Protein AF-0000000085067445 (afdb_homodimer)

pLDDT: mean 91.13, std 7.99, range [40.28, 98.38]

Structure (mmCIF, N/CA/C/O backbone):
data_AF-0000000085067445-model_v1
#
loop_
_entity.id
_entity.type
_entity.pdbx_description
1 polymer 'SapC family protein'
#
loop_
_atom_site.group_PDB
_atom_site.id
_atom_site.type_symbol
_atom_site.label_atom_id
_atom_site.label_alt_id
_atom_site.label_comp_id
_atom_site.label_asym_id
_atom_site.label_entity_id
_atom_site.label_seq_id
_atom_site.pdbx_PDB_ins_code
_atom_site.Cartn_x
_atom_site.Cartn_y
_atom_site.Cartn_z
_atom_site.occupancy
_atom_site.B_iso_or_equiv
_atom_site.auth_seq_id
_atom_site.auth_comp_id
_atom_site.auth_asym_id
_atom_site.auth_atom_id
_atom_site.pdbx_PDB_model_num
ATOM 1 N N . MET A 1 1 ? -19.594 29.547 2.773 1 40.28 1 MET A N 1
ATOM 2 C CA . MET A 1 1 ? -19.656 29.922 4.184 1 40.28 1 MET A CA 1
ATOM 3 C C . MET A 1 1 ? -18.531 30.891 4.535 1 40.28 1 MET A C 1
ATOM 5 O O . MET A 1 1 ? -17.406 30.75 4.039 1 40.28 1 MET A O 1
ATOM 9 N N . ASN A 1 2 ? -18.875 32.062 4.852 1 50.47 2 ASN A N 1
ATOM 10 C CA . ASN A 1 2 ? -17.969 33.156 5.145 1 50.47 2 ASN A CA 1
ATOM 11 C C . ASN A 1 2 ? -17 32.781 6.277 1 50.47 2 ASN A C 1
ATOM 13 O O . ASN A 1 2 ? -17.438 32.375 7.355 1 50.47 2 ASN A O 1
ATOM 17 N N . ASN A 1 3 ? -15.758 32.156 5.996 1 69.56 3 ASN A N 1
ATOM 18 C CA . ASN A 1 3 ? -14.758 31.875 7.023 1 69.56 3 ASN A CA 1
ATOM 19 C C . ASN A 1 3 ? -14.281 33.156 7.699 1 69.56 3 ASN A C 1
ATOM 21 O O . ASN A 1 3 ? -14.031 34.156 7.027 1 69.56 3 ASN A O 1
ATOM 25 N N . ASN A 1 4 ? -14.641 33.25 8.953 1 84 4 ASN A N 1
ATOM 26 C CA . ASN A 1 4 ? -14.094 34.344 9.781 1 84 4 ASN A CA 1
ATOM 27 C C . ASN A 1 4 ? -12.961 33.844 10.672 1 84 4 ASN A C 1
ATOM 29 O O . ASN A 1 4 ? -13.195 33.438 11.812 1 84 4 ASN A O 1
ATOM 33 N N . ILE A 1 5 ? -11.781 33.875 10.133 1 89.69 5 ILE A N 1
ATOM 34 C CA . ILE A 1 5 ? -10.594 33.406 10.836 1 89.69 5 ILE A CA 1
ATOM 35 C C . ILE A 1 5 ? -9.961 34.562 11.617 1 89.69 5 ILE A C 1
ATOM 37 O O . ILE A 1 5 ? -9.555 35.562 11.039 1 89.69 5 ILE A O 1
ATOM 41 N N . VAL A 1 6 ? -10 34.375 12.883 1 91.62 6 VAL A N 1
ATOM 42 C CA . VAL A 1 6 ? -9.469 35.438 13.742 1 91.62 6 VAL A CA 1
ATOM 43 C C . VAL A 1 6 ? -8.438 34.844 14.695 1 91.62 6 VAL A C 1
ATOM 45 O O . VAL A 1 6 ? -8.492 33.656 15.031 1 91.62 6 VAL A O 1
ATOM 48 N N . PRO A 1 7 ? -7.465 35.656 15.094 1 92.69 7 PRO A N 1
ATOM 49 C CA . PRO A 1 7 ? -6.52 35.156 16.109 1 92.69 7 PRO A CA 1
ATOM 50 C C . PRO A 1 7 ? -7.199 34.781 17.406 1 92.69 7 PRO A C 1
ATOM 52 O O . PRO A 1 7 ? -8.109 35.469 17.875 1 92.69 7 PRO A O 1
ATOM 55 N N . LEU A 1 8 ? -6.758 33.688 17.859 1 92.69 8 LEU A N 1
ATOM 56 C CA . LEU A 1 8 ? -7.297 33.219 19.141 1 92.69 8 LEU A CA 1
ATOM 57 C C . LEU A 1 8 ? -6.867 34.156 20.266 1 92.69 8 LEU A C 1
ATOM 59 O O . LEU A 1 8 ? -5.699 34.531 20.344 1 92.69 8 LEU A O 1
ATOM 63 N N . ASN A 1 9 ? -7.875 34.469 21.078 1 91.44 9 ASN A N 1
ATOM 64 C CA . ASN A 1 9 ? -7.672 35.406 22.172 1 91.44 9 ASN A CA 1
ATOM 65 C C . ASN A 1 9 ? -8.438 34.969 23.422 1 91.44 9 ASN A C 1
ATOM 67 O O . ASN A 1 9 ? -9.648 34.75 23.375 1 91.44 9 ASN A O 1
ATOM 71 N N . SER A 1 10 ? -7.703 34.938 24.562 1 91.19 10 SER A N 1
ATOM 72 C CA . SER A 1 10 ? -8.328 34.438 25.797 1 91.19 10 SER A CA 1
ATOM 73 C C . SER A 1 10 ? -9.414 35.406 26.281 1 91.19 10 SER A C 1
ATOM 75 O O . SER A 1 10 ? -10.352 35 26.953 1 91.19 10 SER A O 1
ATOM 77 N N . ASP A 1 11 ? -9.312 36.625 25.938 1 91.69 11 ASP A N 1
ATOM 78 C CA . ASP A 1 11 ? -10.305 37.594 26.391 1 91.69 11 ASP A CA 1
ATOM 79 C C . ASP A 1 11 ? -11.609 37.438 25.609 1 91.69 11 ASP A C 1
ATOM 81 O O . ASP A 1 11 ? -12.695 37.469 26.188 1 91.69 11 ASP A O 1
ATOM 85 N N . THR A 1 12 ? -11.516 37.25 24.375 1 91.25 12 THR A N 1
ATOM 86 C CA . THR A 1 12 ? -12.68 37.25 23.5 1 91.25 12 THR A CA 1
ATOM 87 C C . THR A 1 12 ? -13.25 35.812 23.391 1 91.25 12 THR A C 1
ATOM 89 O O . THR A 1 12 ? -14.461 35.656 23.234 1 91.25 12 THR A O 1
ATOM 92 N N . HIS A 1 13 ? -12.344 34.844 23.578 1 92.62 13 HIS A N 1
ATOM 93 C CA . HIS A 1 13 ? -12.773 33.5 23.297 1 92.62 13 HIS A CA 1
ATOM 94 C C . HIS A 1 13 ? -12.727 32.625 24.547 1 92.62 13 HIS A C 1
ATOM 96 O O . HIS A 1 13 ? -12.586 31.406 24.453 1 92.62 13 HIS A O 1
ATOM 102 N N . LEU A 1 14 ? -12.891 33.219 25.656 1 90.5 14 LEU A N 1
ATOM 103 C CA . LEU A 1 14 ? -12.742 32.5 26.922 1 90.5 14 LEU A CA 1
ATOM 104 C C . LEU A 1 14 ? -13.766 31.391 27.047 1 90.5 14 LEU A C 1
ATOM 106 O O . LEU A 1 14 ? -13.438 30.297 27.516 1 90.5 14 LEU A O 1
ATOM 110 N N . GLU A 1 15 ? -14.977 31.609 26.609 1 90.25 15 GLU A N 1
ATOM 111 C CA . GLU A 1 15 ? -16.047 30.641 26.828 1 90.25 15 GLU A CA 1
ATOM 112 C C . GLU A 1 15 ? -16.25 29.766 25.594 1 90.25 15 GLU A C 1
ATOM 114 O O . GLU A 1 15 ? -17.094 28.875 25.594 1 90.25 15 GLU A O 1
ATOM 119 N N . MET A 1 16 ? -15.492 30.078 24.641 1 90.62 16 MET A N 1
ATOM 120 C CA . MET A 1 16 ? -15.641 29.328 23.391 1 90.62 16 MET A CA 1
ATOM 121 C C . MET A 1 16 ? -15.148 27.891 23.562 1 90.62 16 MET A C 1
ATOM 123 O O . MET A 1 16 ? -14.125 27.641 24.203 1 90.62 16 MET A O 1
ATOM 127 N N . CYS A 1 17 ? -15.922 26.984 23.031 1 92.62 17 CYS A N 1
ATOM 128 C CA . CYS A 1 17 ? -15.57 25.562 23.016 1 92.62 17 CYS A CA 1
ATOM 129 C C . CYS A 1 17 ? -15.531 25.016 21.594 1 92.62 17 CYS A C 1
ATOM 131 O O . CYS A 1 17 ? -16.078 25.625 20.672 1 92.62 17 CYS A O 1
ATOM 133 N N . VAL A 1 18 ? -14.781 24.016 21.406 1 91.62 18 VAL A N 1
ATOM 134 C CA . VAL A 1 18 ? -14.703 23.328 20.109 1 91.62 18 VAL A CA 1
ATOM 135 C C . VAL A 1 18 ? -15.211 21.906 20.25 1 91.62 18 VAL A C 1
ATOM 137 O O . VAL A 1 18 ? -14.859 21.203 21.203 1 91.62 18 VAL A O 1
ATOM 140 N N . SER A 1 19 ? -16.094 21.594 19.344 1 87.19 19 SER A N 1
ATOM 141 C CA . SER A 1 19 ? -16.609 20.219 19.328 1 87.19 19 SER A CA 1
ATOM 142 C C . SER A 1 19 ? -15.664 19.297 18.578 1 87.19 19 SER A C 1
ATOM 144 O O . SER A 1 19 ? -15.078 19.688 17.562 1 87.19 19 SER A O 1
ATOM 146 N N . GLU A 1 20 ? -15.406 18.156 19.109 1 78.06 20 GLU A N 1
ATOM 147 C CA . GLU A 1 20 ? -14.609 17.141 18.422 1 78.06 20 GLU A CA 1
ATOM 148 C C . GLU A 1 20 ? -15.453 16.328 17.453 1 78.06 20 GLU A C 1
ATOM 150 O O . GLU A 1 20 ? -15.68 15.141 17.656 1 78.06 20 GLU A O 1
ATOM 155 N N . SER A 1 21 ? -16.172 17.078 16.609 1 73.81 21 SER A N 1
ATOM 156 C CA . SER A 1 21 ? -17 16.359 15.656 1 73.81 21 SER A CA 1
ATOM 157 C C . SER A 1 21 ? -16.172 15.43 14.781 1 73.81 21 SER A C 1
ATOM 159 O O . SER A 1 21 ? -15.07 15.797 14.359 1 73.81 21 SER A O 1
ATOM 161 N N . GLN A 1 22 ? -16.672 14.227 14.609 1 76.62 22 GLN A N 1
ATOM 162 C CA . GLN A 1 22 ? -16.078 13.211 13.742 1 76.62 22 GLN A CA 1
ATOM 163 C C . GLN A 1 22 ? -16.859 13.062 12.445 1 76.62 22 GLN A C 1
ATOM 165 O O . GLN A 1 22 ? -16.859 11.992 11.828 1 76.62 22 GLN A O 1
ATOM 170 N N . ASP A 1 23 ? -17.516 14.219 12.141 1 84.88 23 ASP A N 1
ATOM 171 C CA . ASP A 1 23 ? -18.281 14.148 10.898 1 84.88 23 ASP A CA 1
ATOM 172 C C . ASP A 1 23 ? -17.406 14.516 9.695 1 84.88 23 ASP A C 1
ATOM 174 O O . ASP A 1 23 ? -17.156 15.703 9.445 1 84.88 23 ASP A O 1
ATOM 178 N N . TYR A 1 24 ? -17.016 13.625 8.906 1 90.38 24 TYR A N 1
ATOM 179 C CA . TYR A 1 24 ? -16.062 13.812 7.816 1 90.38 24 TYR A CA 1
ATOM 180 C C . TYR A 1 24 ? -16.766 14.266 6.543 1 90.38 24 TYR A C 1
ATOM 182 O O . TYR A 1 24 ? -16.125 14.555 5.539 1 90.38 24 TYR A O 1
ATOM 190 N N . ARG A 1 25 ? -18.078 14.562 6.57 1 91.38 25 ARG A N 1
ATOM 191 C CA . ARG A 1 25 ? -18.828 15.031 5.41 1 91.38 25 ARG A CA 1
ATOM 192 C C . ARG A 1 25 ? -18.406 16.453 5.027 1 91.38 25 ARG A C 1
ATOM 194 O O . ARG A 1 25 ? -18.688 16.906 3.916 1 91.38 25 ARG A O 1
ATOM 201 N N . ARG A 1 26 ? -17.75 17.047 5.918 1 86.19 26 ARG A N 1
ATOM 202 C CA . ARG A 1 26 ? -17.25 18.391 5.645 1 86.19 26 ARG A CA 1
ATOM 203 C C . ARG A 1 26 ? -16.25 18.375 4.484 1 86.19 26 ARG A C 1
ATOM 205 O O . ARG A 1 26 ? -16.031 19.406 3.848 1 86.19 26 ARG A O 1
ATOM 212 N N . PHE A 1 27 ? -15.688 17.203 4.227 1 91.62 27 PHE A N 1
ATOM 213 C CA . PHE A 1 27 ? -14.711 17.062 3.15 1 91.62 27 PHE A CA 1
ATOM 214 C C . PHE A 1 27 ? -15.328 16.359 1.943 1 91.62 27 PHE A C 1
ATOM 216 O O . PHE A 1 27 ? -14.609 15.945 1.029 1 91.62 27 PHE A O 1
ATOM 223 N N . ALA A 1 28 ? -16.625 16.25 1.862 1 94.12 28 ALA A N 1
ATOM 224 C CA . ALA A 1 28 ? -17.328 15.414 0.897 1 94.12 28 ALA A CA 1
ATOM 225 C C . ALA A 1 28 ? -17.094 15.898 -0.529 1 94.12 28 ALA A C 1
ATOM 227 O O . ALA A 1 28 ? -17.141 15.109 -1.477 1 94.12 28 ALA A O 1
ATOM 228 N N . GLU A 1 29 ? -16.719 17.156 -0.649 1 94.5 29 GLU A N 1
ATOM 229 C CA . GLU A 1 29 ? -16.594 17.719 -1.992 1 94.5 29 GLU A CA 1
ATOM 230 C C . GLU A 1 29 ? -15.125 17.891 -2.375 1 94.5 29 GLU A C 1
ATOM 232 O O . GLU A 1 29 ? -14.82 18.406 -3.455 1 94.5 29 GLU A O 1
ATOM 237 N N . GLN A 1 30 ? -14.227 17.453 -1.555 1 92.69 30 GLN A N 1
ATOM 238 C CA . GLN A 1 30 ? -12.797 17.625 -1.799 1 92.69 30 GLN A CA 1
ATOM 239 C C . GLN A 1 30 ? -12.164 16.312 -2.262 1 92.69 30 GLN A C 1
ATOM 241 O O . GLN A 1 30 ? -11.734 15.492 -1.441 1 92.69 30 GLN A O 1
ATOM 246 N N . GLN A 1 31 ? -12.07 16.188 -3.547 1 93.69 31 GLN A N 1
ATOM 247 C CA . GLN A 1 31 ? -11.555 14.938 -4.086 1 93.69 31 GLN A CA 1
ATOM 248 C C . GLN A 1 31 ? -10.039 14.852 -3.939 1 93.69 31 GLN A C 1
ATOM 250 O O . GLN A 1 31 ? -9.453 13.773 -4.035 1 93.69 31 GLN A O 1
ATOM 255 N N . LEU A 1 32 ? -9.375 16 -3.768 1 94.31 32 LEU A N 1
ATOM 256 C CA . LEU A 1 32 ? -7.926 16.078 -3.604 1 94.31 32 LEU A CA 1
ATOM 257 C C . LEU A 1 32 ? -7.562 16.672 -2.244 1 94.31 32 LEU A C 1
ATOM 259 O O . LEU A 1 32 ? -7.949 17.797 -1.932 1 94.31 32 LEU A O 1
ATOM 263 N N . ILE A 1 33 ? -6.84 15.883 -1.435 1 95.31 33 ILE A N 1
ATOM 264 C CA . ILE A 1 33 ? -6.504 16.312 -0.079 1 95.31 33 ILE A CA 1
ATOM 265 C C . ILE A 1 33 ? -5 16.531 0.035 1 95.31 33 ILE A C 1
ATOM 267 O O . ILE A 1 33 ? -4.207 15.602 -0.124 1 95.31 33 ILE A O 1
ATOM 271 N N . PRO A 1 34 ? -4.594 17.734 0.271 1 95.56 34 PRO A N 1
ATOM 272 C CA . PRO A 1 34 ? -3.164 17.969 0.488 1 95.56 34 PRO A CA 1
ATOM 273 C C . PRO A 1 34 ? -2.602 17.156 1.658 1 95.56 34 PRO A C 1
ATOM 275 O O . PRO A 1 34 ? -3.264 17.016 2.689 1 95.56 34 PRO A O 1
ATOM 278 N N . VAL A 1 35 ? -1.405 16.656 1.486 1 97 35 VAL A N 1
ATOM 279 C CA . VAL A 1 35 ? -0.76 15.852 2.52 1 97 35 VAL A CA 1
ATOM 280 C C . VAL A 1 35 ? 0.717 16.219 2.619 1 97 35 VAL A C 1
ATOM 282 O O . VAL A 1 35 ? 1.208 17.047 1.845 1 97 35 VAL A O 1
ATOM 285 N N . VAL A 1 36 ? 1.372 15.648 3.686 1 96.38 36 VAL A N 1
ATOM 286 C CA . VAL A 1 36 ? 2.797 15.906 3.873 1 96.38 36 VAL A CA 1
ATOM 287 C C . VAL A 1 36 ? 3.578 14.602 3.727 1 96.38 36 VAL A C 1
ATOM 289 O O . VAL A 1 36 ? 3.018 13.516 3.889 1 96.38 36 VAL A O 1
ATOM 292 N N . PHE A 1 37 ? 4.836 14.672 3.434 1 96.56 37 PHE A N 1
ATOM 293 C CA . PHE A 1 37 ? 5.672 13.5 3.174 1 96.56 37 PHE A CA 1
ATOM 294 C C . PHE A 1 37 ? 5.719 12.586 4.391 1 96.56 37 PHE A C 1
ATOM 296 O O . PHE A 1 37 ? 5.828 11.367 4.254 1 96.56 37 PHE A O 1
ATOM 303 N N . HIS A 1 38 ? 5.594 13.203 5.52 1 94.81 38 HIS A N 1
ATOM 304 C CA . HIS A 1 38 ? 5.68 12.43 6.758 1 94.81 38 HIS A CA 1
ATOM 305 C C . HIS A 1 38 ? 4.559 11.398 6.848 1 94.81 38 HIS A C 1
ATOM 307 O O . HIS A 1 38 ? 4.66 10.43 7.598 1 94.81 38 HIS A O 1
ATOM 313 N N . GLU A 1 39 ? 3.533 11.555 6.059 1 95.44 39 GLU A N 1
ATOM 314 C CA . GLU A 1 39 ? 2.383 10.656 6.113 1 95.44 39 GLU A CA 1
ATOM 315 C C . GLU A 1 39 ? 2.406 9.656 4.961 1 95.44 39 GLU A C 1
ATOM 317 O O . GLU A 1 39 ? 1.546 8.781 4.875 1 95.44 39 GLU A O 1
ATOM 322 N N . PHE A 1 40 ? 3.348 9.758 4.086 1 96.75 40 PHE A N 1
ATOM 323 C CA . PHE A 1 40 ? 3.334 8.992 2.848 1 96.75 40 PHE A CA 1
ATOM 324 C C . PHE A 1 40 ? 3.309 7.496 3.135 1 96.75 40 PHE A C 1
ATOM 326 O O . PHE A 1 40 ? 2.545 6.754 2.514 1 96.75 40 PHE A O 1
ATOM 333 N N . HIS A 1 41 ? 4.137 7.094 4.086 1 94.31 41 HIS A N 1
ATOM 334 C CA . HIS A 1 41 ? 4.27 5.668 4.363 1 94.31 41 HIS A CA 1
ATOM 335 C C . HIS A 1 41 ? 2.932 5.055 4.766 1 94.31 41 HIS A C 1
ATOM 337 O O . HIS A 1 41 ? 2.621 3.926 4.375 1 94.31 41 HIS A O 1
ATOM 343 N N . GLN A 1 42 ? 2.186 5.762 5.469 1 94.5 42 GLN A N 1
ATOM 344 C CA . GLN A 1 42 ? 0.893 5.258 5.922 1 94.5 42 GLN A CA 1
ATOM 345 C C . GLN A 1 42 ? -0.182 5.465 4.859 1 94.5 42 GLN A C 1
ATOM 347 O O . GLN A 1 42 ? -0.928 4.539 4.535 1 94.5 42 GLN A O 1
ATOM 352 N N . LEU A 1 43 ? -0.214 6.59 4.301 1 96.75 43 LEU A N 1
ATOM 353 C CA . LEU A 1 43 ? -1.288 6.949 3.381 1 96.75 43 LEU A CA 1
ATOM 354 C C . LEU A 1 43 ? -1.174 6.164 2.078 1 96.75 43 LEU A C 1
ATOM 356 O O . LEU A 1 43 ? -2.182 5.883 1.429 1 96.75 43 LEU A O 1
ATOM 360 N N . ALA A 1 44 ? 0.07 5.805 1.718 1 96.75 44 ALA A N 1
ATOM 361 C CA . ALA A 1 44 ? 0.315 5.098 0.463 1 96.75 44 ALA A CA 1
ATOM 362 C C . ALA A 1 44 ? -0.411 3.756 0.44 1 96.75 44 ALA A C 1
ATOM 364 O O . ALA A 1 44 ? -0.636 3.184 -0.628 1 96.75 44 ALA A O 1
ATOM 365 N N . THR A 1 45 ? -0.764 3.244 1.561 1 93.44 45 THR A N 1
ATOM 366 C CA . THR A 1 45 ? -1.389 1.929 1.641 1 93.44 45 THR A CA 1
ATOM 367 C C . THR A 1 45 ? -2.881 2.02 1.339 1 93.44 45 THR A C 1
ATOM 369 O O . THR A 1 45 ? -3.557 0.997 1.203 1 93.44 45 THR A O 1
ATOM 372 N N . GLU A 1 46 ? -3.383 3.211 1.217 1 94.62 46 GLU A N 1
ATOM 373 C CA . GLU A 1 46 ? -4.828 3.357 1.075 1 94.62 46 GLU A CA 1
ATOM 374 C C . GLU A 1 46 ? -5.18 4.254 -0.111 1 94.62 46 GLU A C 1
ATOM 376 O O . GLU A 1 46 ? -6.176 4.023 -0.797 1 94.62 46 GLU A O 1
ATOM 381 N N . PHE A 1 47 ? -4.324 5.234 -0.38 1 96.81 47 PHE A N 1
ATOM 382 C CA . PHE A 1 47 ? -4.688 6.258 -1.352 1 96.81 47 PHE A CA 1
ATOM 383 C C . PHE A 1 47 ? -3.602 6.402 -2.414 1 96.81 47 PHE A C 1
ATOM 385 O O . PHE A 1 47 ? -2.41 6.324 -2.107 1 96.81 47 PHE A O 1
ATOM 392 N N . PRO A 1 48 ? -4.016 6.711 -3.678 1 97.31 48 PRO A N 1
ATOM 393 C CA . PRO A 1 48 ? -3.012 7.234 -4.609 1 97.31 48 PRO A CA 1
ATOM 394 C C . PRO A 1 48 ? -2.457 8.586 -4.18 1 97.31 48 PRO A C 1
ATOM 396 O O . PRO A 1 48 ? -3.223 9.5 -3.865 1 97.31 48 PRO A O 1
ATOM 399 N N . LEU A 1 49 ? -1.211 8.695 -4.07 1 98.12 49 LEU A N 1
ATOM 400 C CA . LEU A 1 49 ? -0.532 9.953 -3.758 1 98.12 49 LEU A CA 1
ATOM 401 C C . LEU A 1 49 ? 0.087 10.562 -5.012 1 98.12 49 LEU A C 1
ATOM 403 O O . LEU A 1 49 ? 0.878 9.906 -5.699 1 98.12 49 LEU A O 1
ATOM 407 N N . VAL A 1 50 ? -0.354 11.766 -5.32 1 98.12 50 VAL A N 1
ATOM 408 C CA . VAL A 1 50 ? 0.134 12.445 -6.512 1 98.12 50 VAL A CA 1
ATOM 409 C C . VAL A 1 50 ? 0.51 13.891 -6.164 1 98.12 50 VAL A C 1
ATOM 411 O O . VAL A 1 50 ? 0.488 14.273 -4.992 1 98.12 50 VAL A O 1
ATOM 414 N N . PHE A 1 51 ? 1.038 14.602 -7.133 1 98.31 51 PHE A N 1
ATOM 415 C CA . PHE A 1 51 ? 1.406 15.992 -6.93 1 98.31 51 PHE A CA 1
ATOM 416 C C . PHE A 1 51 ? 0.631 16.906 -7.879 1 98.31 51 PHE A C 1
ATOM 418 O O . PHE A 1 51 ? 0.342 16.516 -9.016 1 98.31 51 PHE A O 1
ATOM 425 N N . VAL A 1 52 ? 0.241 17.969 -7.383 1 96.75 52 VAL A N 1
ATOM 426 C CA . VAL A 1 52 ? -0.3 19.031 -8.234 1 96.75 52 VAL A CA 1
ATOM 427 C C . VAL A 1 52 ? 0.604 20.25 -8.164 1 96.75 52 VAL A C 1
ATOM 429 O O . VAL A 1 52 ? 1.418 20.391 -7.25 1 96.75 52 VAL A O 1
ATOM 432 N N . LYS A 1 53 ? 0.457 21.031 -9.148 1 95.5 53 LYS A N 1
ATOM 433 C CA . LYS A 1 53 ? 1.283 22.234 -9.203 1 95.5 53 LYS A CA 1
ATOM 434 C C . LYS A 1 53 ? 0.455 23.484 -8.93 1 95.5 53 LYS A C 1
ATOM 436 O O . LYS A 1 53 ? -0.608 23.672 -9.523 1 95.5 53 LYS A O 1
ATOM 441 N N . ASN A 1 54 ? 0.935 24.203 -7.934 1 92.38 54 ASN A N 1
ATOM 442 C CA . ASN A 1 54 ? 0.333 25.516 -7.723 1 92.38 54 ASN A CA 1
ATOM 443 C C . ASN A 1 54 ? 0.595 26.438 -8.898 1 92.38 54 ASN A C 1
ATOM 445 O O . ASN A 1 54 ? 1.748 26.719 -9.242 1 92.38 54 ASN A O 1
ATOM 449 N N . SER A 1 55 ? -0.404 26.891 -9.5 1 88.5 55 SER A N 1
ATOM 450 C CA . SER A 1 55 ? -0.279 27.672 -10.727 1 88.5 55 SER A CA 1
ATOM 451 C C . SER A 1 55 ? 0.401 29.016 -10.453 1 88.5 55 SER A C 1
ATOM 453 O O . SER A 1 55 ? 1.068 29.562 -11.328 1 88.5 55 SER A O 1
ATOM 455 N N . GLU A 1 56 ? 0.261 29.562 -9.297 1 88.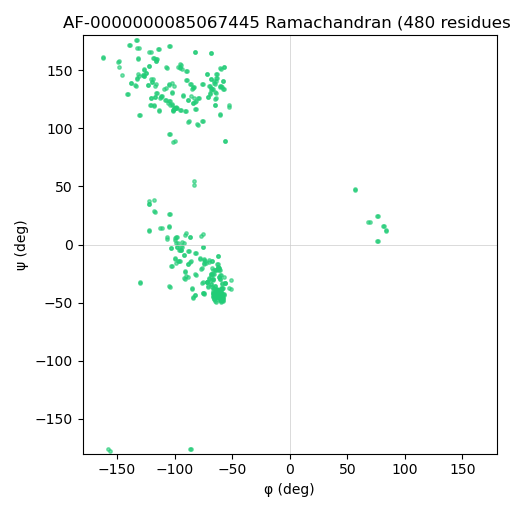69 56 GLU A N 1
ATOM 456 C CA . GLU A 1 56 ? 0.812 30.859 -8.953 1 88.69 56 GLU A CA 1
ATOM 457 C C . GLU A 1 56 ? 2.283 30.75 -8.562 1 88.69 56 GLU A C 1
ATOM 459 O O . GLU A 1 56 ? 3.113 31.531 -9.039 1 88.69 56 GLU A O 1
ATOM 464 N N . THR A 1 57 ? 2.619 29.781 -7.789 1 88.44 57 THR A N 1
ATOM 465 C CA . THR A 1 57 ? 3.955 29.703 -7.211 1 88.44 57 THR A CA 1
ATOM 466 C C . THR A 1 57 ? 4.805 28.672 -7.957 1 88.44 57 THR A C 1
ATOM 468 O O . THR A 1 57 ? 6.031 28.672 -7.844 1 88.44 57 THR A O 1
ATOM 471 N N . GLY A 1 58 ? 4.121 27.797 -8.695 1 91.5 58 GLY A N 1
ATOM 472 C CA . GLY A 1 58 ? 4.828 26.719 -9.359 1 91.5 58 GLY A CA 1
ATOM 473 C C . GLY A 1 58 ? 5.234 25.594 -8.414 1 91.5 58 GLY A C 1
ATOM 474 O O . GLY A 1 58 ? 5.883 24.641 -8.828 1 91.5 58 GLY A O 1
ATOM 475 N N . GLN A 1 59 ? 4.836 25.766 -7.246 1 94.25 59 GLN A N 1
ATOM 476 C CA . GLN A 1 59 ? 5.207 24.797 -6.219 1 94.25 59 GLN A CA 1
ATOM 477 C C . GLN A 1 59 ? 4.387 23.516 -6.344 1 94.25 59 GLN A C 1
ATOM 479 O O . GLN A 1 59 ? 3.184 23.562 -6.617 1 94.25 59 GLN A O 1
ATOM 484 N N . PHE A 1 60 ? 5.078 22.406 -6.184 1 97.69 60 PHE A N 1
ATOM 485 C CA . PHE A 1 60 ? 4.395 21.125 -6.184 1 97.69 60 PHE A CA 1
ATOM 486 C C . PHE A 1 60 ? 3.836 20.797 -4.801 1 97.69 60 PHE A C 1
ATOM 488 O O . PHE A 1 60 ? 4.516 21 -3.791 1 97.69 60 PHE A O 1
ATOM 495 N N . ILE A 1 61 ? 2.629 20.359 -4.805 1 97 61 ILE A N 1
ATOM 496 C CA . ILE A 1 61 ? 1.936 20.016 -3.566 1 97 61 ILE A CA 1
ATOM 497 C C . ILE A 1 61 ? 1.501 18.562 -3.604 1 97 61 ILE A C 1
ATOM 499 O O . ILE A 1 61 ? 0.796 18.141 -4.523 1 97 61 ILE A O 1
ATOM 503 N N . PRO A 1 62 ? 1.995 17.781 -2.654 1 98.06 62 PRO A N 1
ATOM 504 C CA . PRO A 1 62 ? 1.513 16.406 -2.602 1 98.06 62 PRO A CA 1
ATOM 505 C C . PRO A 1 62 ? 0.046 16.312 -2.186 1 98.06 62 PRO A C 1
ATOM 507 O O . PRO A 1 62 ? -0.399 17.047 -1.304 1 98.06 62 PRO A O 1
ATOM 510 N N . ILE A 1 63 ? -0.64 15.375 -2.809 1 97 63 ILE A N 1
ATOM 511 C CA . ILE A 1 63 ? -2.078 15.234 -2.607 1 97 63 ILE A CA 1
ATOM 512 C C . ILE A 1 63 ? -2.436 13.75 -2.49 1 97 63 ILE A C 1
ATOM 514 O O . ILE A 1 63 ? -1.851 12.906 -3.172 1 97 63 ILE A O 1
ATOM 518 N N . ALA A 1 64 ? -3.322 13.43 -1.575 1 97.81 64 ALA A N 1
ATOM 519 C CA . ALA A 1 64 ? -4.02 12.148 -1.592 1 97.81 64 ALA A CA 1
ATOM 520 C C . ALA A 1 64 ? -5.297 12.227 -2.424 1 97.81 64 ALA A C 1
ATOM 522 O O . ALA A 1 64 ? -6.145 13.094 -2.188 1 97.81 64 ALA A O 1
ATOM 523 N N . MET A 1 65 ? -5.391 11.375 -3.375 1 97.06 65 MET A N 1
ATOM 524 C CA . MET A 1 65 ? -6.59 11.328 -4.203 1 97.06 65 MET A CA 1
ATOM 525 C C . MET A 1 65 ? -7.68 10.492 -3.539 1 97.06 65 MET A C 1
ATOM 527 O O . MET A 1 65 ? -7.473 9.32 -3.232 1 97.06 65 MET A O 1
ATOM 531 N N . MET A 1 66 ? -8.805 11.117 -3.32 1 96.81 66 MET A N 1
ATOM 532 C CA . MET A 1 66 ? -9.898 10.422 -2.641 1 96.81 66 MET A CA 1
ATOM 533 C C . MET A 1 66 ? -11.156 10.406 -3.504 1 96.81 66 MET A C 1
ATOM 535 O O . MET A 1 66 ? -12.234 10.07 -3.023 1 96.81 66 MET A O 1
ATOM 539 N N . GLY A 1 67 ? -10.984 10.789 -4.77 1 95.44 67 GLY A N 1
ATOM 540 C CA . GLY A 1 67 ? -12.055 10.781 -5.75 1 95.44 67 GLY A CA 1
ATOM 541 C C . GLY A 1 67 ? -11.555 10.828 -7.18 1 95.44 67 GLY A C 1
ATOM 542 O O . GLY A 1 67 ? -10.414 11.211 -7.434 1 95.44 67 GLY A O 1
ATOM 543 N N . VAL A 1 68 ? -12.438 10.43 -8.055 1 91.62 68 VAL A N 1
ATOM 544 C CA . VAL A 1 68 ? -12.133 10.414 -9.484 1 91.62 68 VAL A CA 1
ATOM 545 C C . VAL A 1 68 ? -12.82 11.586 -10.18 1 91.62 68 VAL A C 1
ATOM 547 O O . VAL A 1 68 ? -12.242 12.219 -11.062 1 91.62 68 VAL A O 1
ATOM 550 N N . LYS A 1 69 ? -13.953 11.859 -9.727 1 91 69 LYS A N 1
ATOM 551 C CA . LYS A 1 69 ? -14.734 12.969 -10.266 1 91 69 LYS A CA 1
ATOM 552 C C . LYS A 1 69 ? -14.508 14.25 -9.453 1 91 69 LYS A C 1
ATOM 554 O O . LYS A 1 69 ? -14.32 14.188 -8.242 1 91 69 LYS A O 1
ATOM 559 N N . ASN A 1 70 ? -14.648 15.32 -10.148 1 89.88 70 ASN A N 1
ATOM 560 C CA . ASN A 1 70 ? -14.492 16.609 -9.477 1 89.88 70 ASN A CA 1
ATOM 561 C C . ASN A 1 70 ? -15.57 16.828 -8.422 1 89.88 70 ASN A C 1
ATOM 563 O O . ASN A 1 70 ? -16.75 16.531 -8.656 1 89.88 70 ASN A O 1
ATOM 567 N N . GLY A 1 71 ? -15.07 17.203 -7.293 1 92.56 71 GLY A N 1
ATOM 568 C CA . GLY A 1 71 ? -16 17.594 -6.246 1 92.56 71 GLY A CA 1
ATOM 569 C C . GLY A 1 71 ? -16.578 16.422 -5.496 1 92.56 71 GLY A C 1
ATOM 570 O O . GLY A 1 71 ? -17.594 16.547 -4.809 1 92.56 71 GLY A O 1
ATOM 571 N N . LEU A 1 72 ? -15.953 15.312 -5.652 1 94.94 72 LEU A N 1
ATOM 572 C CA . LEU A 1 72 ? -16.484 14.125 -4.996 1 94.94 72 LEU A CA 1
ATOM 573 C C . LEU A 1 72 ? -15.398 13.398 -4.223 1 94.94 72 LEU A C 1
ATOM 575 O O . LEU A 1 72 ? -14.453 12.867 -4.816 1 94.94 72 LEU A O 1
ATOM 579 N N . ASN A 1 73 ? -15.531 13.438 -2.959 1 96.81 73 ASN A N 1
ATOM 580 C CA . ASN A 1 73 ? -14.695 12.609 -2.092 1 96.81 73 ASN A CA 1
ATOM 581 C C . ASN A 1 73 ? -15.391 11.305 -1.727 1 96.81 73 ASN A C 1
ATOM 583 O O . ASN A 1 73 ? -16.391 11.305 -1.004 1 96.81 73 ASN A O 1
ATOM 587 N N . LEU A 1 74 ? -14.859 10.234 -2.135 1 96.75 74 LEU A N 1
ATOM 588 C CA . LEU A 1 74 ? -15.523 8.938 -1.998 1 96.75 74 LEU A CA 1
ATOM 589 C C . LEU A 1 74 ? -15.406 8.422 -0.569 1 96.75 74 LEU A C 1
ATOM 591 O O . LEU A 1 74 ? -16.109 7.477 -0.19 1 96.75 74 LEU A O 1
ATOM 595 N N . TYR A 1 75 ? -14.555 9.023 0.245 1 96.5 75 TYR A N 1
ATOM 596 C CA . TYR A 1 75 ? -14.312 8.562 1.606 1 96.5 75 TYR A CA 1
ATOM 597 C C . TYR A 1 75 ? -15.094 9.398 2.613 1 96.5 75 TYR A C 1
ATOM 599 O O . TYR A 1 75 ? -15.211 9.023 3.783 1 96.5 75 TYR A O 1
ATOM 607 N N . CYS A 1 76 ? -15.633 10.484 2.17 1 95.44 76 CYS A N 1
ATOM 608 C CA . CYS A 1 76 ? -16.25 11.406 3.107 1 95.44 76 CYS A CA 1
ATOM 609 C C . CYS A 1 76 ? -17.719 11.641 2.758 1 95.44 76 CYS A C 1
ATOM 611 O O . CYS A 1 76 ? -18.219 12.758 2.895 1 95.44 76 CYS A O 1
ATOM 613 N N . GLN A 1 77 ? -18.359 10.586 2.252 1 94 77 GLN A N 1
ATOM 614 C CA . GLN A 1 77 ? -19.75 10.711 1.865 1 94 77 GLN A CA 1
ATOM 615 C C . GLN A 1 77 ? -20.688 10.406 3.041 1 94 77 GLN A C 1
ATOM 617 O O . GLN A 1 77 ? -21.875 10.688 2.984 1 94 77 GLN A O 1
ATOM 622 N N . THR A 1 78 ? -20.172 9.789 4.027 1 90.94 78 THR A N 1
ATOM 623 C CA . THR A 1 78 ? -20.859 9.57 5.297 1 90.94 78 THR A CA 1
ATOM 624 C C . THR A 1 78 ? -20.078 10.188 6.449 1 90.94 78 THR A C 1
ATOM 626 O O . THR A 1 78 ? -18.922 10.602 6.277 1 90.94 78 THR A O 1
ATOM 629 N N . GLY A 1 79 ? -20.688 10.297 7.496 1 89.5 79 GLY A N 1
ATOM 630 C CA . GLY A 1 79 ? -20.031 10.914 8.641 1 89.5 79 GLY A CA 1
ATOM 631 C C . GLY A 1 79 ? -18.875 10.102 9.164 1 89.5 79 GLY A C 1
ATOM 632 O O . GLY A 1 79 ? -17.922 10.656 9.727 1 89.5 79 GLY A O 1
ATOM 633 N N . GLU A 1 80 ? -18.938 8.93 8.938 1 90.12 80 GLU A N 1
ATOM 634 C CA . GLU A 1 80 ? -17.906 8.031 9.453 1 90.12 80 GLU A CA 1
ATOM 635 C C . GLU A 1 80 ? -16.766 7.879 8.453 1 90.12 80 GLU A C 1
ATOM 637 O O . GLU A 1 80 ? -16.984 7.875 7.242 1 90.12 80 GLU A O 1
ATOM 642 N N . TRP A 1 81 ? -15.586 7.82 9.016 1 91.69 81 TRP A N 1
ATOM 643 C CA . TRP A 1 81 ? -14.414 7.551 8.188 1 91.69 81 TRP A CA 1
ATOM 644 C C . TRP A 1 81 ? -14.266 6.055 7.926 1 91.69 81 TRP A C 1
ATOM 646 O O . TRP A 1 81 ? -14.125 5.266 8.859 1 91.69 81 TRP A O 1
ATOM 656 N N . PRO A 1 82 ? -14.234 5.711 6.664 1 89.62 82 PRO A N 1
ATOM 657 C CA . PRO A 1 82 ? -14.352 4.285 6.355 1 89.62 82 PRO A CA 1
ATOM 658 C C . PRO A 1 82 ? -12.992 3.596 6.25 1 89.62 82 PRO A C 1
ATOM 660 O O . PRO A 1 82 ? -12.922 2.373 6.102 1 89.62 82 PRO A O 1
ATOM 663 N N . ALA A 1 83 ? -11.906 4.301 6.254 1 90.12 83 ALA A N 1
ATOM 664 C CA . ALA A 1 83 ? -10.602 3.691 6.035 1 90.12 83 ALA A CA 1
ATOM 665 C C . ALA A 1 83 ? -9.82 3.568 7.344 1 90.12 83 ALA A C 1
ATOM 667 O O . ALA A 1 83 ? -10.273 4.043 8.391 1 90.12 83 ALA A O 1
ATOM 668 N N . MET A 1 84 ? -8.688 2.844 7.27 1 86.94 84 MET A N 1
ATOM 669 C CA . MET A 1 84 ? -7.883 2.604 8.469 1 86.94 84 MET A CA 1
ATOM 670 C C . MET A 1 84 ? -6.984 3.797 8.766 1 86.94 84 MET A C 1
ATOM 672 O O . MET A 1 84 ? -6.605 4.023 9.914 1 86.94 84 MET A O 1
ATOM 676 N N . ILE A 1 85 ? -6.699 4.488 7.707 1 90.12 85 ILE A N 1
ATOM 677 C CA . ILE A 1 85 ? -5.758 5.598 7.84 1 90.12 85 ILE A CA 1
ATOM 678 C C . ILE A 1 85 ? -6.41 6.891 7.352 1 90.12 85 ILE A C 1
ATOM 680 O O . ILE A 1 85 ? -7.141 6.887 6.359 1 90.12 85 ILE A O 1
ATOM 684 N N . LYS A 1 86 ? -6.188 7.898 8.094 1 92 86 LYS A N 1
ATOM 685 C CA . LYS A 1 86 ? -6.727 9.195 7.695 1 92 86 LYS A CA 1
ATOM 686 C C . LYS A 1 86 ? -5.629 10.258 7.656 1 92 86 LYS A C 1
ATOM 688 O O . LYS A 1 86 ? -4.727 10.25 8.5 1 92 86 LYS A O 1
ATOM 693 N N . PRO A 1 87 ? -5.699 11.18 6.754 1 93.25 87 PRO A N 1
ATOM 694 C CA . PRO A 1 87 ? -4.723 12.266 6.699 1 93.25 87 PRO A CA 1
ATOM 695 C C . PRO A 1 87 ? -4.762 13.156 7.938 1 93.25 87 PRO A C 1
ATOM 697 O O . PRO A 1 87 ? -5.836 13.422 8.477 1 93.25 87 PRO A O 1
ATOM 700 N N . ARG A 1 88 ? -3.635 13.594 8.344 1 88.75 88 ARG A N 1
ATOM 701 C CA . ARG A 1 88 ? -3.506 14.484 9.492 1 88.75 88 ARG A CA 1
ATOM 702 C C . ARG A 1 88 ? -4.238 15.797 9.258 1 88.75 88 ARG A C 1
ATOM 704 O O . ARG A 1 88 ? -4.758 16.406 10.203 1 88.75 88 ARG A O 1
ATOM 711 N N . GLY A 1 89 ? -4.363 16.203 8.086 1 85.94 89 GLY A N 1
ATOM 712 C CA . GLY A 1 89 ? -4.977 17.484 7.75 1 85.94 89 GLY A CA 1
ATOM 713 C C . GLY A 1 89 ? -6.457 17.531 8.062 1 85.94 89 GLY A C 1
ATOM 714 O O . GLY A 1 89 ? -7.051 18.609 8.125 1 85.94 89 GLY A O 1
ATOM 715 N N . PHE A 1 90 ? -7.07 16.422 8.312 1 87.5 90 PHE A N 1
ATOM 716 C CA . PHE A 1 90 ? -8.5 16.359 8.594 1 87.5 90 PHE A CA 1
ATOM 717 C C . PHE A 1 90 ? -8.797 16.875 9.992 1 87.5 90 PHE A C 1
ATOM 719 O O . PHE A 1 90 ? -9.945 17.203 10.305 1 87.5 90 PHE A O 1
ATOM 726 N N . SER A 1 91 ? -7.777 17.047 10.812 1 83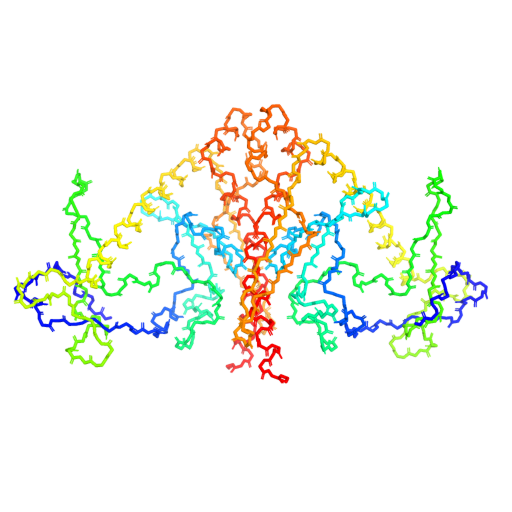.75 91 SER A N 1
ATOM 727 C CA . SER A 1 91 ? -8.047 17.312 12.219 1 83.75 91 SER A CA 1
ATOM 728 C C . SER A 1 91 ? -7.637 18.734 12.602 1 83.75 91 SER A C 1
ATOM 730 O O . SER A 1 91 ? -7.641 19.094 13.773 1 83.75 91 SER A O 1
ATOM 732 N N . ASN A 1 92 ? -7.395 19.594 11.625 1 83.38 92 ASN A N 1
ATOM 733 C CA . ASN A 1 92 ? -6.887 20.922 11.922 1 83.38 92 ASN A CA 1
ATOM 734 C C . ASN A 1 92 ? -8.016 21.891 12.25 1 83.38 92 ASN A C 1
ATOM 736 O O . ASN A 1 92 ? -7.879 22.734 13.133 1 83.38 92 ASN A O 1
ATOM 740 N N . ALA A 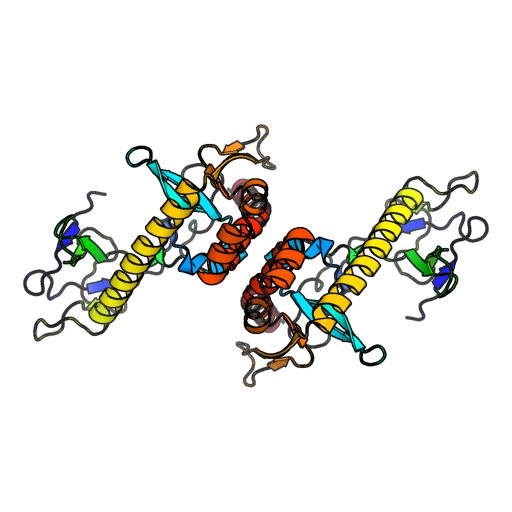1 93 ? -9.109 21.766 11.562 1 82.81 93 ALA A N 1
ATOM 741 C CA . ALA A 1 93 ? -10.234 22.672 11.797 1 82.81 93 ALA A CA 1
ATOM 742 C C . ALA A 1 93 ? -10.797 22.5 13.203 1 82.81 93 ALA A C 1
ATOM 744 O O . ALA A 1 93 ? -10.766 21.391 13.758 1 82.81 93 ALA A O 1
ATOM 745 N N . PRO A 1 94 ? -11.172 23.547 13.852 1 89.69 94 PRO A N 1
ATOM 746 C CA . PRO A 1 94 ? -11.359 24.906 13.367 1 89.69 94 PRO A CA 1
ATOM 747 C C . PRO A 1 94 ? -10.18 25.812 13.688 1 89.69 94 PRO A C 1
ATOM 749 O O . PRO A 1 94 ? -10.258 27.031 13.492 1 89.69 94 PRO A O 1
ATOM 752 N N . LEU A 1 95 ? -9.234 25.234 14.203 1 91.25 95 LEU A N 1
ATOM 753 C CA . LEU A 1 95 ? -8.031 26 14.539 1 91.25 95 LEU A CA 1
ATOM 754 C C . LEU A 1 95 ? -7.051 26 13.367 1 91.25 95 LEU A C 1
ATOM 756 O O . LEU A 1 95 ? -7.055 25.078 12.555 1 91.25 95 LEU A O 1
ATOM 760 N N . SER A 1 96 ? -6.348 27.016 13.281 1 90.38 96 SER A N 1
ATOM 761 C CA . SER A 1 96 ? -5.332 27.109 12.234 1 90.38 96 SER A CA 1
ATOM 762 C C . SER A 1 96 ? -4.137 27.938 12.688 1 90.38 96 SER A C 1
ATOM 764 O O . SER A 1 96 ? -4.219 28.656 13.695 1 90.38 96 SER A O 1
ATOM 766 N N . LEU A 1 97 ? -3.043 27.703 12.047 1 87.88 97 LEU A N 1
ATOM 767 C CA . LEU A 1 97 ? -1.829 28.484 12.289 1 87.88 97 LEU A CA 1
ATOM 768 C C . LEU A 1 97 ? -1.582 29.469 11.164 1 87.88 97 LEU A C 1
ATOM 770 O O . LEU A 1 97 ? -1.637 29.109 9.984 1 87.88 97 LEU A O 1
ATOM 774 N N . VAL A 1 98 ? -1.484 30.672 11.523 1 81.44 98 VAL A N 1
ATOM 775 C CA . VAL A 1 98 ? -1.201 31.688 10.531 1 81.44 98 VAL A CA 1
ATOM 776 C C . VAL A 1 98 ? 0.141 32.344 10.836 1 81.44 98 VAL A C 1
ATOM 778 O O . VAL A 1 98 ? 0.425 32.688 11.984 1 81.44 98 VAL A O 1
ATOM 781 N N . LYS A 1 99 ? 0.965 32.344 9.828 1 78.12 99 LYS A N 1
ATOM 782 C CA . LYS A 1 99 ? 2.225 33.062 10.008 1 78.12 99 LYS A CA 1
ATOM 783 C C . LYS A 1 99 ? 1.995 34.594 10.086 1 78.12 99 LYS A C 1
ATOM 785 O O . LYS A 1 99 ? 1.2 35.125 9.32 1 78.12 99 LYS A O 1
ATOM 790 N N . THR A 1 100 ? 2.562 35.281 11.148 1 72.38 100 THR A N 1
ATOM 791 C CA . THR A 1 100 ? 2.396 36.719 11.328 1 72.38 100 THR A CA 1
ATOM 792 C C . THR A 1 100 ? 3.107 37.5 10.211 1 72.38 100 THR A C 1
ATOM 794 O O . THR A 1 100 ? 2.664 38.562 9.82 1 72.38 100 THR A O 1
ATOM 797 N N . SER A 1 101 ? 4.25 37.094 9.805 1 64.25 101 SER A N 1
ATOM 798 C CA . SER A 1 101 ? 4.953 37.719 8.688 1 64.25 101 SER A CA 1
ATOM 799 C C . SER A 1 101 ? 5.746 36.688 7.887 1 64.25 101 SER A C 1
ATOM 801 O O . SER A 1 101 ? 6.031 35.594 8.375 1 64.25 101 SER A O 1
ATOM 803 N N . LYS A 1 102 ? 5.82 36.938 6.492 1 61.16 102 LYS A N 1
ATOM 804 C CA . LYS A 1 102 ? 6.609 36.062 5.625 1 61.16 102 LYS A CA 1
ATOM 805 C C . LYS A 1 102 ? 8.016 35.875 6.184 1 61.16 102 LYS A C 1
ATOM 807 O O . LYS A 1 102 ? 8.625 34.812 5.98 1 61.16 102 LYS A O 1
ATOM 812 N N . GLU A 1 103 ? 8.438 36.969 6.879 1 60.62 103 GLU A N 1
ATOM 813 C CA . GLU A 1 103 ? 9.828 37 7.312 1 60.62 103 GLU A CA 1
ATOM 814 C C . GLU A 1 103 ? 9.969 36.531 8.758 1 60.62 103 GLU A C 1
ATOM 816 O O . GLU A 1 103 ? 11.078 36.25 9.227 1 60.62 103 GLU A O 1
ATOM 821 N N . SER A 1 104 ? 8.836 36.469 9.461 1 61.19 104 SER A N 1
ATOM 822 C CA . SER A 1 104 ? 8.93 36.125 10.883 1 61.19 104 SER A CA 1
ATOM 823 C C . SER A 1 104 ? 8.547 34.688 11.148 1 61.19 104 SER A C 1
ATOM 825 O O . SER A 1 104 ? 7.707 34.125 10.445 1 61.19 104 SER A O 1
ATOM 827 N N . ASP A 1 105 ? 9.25 33.969 12.016 1 66.25 105 ASP A N 1
ATOM 828 C CA . ASP A 1 105 ? 8.969 32.625 12.484 1 66.25 105 ASP A CA 1
ATOM 829 C C . ASP A 1 105 ? 7.84 32.625 13.516 1 66.25 105 ASP A C 1
ATOM 831 O O . ASP A 1 105 ? 7.48 31.578 14.047 1 66.25 105 ASP A O 1
ATOM 835 N N . ASN A 1 106 ? 7.262 33.875 13.617 1 78.56 106 ASN A N 1
ATOM 836 C CA . ASN A 1 106 ? 6.207 33.938 14.625 1 78.56 106 ASN A CA 1
ATOM 837 C C . ASN A 1 106 ? 4.871 33.438 14.07 1 78.56 106 ASN A C 1
ATOM 839 O O . ASN A 1 106 ? 4.492 33.812 12.953 1 78.56 106 ASN A O 1
ATOM 843 N N . VAL A 1 107 ? 4.281 32.5 14.742 1 81.69 107 VAL A N 1
ATOM 844 C CA . VAL A 1 107 ? 3.016 31.938 14.305 1 81.69 107 VAL A CA 1
ATOM 845 C C . VAL A 1 107 ? 1.927 32.25 15.336 1 81.69 107 VAL A C 1
ATOM 847 O O . VAL A 1 107 ? 2.203 32.344 16.531 1 81.69 107 VAL A O 1
ATOM 850 N N . LEU A 1 108 ? 0.726 32.625 14.766 1 87.94 108 LEU A N 1
ATOM 851 C CA . LEU A 1 108 ? -0.455 32.875 15.594 1 87.94 108 LEU A CA 1
ATOM 852 C C . LEU A 1 108 ? -1.487 31.766 15.391 1 87.94 108 LEU A C 1
ATOM 854 O O . LEU A 1 108 ? -1.703 31.312 14.266 1 87.94 108 LEU A O 1
ATOM 858 N N . ILE A 1 109 ? -1.985 31.312 16.516 1 91.25 109 ILE A N 1
ATOM 859 C CA . ILE A 1 109 ? -3.092 30.375 16.438 1 91.25 109 ILE A CA 1
ATOM 860 C C . ILE A 1 109 ? -4.395 31.125 16.172 1 91.25 109 ILE A C 1
ATOM 862 O O . ILE A 1 109 ? -4.727 32.094 16.875 1 91.25 109 ILE A O 1
ATOM 866 N N . CYS A 1 110 ? -5.098 30.719 15.125 1 93.44 110 CYS A N 1
ATOM 867 C CA . CYS A 1 110 ? -6.355 31.344 14.75 1 93.44 110 CYS A CA 1
ATOM 868 C C . CYS A 1 110 ? -7.512 30.359 14.82 1 93.44 110 CYS A C 1
ATOM 870 O O . CYS A 1 110 ? -7.289 29.141 14.891 1 93.44 110 CYS A O 1
ATOM 872 N N . ILE A 1 111 ? -8.656 30.891 14.891 1 92.88 111 ILE A N 1
ATOM 873 C CA . ILE A 1 111 ? -9.852 30.062 14.93 1 92.88 111 ILE A CA 1
ATOM 874 C C . ILE A 1 111 ? -10.891 30.609 13.953 1 92.88 111 ILE A C 1
ATOM 876 O O . ILE A 1 111 ? -11.055 31.812 13.82 1 92.88 111 ILE A O 1
ATOM 880 N N . ASP A 1 112 ? -11.469 29.719 13.258 1 91.44 112 ASP A N 1
ATOM 881 C CA . ASP A 1 112 ? -12.633 30.047 12.445 1 91.44 112 ASP A CA 1
ATOM 882 C C . ASP A 1 112 ? -13.898 30.094 13.297 1 91.44 112 ASP A C 1
ATOM 884 O O . ASP A 1 112 ? -14.523 29.062 13.539 1 91.44 112 ASP A O 1
ATOM 888 N N . THR A 1 113 ? -14.344 31.25 13.594 1 89.38 113 THR A N 1
ATOM 889 C CA . THR A 1 113 ? -15.445 31.438 14.523 1 89.38 113 THR A CA 1
ATOM 890 C C . THR A 1 113 ? -16.766 31.016 13.883 1 89.38 113 THR A C 1
ATOM 892 O O . THR A 1 113 ? -17.766 30.812 14.578 1 89.38 113 THR A O 1
ATOM 895 N N . GLU A 1 114 ? -16.766 30.891 12.641 1 87.06 114 GLU A N 1
ATOM 896 C CA . GLU A 1 114 ? -18 30.516 11.945 1 87.06 114 GLU A CA 1
ATOM 897 C C . GLU A 1 114 ? -18.031 29.016 11.664 1 87.06 114 GLU A C 1
ATOM 899 O O . GLU A 1 114 ? -18.984 28.516 11.047 1 87.06 114 GLU A O 1
ATOM 904 N N . SER A 1 115 ? -17 28.391 12.102 1 87.06 115 SER A N 1
ATOM 905 C CA . SER A 1 115 ? -16.969 26.953 11.922 1 87.06 115 SER A CA 1
ATOM 906 C C . SER A 1 115 ? -18.078 26.266 12.727 1 87.06 115 SER A C 1
ATOM 908 O O . SER A 1 115 ? -18.344 26.656 13.867 1 87.06 115 SER A O 1
ATOM 910 N N . PRO A 1 116 ? -18.734 25.266 12.102 1 83.81 116 PRO A N 1
ATOM 911 C CA . PRO A 1 116 ? -19.734 24.5 12.852 1 83.81 116 PRO A CA 1
ATOM 912 C C . PRO A 1 116 ? -19.125 23.75 14.039 1 83.81 116 PRO A C 1
ATOM 914 O O . PRO A 1 116 ? -19.859 23.234 14.883 1 83.81 116 PRO A O 1
ATOM 917 N N . LEU A 1 117 ? -17.812 23.672 14.18 1 87.56 117 LEU A N 1
ATOM 918 C CA . LEU A 1 117 ? -17.141 22.953 15.258 1 87.56 117 LEU A CA 1
ATOM 919 C C . LEU A 1 117 ? -17 23.844 16.484 1 87.56 117 LEU A C 1
ATOM 921 O O . LEU A 1 117 ? -16.672 23.344 17.578 1 87.56 117 LEU A O 1
ATOM 925 N N . VAL A 1 118 ? -17.219 25.078 16.266 1 89.5 118 VAL A N 1
ATOM 926 C CA . VAL A 1 118 ? -17.188 26.016 17.391 1 89.5 118 VAL A CA 1
ATOM 927 C C . VAL A 1 118 ? -18.531 25.984 18.125 1 89.5 118 VAL A C 1
ATOM 929 O O . VAL A 1 118 ? -19.578 26.188 17.516 1 89.5 118 VAL A O 1
ATOM 932 N N . THR A 1 119 ? -18.438 25.578 19.312 1 85.81 119 THR A N 1
ATOM 933 C CA . THR A 1 119 ? -19.672 25.422 20.078 1 85.81 119 THR A CA 1
ATOM 934 C C . THR A 1 119 ? -19.547 26.062 21.453 1 85.81 119 THR A C 1
ATOM 936 O O . THR A 1 119 ? -18.469 26.5 21.844 1 85.81 119 THR A O 1
ATOM 939 N N . GLU A 1 120 ? -20.75 26.109 22 1 82.62 120 GLU A N 1
ATOM 940 C CA . GLU A 1 120 ? -20.781 26.484 23.422 1 82.62 120 GLU A CA 1
ATOM 941 C C . GLU A 1 120 ? -20.484 25.281 24.297 1 82.62 120 GLU A C 1
ATOM 943 O O . GLU A 1 120 ? -20.359 24.156 23.812 1 82.62 120 GLU A O 1
ATOM 948 N N . ALA A 1 121 ? -20.172 25.562 25.625 1 80.31 121 ALA A N 1
ATOM 949 C CA . ALA A 1 121 ? -19.859 24.484 26.578 1 80.31 121 ALA A CA 1
ATOM 950 C C . ALA A 1 121 ? -20.969 23.422 26.562 1 80.31 121 ALA A C 1
ATOM 952 O O . ALA A 1 121 ? -22.156 23.766 26.609 1 80.31 121 ALA A O 1
ATOM 953 N N . GLY A 1 122 ? -20.594 22.125 26.219 1 79.06 122 GLY A N 1
ATOM 954 C CA . GLY A 1 122 ? -21.516 21 26.188 1 79.06 122 GLY A CA 1
ATOM 955 C C . GLY A 1 122 ? -20.828 19.656 26.312 1 79.06 122 GLY A C 1
ATOM 956 O O . GLY A 1 122 ? -19.656 19.594 26.688 1 79.06 122 GLY A O 1
ATOM 957 N N . GLU A 1 123 ? -21.453 18.484 26.234 1 75.5 123 GLU A N 1
ATOM 958 C CA . GLU A 1 123 ? -20.969 17.125 26.484 1 75.5 123 GLU A CA 1
ATOM 959 C C . GLU A 1 123 ? -19.781 16.812 25.578 1 75.5 123 GLU A C 1
ATOM 961 O O . GLU A 1 123 ? -18.781 16.25 26.047 1 75.5 123 GLU A O 1
ATOM 966 N N . ASN A 1 124 ? -19.703 17.219 24.375 1 81.31 124 ASN A N 1
ATOM 967 C CA . ASN A 1 124 ? -18.609 16.891 23.453 1 81.31 124 ASN A CA 1
ATOM 968 C C . ASN A 1 124 ? -17.859 18.125 23.016 1 81.31 124 ASN A C 1
ATOM 970 O O . ASN A 1 124 ? -17.438 18.234 21.875 1 81.31 124 ASN A O 1
ATOM 974 N N . SER A 1 125 ? -17.766 18.938 24.047 1 87.94 125 SER A N 1
ATOM 975 C CA . SER A 1 125 ? -17.062 20.172 23.734 1 87.94 125 SER A CA 1
ATOM 976 C C . SER A 1 125 ? -15.82 20.359 24.594 1 87.94 125 SER A C 1
ATOM 978 O O . SER A 1 125 ? -15.766 19.859 25.719 1 87.94 125 SER A O 1
ATOM 980 N N . GLN A 1 126 ? -14.758 20.891 24 1 91.62 126 GLN A N 1
ATOM 981 C CA . GLN A 1 126 ? -13.5 21.172 24.688 1 91.62 126 GLN A CA 1
ATOM 982 C C . GLN A 1 126 ? -13.258 22.672 24.812 1 91.62 126 GLN A C 1
ATOM 984 O O . GLN A 1 126 ? -13.305 23.391 23.812 1 91.62 126 GLN A O 1
ATOM 989 N N . ARG A 1 127 ? -12.992 23.062 26.047 1 92.31 127 ARG A N 1
ATOM 990 C CA . ARG A 1 127 ? -12.672 24.469 26.266 1 92.31 127 ARG A CA 1
ATOM 991 C C . ARG A 1 127 ? -11.281 24.797 25.719 1 92.31 127 ARG A C 1
ATOM 993 O O . ARG A 1 127 ? -10.359 23.984 25.844 1 92.31 127 ARG A O 1
ATOM 1000 N N . LEU A 1 128 ? -11.18 26.016 25.25 1 94.56 128 LEU A N 1
ATOM 1001 C CA . LEU A 1 128 ? -9.891 26.469 24.719 1 94.56 128 LEU A CA 1
ATOM 1002 C C . LEU A 1 128 ? -9.055 27.125 25.797 1 94.56 128 LEU A C 1
ATOM 1004 O O . LEU A 1 128 ? -7.824 27.062 25.766 1 94.56 128 LEU A O 1
ATOM 1008 N N . PHE A 1 129 ? -9.75 27.719 26.734 1 94.94 129 PHE A N 1
ATOM 1009 C CA . PHE A 1 129 ? -9.094 28.406 27.828 1 94.94 129 PHE A CA 1
ATOM 1010 C C . PHE A 1 129 ? -9.688 27.984 29.172 1 94.94 129 PHE A C 1
ATOM 1012 O O . PHE A 1 129 ? -10.875 27.625 29.234 1 94.94 129 PHE A O 1
ATOM 1019 N N . ASP A 1 130 ? -8.773 27.953 30.109 1 92.81 130 ASP A N 1
ATOM 1020 C CA . ASP A 1 130 ? -9.297 27.672 31.438 1 92.81 130 ASP A CA 1
ATOM 1021 C C . ASP A 1 130 ? -9.781 28.953 32.125 1 92.81 130 ASP A C 1
ATOM 1023 O O . ASP A 1 130 ? -9.789 30.016 31.5 1 92.81 130 ASP A O 1
ATOM 1027 N N . ASP A 1 131 ? -10.195 28.781 33.375 1 90.94 131 ASP A N 1
ATOM 1028 C CA . ASP A 1 131 ? -10.797 29.891 34.094 1 90.94 131 ASP A CA 1
ATOM 1029 C C . ASP A 1 131 ? -9.766 30.984 34.375 1 90.94 131 ASP A C 1
ATOM 1031 O O . ASP A 1 131 ? -10.133 32.125 34.656 1 90.94 131 ASP A O 1
ATOM 1035 N N . ASN A 1 132 ? -8.484 30.703 34.344 1 93.69 132 ASN A N 1
ATOM 1036 C CA . ASN A 1 132 ? -7.41 31.656 34.594 1 93.69 132 ASN A CA 1
ATOM 1037 C C . ASN A 1 132 ? -6.961 32.312 33.281 1 93.69 132 ASN A C 1
ATOM 1039 O O . ASN A 1 132 ? -5.902 32.938 33.219 1 93.69 132 ASN A O 1
ATOM 1043 N N . LYS A 1 133 ? -7.703 32.062 32.188 1 93.31 133 LYS A N 1
ATOM 1044 C CA . LYS A 1 133 ? -7.434 32.625 30.859 1 93.31 133 LYS A CA 1
ATOM 1045 C C . LYS A 1 133 ? -6.16 32.031 30.266 1 93.31 133 LYS A C 1
ATOM 1047 O O . LYS A 1 133 ? -5.453 32.688 29.516 1 93.31 133 LYS A O 1
ATOM 1052 N N . GLU A 1 134 ? -5.832 30.938 30.828 1 94.19 134 GLU A N 1
ATOM 1053 C CA . GLU A 1 134 ? -4.719 30.203 30.234 1 94.19 134 GLU A CA 1
ATOM 1054 C C . GLU A 1 134 ? -5.211 29.141 29.266 1 94.19 134 GLU A C 1
ATOM 1056 O O . GLU A 1 134 ? -6.359 28.688 29.359 1 94.19 134 GLU A O 1
ATOM 1061 N N . GLN A 1 135 ? -4.324 28.781 28.312 1 94.69 135 GLN A N 1
ATOM 1062 C CA . GLN A 1 135 ? -4.684 27.734 27.359 1 94.69 135 GLN A CA 1
ATOM 1063 C C . GLN A 1 135 ? -5.039 26.438 28.078 1 94.69 135 GLN A C 1
ATOM 1065 O O . GLN A 1 135 ? -4.344 26.016 29.016 1 94.69 135 GLN A O 1
ATOM 1070 N N . SER A 1 136 ? -6.129 25.797 27.703 1 95.19 136 SER A N 1
ATOM 1071 C CA . SER A 1 136 ? -6.492 24.484 28.234 1 95.19 136 SER A CA 1
ATOM 1072 C C . SER A 1 136 ? -5.52 23.406 27.75 1 95.19 136 SER A C 1
ATOM 1074 O O . SER A 1 136 ? -4.711 23.641 26.859 1 95.19 136 SER A O 1
ATOM 1076 N N . GLU A 1 137 ? -5.57 22.234 28.422 1 94.62 137 GLU A N 1
ATOM 1077 C CA . GLU A 1 137 ? -4.758 21.125 27.969 1 94.62 137 GLU A CA 1
ATOM 1078 C C . GLU A 1 137 ? -5.094 20.734 26.531 1 94.62 137 GLU A C 1
ATOM 1080 O O . GLU A 1 137 ? -4.207 20.375 25.75 1 94.62 137 GLU A O 1
ATOM 1085 N N . TYR A 1 138 ? -6.328 20.906 26.234 1 93.69 138 TYR A N 1
ATOM 1086 C CA . TYR A 1 138 ? -6.797 20.641 24.875 1 93.69 138 TYR A CA 1
ATOM 1087 C C . TYR A 1 138 ? -6.16 21.594 23.875 1 93.69 138 TYR A C 1
ATOM 1089 O O . TYR A 1 138 ? -5.617 21.156 22.859 1 93.69 138 TYR A O 1
ATOM 1097 N N . LEU A 1 139 ? -6.219 22.797 24.188 1 93.81 139 LEU A N 1
ATOM 1098 C CA . LEU A 1 139 ? -5.672 23.797 23.281 1 93.81 139 LEU A CA 1
ATOM 1099 C C . LEU A 1 139 ? -4.164 23.641 23.141 1 93.81 139 LEU A C 1
ATOM 1101 O O . LEU A 1 139 ? -3.617 23.812 22.047 1 93.81 139 LEU A O 1
ATOM 1105 N N . LYS A 1 140 ? -3.506 23.281 24.188 1 95 140 LYS A N 1
ATOM 1106 C CA . LYS A 1 140 ? -2.064 23.062 24.125 1 95 140 LYS A CA 1
ATOM 1107 C C . LYS A 1 140 ? -1.723 21.906 23.188 1 95 140 LYS A C 1
ATOM 1109 O O . LYS A 1 140 ? -0.809 22.016 22.359 1 95 140 LYS A O 1
ATOM 1114 N N . LYS A 1 141 ? -2.467 20.906 23.344 1 94.38 141 LYS A N 1
ATOM 1115 C CA . LYS A 1 141 ? -2.264 19.75 22.484 1 94.38 141 LYS A CA 1
ATOM 1116 C C . LYS A 1 141 ? -2.525 20.094 21.016 1 94.38 141 LYS A C 1
ATOM 1118 O O . LYS A 1 141 ? -1.751 19.719 20.141 1 94.38 141 LYS A O 1
ATOM 1123 N N . ARG A 1 142 ? -3.576 20.781 20.812 1 92.62 142 ARG A N 1
ATOM 1124 C CA . ARG A 1 142 ? -3.936 21.188 19.469 1 92.62 142 ARG A CA 1
ATOM 1125 C C . ARG A 1 142 ? -2.889 22.125 18.875 1 92.62 142 ARG A C 1
ATOM 1127 O O . ARG A 1 142 ? -2.576 22.031 17.672 1 92.62 142 ARG A O 1
ATOM 1134 N N . THR A 1 143 ? -2.482 23.016 19.688 1 92.12 143 THR A N 1
ATOM 1135 C CA . THR A 1 143 ? -1.45 23.953 19.25 1 92.12 143 THR A CA 1
ATOM 1136 C C . THR A 1 143 ? -0.187 23.203 18.828 1 92.12 143 THR A C 1
ATOM 1138 O O . THR A 1 143 ? 0.389 23.484 17.781 1 92.12 143 THR A O 1
ATOM 1141 N N . GLN A 1 144 ? 0.168 22.281 19.641 1 93.31 144 GLN A N 1
ATOM 1142 C CA . GLN A 1 144 ? 1.348 21.484 19.312 1 93.31 144 GLN A CA 1
ATOM 1143 C C . GLN A 1 144 ? 1.149 20.719 18 1 93.31 144 GLN A C 1
ATOM 1145 O O . GLN A 1 144 ? 2.061 20.641 17.172 1 93.31 144 GLN A O 1
ATOM 1150 N N . ALA A 1 145 ? 0.023 20.188 17.828 1 91.94 145 ALA A N 1
ATOM 1151 C CA . ALA A 1 145 ? -0.294 19.469 16.609 1 91.94 145 ALA A CA 1
ATOM 1152 C C . ALA A 1 145 ? -0.196 20.375 15.391 1 91.94 145 ALA A C 1
ATOM 1154 O O . ALA A 1 145 ? 0.331 19.984 14.344 1 91.94 145 ALA A O 1
ATOM 1155 N N . LEU A 1 146 ? -0.69 21.594 15.562 1 92.06 146 LEU A N 1
ATOM 1156 C CA . LEU A 1 146 ? -0.648 22.562 14.477 1 92.06 146 LEU A CA 1
ATOM 1157 C C . LEU A 1 146 ? 0.79 22.953 14.148 1 92.06 146 LEU A C 1
ATOM 1159 O O . LEU A 1 146 ? 1.14 23.141 12.984 1 92.06 146 LEU A O 1
ATOM 1163 N N . LEU A 1 147 ? 1.549 23.047 15.133 1 91.62 147 LEU A N 1
ATOM 1164 C CA . LEU A 1 147 ? 2.957 23.375 14.938 1 91.62 147 LEU A CA 1
ATOM 1165 C C . LEU A 1 147 ? 3.682 22.234 14.211 1 91.62 147 LEU A C 1
ATOM 1167 O O . LEU A 1 147 ? 4.48 22.484 13.305 1 91.62 147 LEU A O 1
ATOM 1171 N N . ASP A 1 148 ? 3.359 21.031 14.602 1 92.5 148 ASP A N 1
ATOM 1172 C CA . ASP A 1 148 ? 3.943 19.875 13.93 1 92.5 148 ASP A CA 1
ATOM 1173 C C . ASP A 1 148 ? 3.584 19.859 12.445 1 92.5 148 ASP A C 1
ATOM 1175 O O . ASP A 1 148 ? 4.453 19.672 11.594 1 92.5 148 ASP A O 1
ATOM 1179 N N . ILE A 1 149 ? 2.404 20.125 12.211 1 91 149 ILE A N 1
ATOM 1180 C CA . ILE A 1 149 ? 1.933 20.109 10.828 1 91 149 ILE A CA 1
ATOM 1181 C C . ILE A 1 149 ? 2.633 21.203 10.031 1 91 149 ILE A C 1
ATOM 1183 O O . ILE A 1 149 ? 3.021 20.984 8.875 1 91 149 ILE A O 1
ATOM 1187 N N . ALA A 1 150 ? 2.725 22.344 10.586 1 90.69 150 ALA A N 1
ATOM 1188 C CA . ALA A 1 150 ? 3.416 23.453 9.922 1 90.69 150 ALA A CA 1
ATOM 1189 C C . ALA A 1 150 ? 4.855 23.078 9.594 1 90.69 150 ALA A C 1
ATOM 1191 O O . ALA A 1 150 ? 5.344 23.359 8.5 1 90.69 150 ALA A O 1
ATOM 1192 N N . ALA A 1 151 ? 5.469 22.469 10.539 1 92.94 151 ALA A N 1
ATOM 1193 C CA . ALA A 1 151 ? 6.84 22.016 10.328 1 92.94 151 ALA A CA 1
ATOM 1194 C C . ALA A 1 151 ? 6.91 20.984 9.211 1 92.94 151 ALA A C 1
ATOM 1196 O O . ALA A 1 151 ? 7.797 21.031 8.352 1 92.94 151 ALA A O 1
ATOM 1197 N N . PHE A 1 152 ? 5.992 20.078 9.242 1 94.69 152 PHE A N 1
ATOM 1198 C CA . PHE A 1 152 ? 5.945 19.047 8.211 1 94.69 152 PHE A CA 1
ATOM 1199 C C . PHE A 1 152 ? 5.684 19.672 6.844 1 94.69 152 PHE A C 1
ATOM 1201 O O . PHE A 1 152 ? 6.254 19.234 5.84 1 94.69 152 PHE A O 1
ATOM 1208 N N . ASN A 1 153 ? 4.82 20.672 6.812 1 93.62 153 ASN A N 1
ATOM 1209 C CA . ASN A 1 153 ? 4.547 21.359 5.559 1 93.62 153 ASN A CA 1
ATOM 1210 C C . ASN A 1 153 ? 5.801 22.031 5.004 1 93.62 153 ASN A C 1
ATOM 1212 O O . ASN A 1 153 ? 6.082 21.938 3.805 1 93.62 153 ASN A O 1
ATOM 1216 N N . GLU A 1 154 ? 6.465 22.656 5.875 1 93.81 154 GLU A N 1
ATOM 1217 C CA . GLU A 1 154 ? 7.703 23.297 5.457 1 93.81 154 GLU A CA 1
ATOM 1218 C C . GLU A 1 154 ? 8.703 22.281 4.91 1 93.81 154 GLU A C 1
ATOM 1220 O O . GLU A 1 154 ? 9.312 22.516 3.865 1 93.81 154 GLU A O 1
ATOM 1225 N N . GLN A 1 155 ? 8.836 21.219 5.652 1 96.06 155 GLN A N 1
ATOM 1226 C CA . GLN A 1 155 ? 9.734 20.172 5.199 1 96.06 155 GLN A CA 1
ATOM 1227 C C . GLN A 1 155 ? 9.289 19.594 3.857 1 96.06 155 GLN A C 1
ATOM 1229 O O . GLN A 1 155 ? 10.109 19.359 2.975 1 96.06 155 GLN A O 1
ATOM 1234 N N . THR A 1 156 ? 8.047 19.406 3.725 1 97.56 156 THR A N 1
ATOM 1235 C CA . THR A 1 156 ? 7.484 18.891 2.48 1 97.56 156 THR A CA 1
ATOM 1236 C C . THR A 1 156 ? 7.781 19.844 1.324 1 97.56 156 THR A C 1
ATOM 1238 O O . THR A 1 156 ? 8.156 19.406 0.235 1 97.56 156 THR A O 1
ATOM 1241 N N . ASP A 1 157 ? 7.637 21.109 1.593 1 96.31 157 ASP A N 1
ATOM 1242 C CA . ASP A 1 157 ? 7.93 22.109 0.576 1 96.31 157 ASP A CA 1
ATOM 1243 C C . ASP A 1 157 ? 9.383 22.016 0.118 1 96.31 157 ASP A C 1
ATOM 1245 O O . ASP A 1 157 ? 9.664 22.062 -1.081 1 96.31 157 ASP A O 1
ATOM 1249 N N . LYS A 1 158 ? 10.234 21.859 1.043 1 97 158 LYS A N 1
ATOM 1250 C CA . LYS A 1 158 ? 11.656 21.766 0.731 1 97 158 LYS A CA 1
ATOM 1251 C C . LYS A 1 158 ? 11.953 20.516 -0.088 1 97 158 LYS A C 1
ATOM 1253 O O . LYS A 1 158 ? 12.742 20.547 -1.032 1 97 158 LYS A O 1
ATOM 1258 N N . ILE A 1 159 ? 11.312 19.469 0.291 1 97.81 159 ILE A N 1
ATOM 1259 C CA . ILE A 1 159 ? 11.5 18.219 -0.43 1 97.81 159 ILE A CA 1
ATOM 1260 C C . ILE A 1 159 ? 10.984 18.359 -1.862 1 97.81 159 ILE A C 1
ATOM 1262 O O . ILE A 1 159 ? 11.664 17.953 -2.812 1 97.81 159 ILE A O 1
ATOM 1266 N N . CYS A 1 160 ? 9.852 18.922 -2.002 1 98.19 160 CYS A N 1
ATOM 1267 C CA . CYS A 1 160 ? 9.273 19.125 -3.328 1 98.19 160 CYS A CA 1
ATOM 1268 C C . CYS A 1 160 ? 10.18 20.016 -4.18 1 98.19 160 CYS A C 1
ATOM 1270 O O . CYS A 1 160 ? 10.367 19.75 -5.371 1 98.19 160 CYS A O 1
ATOM 1272 N N . GLN A 1 161 ? 10.703 21 -3.553 1 97.19 161 GLN A N 1
ATOM 1273 C CA . GLN A 1 161 ? 11.617 21.891 -4.27 1 97.19 161 GLN A CA 1
ATOM 1274 C C . GLN A 1 161 ? 12.867 21.141 -4.73 1 97.19 161 GLN A C 1
ATOM 1276 O O . GLN A 1 161 ? 13.312 21.312 -5.867 1 97.19 161 GLN A O 1
ATOM 1281 N N . LEU A 1 162 ? 13.359 20.375 -3.846 1 97.44 162 LEU A N 1
ATOM 1282 C CA . LEU A 1 162 ? 14.531 19.578 -4.184 1 97.44 162 LEU A CA 1
ATOM 1283 C C . LEU A 1 162 ? 14.234 18.641 -5.352 1 97.44 162 LEU A C 1
ATOM 1285 O O . LEU A 1 162 ? 14.992 18.578 -6.32 1 97.44 162 LEU A O 1
ATOM 1289 N N . LEU A 1 163 ? 13.141 17.938 -5.281 1 98.06 163 LEU A N 1
ATOM 1290 C CA . LEU A 1 163 ? 12.766 17 -6.344 1 98.06 163 LEU A CA 1
ATOM 1291 C C . LEU A 1 163 ? 12.547 17.75 -7.656 1 98.06 163 LEU A C 1
ATOM 1293 O O . LEU A 1 163 ? 12.93 17.25 -8.719 1 98.06 163 LEU A O 1
ATOM 1297 N N . ALA A 1 164 ? 11.938 18.875 -7.555 1 97.44 164 ALA A N 1
ATOM 1298 C CA . ALA A 1 164 ? 11.695 19.688 -8.734 1 97.44 164 ALA A CA 1
ATOM 1299 C C . ALA A 1 164 ? 13.008 20.156 -9.359 1 97.44 164 ALA A C 1
ATOM 1301 O O . ALA A 1 164 ? 13.156 20.172 -10.578 1 97.44 164 ALA A O 1
ATOM 1302 N N . SER A 1 165 ? 13.906 20.594 -8.523 1 96.88 165 SER A N 1
ATOM 1303 C CA . SER A 1 165 ? 15.203 21.078 -9 1 96.88 165 SER A CA 1
ATOM 1304 C C . SER A 1 165 ? 15.969 19.984 -9.742 1 96.88 165 SER A C 1
ATOM 1306 O O . SER A 1 165 ? 16.828 20.281 -10.57 1 96.88 165 SER A O 1
ATOM 1308 N N . LYS A 1 166 ? 15.641 18.734 -9.484 1 96.75 166 LYS A N 1
ATOM 1309 C CA . LYS A 1 166 ? 16.281 17.594 -10.148 1 96.75 166 LYS A CA 1
ATOM 1310 C C . LYS A 1 166 ? 15.422 17.078 -11.305 1 96.75 166 LYS A C 1
ATOM 1312 O O . LYS A 1 166 ? 15.688 16.016 -11.859 1 96.75 166 LYS A O 1
ATOM 1317 N N . SER A 1 167 ? 14.359 17.781 -11.609 1 96.81 167 SER A N 1
ATOM 1318 C CA . SER A 1 167 ? 13.453 17.469 -12.703 1 96.81 167 SER A CA 1
ATOM 1319 C C . SER A 1 167 ? 12.883 16.062 -12.57 1 96.81 167 SER A C 1
ATOM 1321 O O . SER A 1 167 ? 12.836 15.312 -13.547 1 96.81 167 SER A O 1
ATOM 1323 N N . LEU A 1 168 ? 12.43 15.766 -11.406 1 98.19 168 LEU A N 1
ATOM 1324 C CA . LEU A 1 168 ? 11.969 14.406 -11.156 1 98.19 168 LEU A CA 1
ATOM 1325 C C . LEU A 1 168 ? 10.461 14.305 -11.336 1 98.19 168 LEU A C 1
ATOM 1327 O O . LEU A 1 168 ? 9.914 13.195 -11.406 1 98.19 168 LEU A O 1
ATOM 1331 N N . PHE A 1 169 ? 9.797 15.398 -11.391 1 98.12 169 PHE A N 1
ATOM 1332 C CA . PHE A 1 169 ? 8.344 15.367 -11.57 1 98.12 169 PHE A CA 1
ATOM 1333 C C . PHE A 1 169 ? 7.992 15.289 -13.055 1 98.12 169 PHE A C 1
ATOM 1335 O O . PHE A 1 169 ? 8.625 15.945 -13.883 1 98.12 169 PHE A O 1
ATOM 1342 N N . THR A 1 170 ? 7.02 14.484 -13.375 1 97.62 170 THR A N 1
ATOM 1343 C CA . THR A 1 170 ? 6.48 14.406 -14.727 1 97.62 170 THR A CA 1
ATOM 1344 C C . THR A 1 170 ? 4.957 14.438 -14.703 1 97.62 170 THR A C 1
ATOM 1346 O O . THR A 1 170 ? 4.332 13.875 -13.805 1 97.62 170 THR A O 1
ATOM 1349 N N . ALA A 1 171 ? 4.449 15.094 -15.703 1 96.25 171 ALA A N 1
ATOM 1350 C CA . ALA A 1 171 ? 2.992 15.148 -15.82 1 96.25 171 ALA A CA 1
ATOM 1351 C C . ALA A 1 171 ? 2.424 13.773 -16.172 1 96.25 171 ALA A C 1
ATOM 1353 O O . ALA A 1 171 ? 3 13.047 -16.984 1 96.25 171 ALA A O 1
ATOM 1354 N N . LYS A 1 172 ? 1.395 13.438 -15.477 1 94.06 172 LYS A N 1
ATOM 1355 C CA . LYS A 1 172 ? 0.712 12.172 -15.734 1 94.06 172 LYS A CA 1
ATOM 1356 C C . LYS A 1 172 ? -0.751 12.398 -16.109 1 94.06 172 LYS A C 1
ATOM 1358 O O . LYS A 1 172 ? -1.431 13.227 -15.484 1 94.06 172 LYS A O 1
ATOM 1363 N N . GLN A 1 173 ? -1.148 11.875 -17.188 1 92.06 173 GLN A N 1
ATOM 1364 C CA . GLN A 1 173 ? -2.564 11.844 -17.547 1 92.06 173 GLN A CA 1
ATOM 1365 C C . GLN A 1 173 ? -3.186 10.492 -17.203 1 92.06 173 GLN A C 1
ATOM 1367 O O . GLN A 1 173 ? -2.758 9.461 -17.719 1 92.06 173 GLN A O 1
ATOM 1372 N N . LEU A 1 174 ? -4.137 10.508 -16.328 1 90.69 174 LEU A N 1
ATOM 1373 C CA . LEU A 1 174 ? -4.809 9.281 -15.93 1 90.69 174 LEU A CA 1
ATOM 1374 C C . LEU A 1 174 ? -6.137 9.125 -16.656 1 90.69 174 LEU A C 1
ATOM 1376 O O . LEU A 1 174 ? -6.988 10.016 -16.594 1 90.69 174 LEU A O 1
ATOM 1380 N N . THR A 1 175 ? -6.242 8.141 -17.406 1 91.94 175 THR A N 1
ATOM 1381 C CA . THR A 1 175 ? -7.496 7.805 -18.062 1 91.94 175 THR A CA 1
ATOM 1382 C C . THR A 1 175 ? -8.203 6.66 -17.344 1 91.94 175 THR A C 1
ATOM 1384 O O . THR A 1 175 ? -7.684 5.543 -17.281 1 91.94 175 THR A O 1
ATOM 1387 N N . ILE A 1 176 ? -9.305 6.941 -16.812 1 90.62 176 ILE A N 1
ATOM 1388 C CA . ILE A 1 176 ? -10.031 5.992 -15.977 1 90.62 176 ILE A CA 1
ATOM 1389 C C . ILE A 1 176 ? -11.312 5.547 -16.688 1 90.62 176 ILE A C 1
ATOM 1391 O O . ILE A 1 176 ? -12.094 6.383 -17.156 1 90.62 176 ILE A O 1
ATOM 1395 N N . LYS A 1 177 ? -11.469 4.34 -16.781 1 89.62 177 LYS A N 1
ATOM 1396 C CA . LYS A 1 177 ? -12.695 3.76 -17.328 1 89.62 177 LYS A CA 1
ATOM 1397 C C . LYS A 1 177 ? -13.609 3.264 -16.219 1 89.62 177 LYS A C 1
ATOM 1399 O O . LYS A 1 177 ? -13.25 2.361 -15.461 1 89.62 177 LYS A O 1
ATOM 1404 N N . LEU A 1 178 ? -14.758 3.906 -16.141 1 89.12 178 LEU A N 1
ATOM 1405 C CA . LEU A 1 178 ? -15.742 3.51 -15.141 1 89.12 178 LEU A CA 1
ATOM 1406 C C . LEU A 1 178 ? -16.766 2.551 -15.734 1 89.12 178 LEU A C 1
ATOM 1408 O O . LEU A 1 178 ? -17.047 2.605 -16.938 1 89.12 178 LEU A O 1
ATOM 1412 N N . ALA A 1 179 ? -17.328 1.723 -14.93 1 84.19 179 ALA A N 1
ATOM 1413 C CA . ALA A 1 179 ? -18.281 0.702 -15.367 1 84.19 179 ALA A CA 1
ATOM 1414 C C . ALA A 1 179 ? -19.531 1.337 -15.977 1 84.19 179 ALA A C 1
ATOM 1416 O O . ALA A 1 179 ? -20.031 0.864 -17 1 84.19 179 ALA A O 1
ATOM 1417 N N . GLU A 1 180 ? -20.016 2.383 -15.43 1 79.31 180 GLU A N 1
ATOM 1418 C CA . GLU A 1 180 ? -21.297 2.975 -15.828 1 79.31 180 GLU A CA 1
ATOM 1419 C C . GLU A 1 180 ? -21.094 4.117 -16.812 1 79.31 180 GLU A C 1
ATOM 1421 O O . GLU A 1 180 ? -22.047 4.738 -17.266 1 79.31 180 GLU A O 1
ATOM 1426 N N . SER A 1 181 ? -19.859 4.367 -17 1 75.38 181 SER A N 1
ATOM 1427 C CA . SER A 1 181 ? -19.609 5.484 -17.906 1 75.38 181 SER A CA 1
ATOM 1428 C C . SER A 1 181 ? -19.203 5 -19.297 1 75.38 181 SER A C 1
ATOM 1430 O O . SER A 1 181 ? -18.406 4.074 -19.422 1 75.38 181 SER A O 1
ATOM 1432 N N . GLN A 1 182 ? -19.828 5.516 -20.188 1 76.94 182 GLN A N 1
ATOM 1433 C CA . GLN A 1 182 ? -19.469 5.168 -21.562 1 76.94 182 GLN A CA 1
ATOM 1434 C C . GLN A 1 182 ? -18.125 5.77 -21.953 1 76.94 182 GLN A C 1
ATOM 1436 O O . GLN A 1 182 ? -17.359 5.148 -22.688 1 76.94 182 GLN A O 1
ATOM 1441 N N . GLN A 1 183 ? -17.969 7 -21.375 1 87.12 183 GLN A N 1
ATOM 1442 C CA . GLN A 1 183 ? -16.734 7.684 -21.719 1 87.12 183 GLN A CA 1
ATOM 1443 C C . GLN A 1 183 ? -15.727 7.645 -20.578 1 87.12 183 GLN A C 1
ATOM 1445 O O . GLN A 1 183 ? -16.109 7.793 -19.406 1 87.12 183 GLN A O 1
ATOM 1450 N N . PRO A 1 184 ? -14.531 7.398 -20.969 1 90.06 184 PRO A N 1
ATOM 1451 C CA . PRO A 1 184 ? -13.492 7.438 -19.938 1 90.06 184 PRO A CA 1
ATOM 1452 C C . PRO A 1 184 ? -13.336 8.82 -19.312 1 90.06 184 PRO A C 1
ATOM 1454 O O . PRO A 1 184 ? -13.617 9.828 -19.953 1 90.06 184 PRO A O 1
ATOM 1457 N N . ILE A 1 185 ? -13.016 8.836 -18.094 1 89.31 185 ILE A N 1
ATOM 1458 C CA . ILE A 1 185 ? -12.688 10.062 -17.391 1 89.31 185 ILE A CA 1
ATOM 1459 C C . ILE A 1 185 ? -11.18 10.305 -17.438 1 89.31 185 ILE A C 1
ATOM 1461 O O . ILE A 1 185 ? -10.398 9.406 -17.109 1 89.31 185 ILE A O 1
ATOM 1465 N N . ASN A 1 186 ? -10.875 11.477 -17.859 1 90.69 186 ASN A N 1
ATOM 1466 C CA . ASN A 1 186 ? -9.469 11.859 -17.891 1 90.69 186 ASN A CA 1
ATOM 1467 C C . ASN A 1 186 ? -9.117 12.812 -16.75 1 90.69 186 ASN A C 1
ATOM 1469 O O . ASN A 1 186 ? -9.766 13.852 -16.578 1 90.69 186 ASN A O 1
ATOM 1473 N N . ILE A 1 187 ? -8.203 12.383 -15.945 1 89.69 187 ILE A N 1
ATOM 1474 C CA . ILE A 1 187 ? -7.699 13.258 -14.898 1 89.69 187 ILE A CA 1
ATOM 1475 C C . ILE A 1 187 ? -6.371 13.875 -15.328 1 89.69 187 ILE A C 1
ATOM 1477 O O . ILE A 1 187 ? -5.391 13.164 -15.547 1 89.69 187 ILE A O 1
ATOM 1481 N N . ASP A 1 188 ? -6.406 15.164 -15.422 1 90.31 188 ASP A N 1
ATOM 1482 C CA . ASP A 1 188 ? -5.223 15.906 -15.844 1 90.31 188 ASP A CA 1
ATOM 1483 C C . ASP A 1 188 ? -4.695 16.781 -14.719 1 90.31 188 ASP A C 1
ATOM 1485 O O . ASP A 1 188 ? -5.312 16.875 -13.656 1 90.31 188 ASP A O 1
ATOM 1489 N N . GLY A 1 189 ? -3.488 17.297 -14.938 1 91.81 189 GLY A N 1
ATOM 1490 C CA . GLY A 1 189 ? -2.932 18.266 -14 1 91.81 189 GLY A CA 1
ATOM 1491 C C . GLY A 1 189 ? -2.254 17.609 -12.812 1 91.81 189 GLY A C 1
ATOM 1492 O O . GLY A 1 189 ? -2.018 18.266 -11.789 1 91.81 189 GLY A O 1
ATOM 1493 N N . ILE A 1 190 ? -2.061 16.312 -12.945 1 95.31 190 ILE A N 1
ATOM 1494 C CA . ILE A 1 190 ? -1.379 15.648 -11.844 1 95.31 190 ILE A CA 1
ATOM 1495 C C . ILE A 1 190 ? 0.048 15.297 -12.258 1 95.31 190 ILE A C 1
ATOM 1497 O O . ILE A 1 190 ? 0.339 15.156 -13.445 1 95.31 190 ILE A O 1
ATOM 1501 N N . TYR A 1 191 ? 0.855 15.258 -11.281 1 97.94 191 TYR A N 1
ATOM 1502 C CA . TYR A 1 191 ? 2.264 14.93 -11.477 1 97.94 191 TYR A CA 1
ATOM 1503 C C . TYR A 1 191 ? 2.674 13.75 -10.602 1 97.94 191 TYR A C 1
ATOM 1505 O O . TYR A 1 191 ? 2.1 13.531 -9.539 1 97.94 191 TYR A O 1
ATOM 1513 N N . VAL A 1 192 ? 3.582 12.969 -11.094 1 98.06 192 VAL A N 1
ATOM 1514 C CA . VAL A 1 192 ? 4.172 11.875 -10.328 1 98.06 192 VAL A CA 1
ATOM 1515 C C . VAL A 1 192 ? 5.695 11.922 -10.445 1 98.06 192 VAL A C 1
ATOM 1517 O O . VAL A 1 192 ? 6.234 12.633 -11.305 1 98.06 192 VAL A O 1
ATOM 1520 N N . ILE A 1 193 ? 6.375 11.297 -9.539 1 98.25 193 ILE A N 1
ATOM 1521 C CA . ILE A 1 193 ? 7.824 11.188 -9.648 1 98.25 193 ILE A CA 1
ATOM 1522 C C . ILE A 1 193 ? 8.188 10.227 -10.773 1 98.25 193 ILE A C 1
ATOM 1524 O O . ILE A 1 193 ? 7.633 9.125 -10.867 1 98.25 193 ILE A O 1
ATOM 1528 N N . ASP A 1 194 ? 9 10.695 -11.648 1 97.69 194 ASP A N 1
ATOM 1529 C CA . ASP A 1 194 ? 9.484 9.906 -12.773 1 97.69 194 ASP A CA 1
ATOM 1530 C C . ASP A 1 194 ? 10.539 8.891 -12.32 1 97.69 194 ASP A C 1
ATOM 1532 O O . ASP A 1 194 ? 11.688 9.258 -12.07 1 97.69 194 ASP A O 1
ATOM 1536 N N . GLU A 1 195 ? 10.141 7.641 -12.273 1 95.75 195 GLU A N 1
ATOM 1537 C CA . GLU A 1 195 ? 11.039 6.598 -11.789 1 95.75 195 GLU A CA 1
ATOM 1538 C C . GLU A 1 195 ? 12.258 6.461 -12.695 1 95.75 195 GLU A C 1
ATOM 1540 O O . GLU A 1 195 ? 13.367 6.199 -12.211 1 95.75 195 GLU A O 1
ATOM 1545 N N . GLN A 1 196 ? 12.078 6.59 -14.008 1 96.06 196 GLN A N 1
ATOM 1546 C CA . GLN A 1 196 ? 13.203 6.527 -14.93 1 96.06 196 GLN A CA 1
ATOM 1547 C C . GLN A 1 196 ? 14.203 7.645 -14.656 1 96.06 196 GLN A C 1
ATOM 1549 O O . GLN A 1 196 ? 15.414 7.406 -14.617 1 96.06 196 GLN A O 1
ATOM 1554 N N . ALA A 1 197 ? 13.68 8.859 -14.508 1 97.12 197 ALA A N 1
ATOM 1555 C CA . ALA A 1 197 ? 14.539 9.992 -14.188 1 97.12 197 ALA A CA 1
ATOM 1556 C C . ALA A 1 197 ? 15.273 9.773 -12.867 1 97.12 197 ALA A C 1
ATOM 1558 O O . ALA A 1 197 ? 16.453 10.117 -12.734 1 97.12 197 ALA A O 1
ATOM 1559 N N . LEU A 1 198 ? 14.562 9.211 -11.883 1 97.44 198 LEU A N 1
ATOM 1560 C CA . LEU A 1 198 ? 15.172 8.891 -10.594 1 97.44 198 LEU A CA 1
ATOM 1561 C C . LEU A 1 198 ? 16.359 7.949 -10.766 1 97.44 198 LEU A C 1
ATOM 1563 O O . LEU A 1 198 ? 17.422 8.172 -10.188 1 97.44 198 LEU A O 1
ATOM 1567 N N . ASN A 1 199 ? 16.203 6.957 -11.617 1 95.62 199 ASN A N 1
ATOM 1568 C CA . ASN A 1 199 ? 17.234 5.941 -11.828 1 95.62 199 ASN A CA 1
ATOM 1569 C C . ASN A 1 199 ? 18.406 6.492 -12.641 1 95.62 199 ASN A C 1
ATOM 1571 O O . ASN A 1 199 ? 19.469 5.875 -12.695 1 95.62 199 ASN A O 1
ATOM 1575 N N . GLN A 1 200 ? 18.156 7.621 -13.281 1 95.62 200 GLN A N 1
ATOM 1576 C CA . GLN A 1 200 ? 19.188 8.211 -14.125 1 95.62 200 GLN A CA 1
ATOM 1577 C C . GLN A 1 200 ? 19.984 9.258 -13.359 1 95.62 200 GLN A C 1
ATOM 1579 O O . GLN A 1 200 ? 20.969 9.805 -13.883 1 95.62 200 GLN A O 1
ATOM 1584 N N . LEU A 1 201 ? 19.594 9.523 -12.164 1 96.56 201 LEU A N 1
ATOM 1585 C CA . LEU A 1 201 ? 20.406 10.422 -11.336 1 96.56 201 LEU A CA 1
ATOM 1586 C C . LEU A 1 201 ? 21.828 9.898 -11.203 1 96.56 201 LEU A C 1
ATOM 1588 O O . LEU A 1 201 ? 22.062 8.695 -11.305 1 96.56 201 LEU A O 1
ATOM 1592 N N . SER A 1 202 ? 22.766 10.891 -10.984 1 97.19 202 SER A N 1
ATOM 1593 C CA . SER A 1 202 ? 24.109 10.445 -10.664 1 97.19 202 SER A CA 1
ATOM 1594 C C . SER A 1 202 ? 24.141 9.602 -9.391 1 97.19 202 SER A C 1
ATOM 1596 O O . SER A 1 202 ? 23.266 9.75 -8.531 1 97.19 202 SER A O 1
ATOM 1598 N N . ASN A 1 203 ? 25.125 8.664 -9.312 1 96.75 203 ASN A N 1
ATOM 1599 C CA . ASN A 1 203 ? 25.266 7.848 -8.109 1 96.75 203 ASN A CA 1
ATOM 1600 C C . ASN A 1 203 ? 25.312 8.703 -6.852 1 96.75 203 ASN A C 1
ATOM 1602 O O . ASN A 1 203 ? 24.688 8.375 -5.84 1 96.75 203 ASN A O 1
ATOM 1606 N N . GLU A 1 204 ? 25.953 9.805 -6.957 1 96.81 204 GLU A N 1
ATOM 1607 C CA . GLU A 1 204 ? 26.094 10.711 -5.82 1 96.81 204 GLU A CA 1
ATOM 1608 C C . GLU A 1 204 ? 24.75 11.305 -5.418 1 96.81 204 GLU A C 1
ATOM 1610 O O . GLU A 1 204 ? 24.406 11.336 -4.23 1 96.81 204 GLU A O 1
ATOM 1615 N N . GLU A 1 205 ? 24.016 11.711 -6.371 1 96.25 205 GLU A N 1
ATOM 1616 C CA . GLU A 1 205 ? 22.703 12.297 -6.109 1 96.25 205 GLU A CA 1
ATOM 1617 C C . GLU A 1 205 ? 21.734 11.258 -5.539 1 96.25 205 GLU A C 1
ATOM 1619 O O . GLU A 1 205 ? 21 11.539 -4.59 1 96.25 205 GLU A O 1
ATOM 1624 N N . PHE A 1 206 ? 21.844 10.125 -6.18 1 97.5 206 PHE A N 1
ATOM 1625 C CA . PHE A 1 206 ? 20.984 9.055 -5.711 1 97.5 206 PHE A CA 1
ATOM 1626 C C . PHE A 1 206 ? 21.297 8.688 -4.266 1 97.5 206 PHE A C 1
ATOM 1628 O O . PHE A 1 206 ? 20.391 8.531 -3.447 1 97.5 206 PHE A O 1
ATOM 1635 N N . LEU A 1 207 ? 22.516 8.594 -3.93 1 96.88 207 LEU A N 1
ATOM 1636 C CA . LEU A 1 207 ? 22.953 8.258 -2.576 1 96.88 207 LEU A CA 1
ATOM 1637 C C . LEU A 1 207 ? 22.594 9.375 -1.601 1 96.88 207 LEU A C 1
ATOM 1639 O O . LEU A 1 207 ? 22.281 9.117 -0.434 1 96.88 207 LEU A O 1
ATOM 1643 N N . SER A 1 208 ? 22.578 10.594 -2.09 1 96.75 208 SER A N 1
ATOM 1644 C CA . SER A 1 208 ? 22.156 11.711 -1.245 1 96.75 208 SER A CA 1
ATOM 1645 C C . SER A 1 208 ? 20.703 11.578 -0.831 1 96.75 208 SER A C 1
ATOM 1647 O O . SER A 1 208 ? 20.344 11.875 0.31 1 96.75 208 SER A O 1
ATOM 1649 N N . PHE A 1 209 ? 19.844 11.133 -1.754 1 96.31 209 PHE A N 1
ATOM 1650 C CA . PHE A 1 209 ? 18.453 10.875 -1.438 1 96.31 209 PHE A CA 1
ATOM 1651 C C . PHE A 1 209 ? 18.328 9.805 -0.366 1 96.31 209 PHE A C 1
ATOM 1653 O O . PHE A 1 209 ? 17.5 9.922 0.549 1 96.31 209 PHE A O 1
ATOM 1660 N N . LYS A 1 210 ? 19.125 8.781 -0.534 1 95.69 210 LYS A N 1
ATOM 1661 C CA . LYS A 1 210 ? 19.141 7.719 0.47 1 95.69 210 LYS A CA 1
ATOM 1662 C C . LYS A 1 210 ? 19.531 8.266 1.838 1 95.69 210 LYS A C 1
ATOM 1664 O O . LYS A 1 210 ? 18.844 8.039 2.83 1 95.69 210 LYS A O 1
ATOM 1669 N N . ASP A 1 211 ? 20.594 9.055 1.868 1 95.19 211 ASP A N 1
ATOM 1670 C CA . ASP A 1 211 ? 21.156 9.547 3.119 1 95.19 211 ASP A CA 1
ATOM 1671 C C . ASP A 1 211 ? 20.219 10.539 3.795 1 95.19 211 ASP A C 1
ATOM 1673 O O . ASP A 1 211 ? 20.203 10.664 5.023 1 95.19 211 ASP A O 1
ATOM 1677 N N . ASN A 1 212 ? 19.406 11.156 3 1 94.31 212 ASN A N 1
ATOM 1678 C CA . ASN A 1 212 ? 18.453 12.117 3.537 1 94.31 212 ASN A CA 1
ATOM 1679 C C . ASN A 1 212 ? 17.109 11.461 3.836 1 94.31 212 ASN A C 1
ATOM 1681 O O . ASN A 1 212 ? 16.156 12.141 4.207 1 94.31 212 ASN A O 1
ATOM 1685 N N . GLY A 1 213 ? 17.016 10.172 3.613 1 94.69 213 GLY A N 1
ATOM 1686 C CA . GLY A 1 213 ? 15.805 9.43 3.947 1 94.69 213 GLY A CA 1
ATOM 1687 C C . GLY A 1 213 ? 14.68 9.656 2.961 1 94.69 213 GLY A C 1
ATOM 1688 O O . GLY A 1 213 ? 13.508 9.445 3.291 1 94.69 213 GLY A O 1
ATOM 1689 N N . LEU A 1 214 ? 14.961 10.031 1.729 1 96.62 214 LEU A N 1
ATOM 1690 C CA . LEU A 1 214 ? 13.93 10.422 0.771 1 96.62 214 LEU A CA 1
ATOM 1691 C C . LEU A 1 214 ? 13.461 9.219 -0.042 1 96.62 214 LEU A C 1
ATOM 1693 O O . LEU A 1 214 ? 12.336 9.195 -0.542 1 96.62 214 LEU A O 1
ATOM 1697 N N . LEU A 1 215 ? 14.305 8.18 -0.143 1 96.94 215 LEU A N 1
ATOM 1698 C CA . LEU A 1 215 ? 14.008 7.062 -1.035 1 96.94 215 LEU A CA 1
ATOM 1699 C C . LEU A 1 215 ? 12.773 6.305 -0.563 1 96.94 215 LEU A C 1
ATOM 1701 O O . LEU A 1 215 ? 11.859 6.043 -1.352 1 96.94 215 LEU A O 1
ATOM 1705 N N . PRO A 1 216 ? 12.68 5.977 0.738 1 96.31 216 PRO A N 1
ATOM 1706 C CA . PRO A 1 216 ? 11.461 5.297 1.183 1 96.31 216 PRO A CA 1
ATOM 1707 C C . PRO A 1 216 ? 10.195 6.09 0.865 1 96.31 216 PRO A C 1
ATOM 1709 O O . PRO A 1 216 ? 9.156 5.504 0.555 1 96.31 216 PRO A O 1
ATOM 1712 N N . LEU A 1 217 ? 10.289 7.367 0.896 1 96.81 217 LEU A N 1
ATOM 1713 C CA . LEU A 1 217 ? 9.141 8.234 0.638 1 96.81 217 LEU A CA 1
ATOM 1714 C C . LEU A 1 217 ? 8.812 8.266 -0.851 1 96.81 217 LEU A C 1
ATOM 1716 O O . LEU A 1 217 ? 7.637 8.203 -1.23 1 96.81 217 LEU A O 1
ATOM 1720 N N . ILE A 1 218 ? 9.82 8.336 -1.626 1 97.81 218 ILE A N 1
ATOM 1721 C CA . ILE A 1 218 ? 9.648 8.336 -3.074 1 97.81 218 ILE A CA 1
ATOM 1722 C C . ILE A 1 218 ? 9.031 7.016 -3.523 1 97.81 218 ILE A C 1
ATOM 1724 O O . ILE A 1 218 ? 8.07 7.008 -4.305 1 97.81 218 ILE A O 1
ATOM 1728 N N . TYR A 1 219 ? 9.5 5.953 -2.992 1 97.5 219 TYR A N 1
ATOM 1729 C CA . TYR A 1 219 ? 8.977 4.648 -3.389 1 97.5 219 TYR A CA 1
ATOM 1730 C C . TYR A 1 219 ? 7.574 4.43 -2.838 1 97.5 219 TYR A C 1
ATOM 1732 O O . TYR A 1 219 ? 6.754 3.752 -3.463 1 97.5 219 TYR A O 1
ATOM 1740 N N . ALA A 1 220 ? 7.328 4.988 -1.702 1 97.62 220 ALA A N 1
ATOM 1741 C CA . ALA A 1 220 ? 5.961 4.957 -1.195 1 97.62 220 ALA A CA 1
ATOM 1742 C C . ALA A 1 220 ? 5.004 5.652 -2.162 1 97.62 220 ALA A C 1
ATOM 1744 O O . ALA A 1 220 ? 3.92 5.137 -2.447 1 97.62 220 ALA A O 1
ATOM 1745 N N . HIS A 1 221 ? 5.438 6.781 -2.631 1 97.94 221 HIS A N 1
ATOM 1746 C CA . HIS A 1 221 ? 4.656 7.5 -3.631 1 97.94 221 HIS A CA 1
ATOM 1747 C C . HIS A 1 221 ? 4.422 6.637 -4.867 1 97.94 221 HIS A C 1
ATOM 1749 O O . HIS A 1 221 ? 3.285 6.504 -5.328 1 97.94 221 HIS A O 1
ATOM 1755 N N . LEU A 1 222 ? 5.465 6.055 -5.344 1 97.5 222 LEU A N 1
ATOM 1756 C CA . LEU A 1 222 ? 5.371 5.25 -6.559 1 97.5 222 LEU A CA 1
ATOM 1757 C C . LEU A 1 222 ? 4.449 4.051 -6.344 1 97.5 222 LEU A C 1
ATOM 1759 O O . LEU A 1 222 ? 3.629 3.736 -7.207 1 97.5 222 LEU A O 1
ATOM 1763 N N . LEU A 1 223 ? 4.582 3.459 -5.211 1 96.69 223 LEU A N 1
ATOM 1764 C CA . LEU A 1 223 ? 3.75 2.303 -4.895 1 96.69 223 LEU A CA 1
ATOM 1765 C C . LEU A 1 223 ? 2.291 2.715 -4.727 1 96.69 223 LEU A C 1
ATOM 1767 O O . LEU A 1 223 ? 1.384 1.957 -5.082 1 96.69 223 LEU A O 1
ATOM 1771 N N . SER A 1 224 ? 2.068 3.875 -4.215 1 97.31 224 SER A N 1
ATOM 1772 C CA . SER A 1 224 ? 0.717 4.359 -3.953 1 97.31 224 SER A CA 1
ATOM 1773 C C . SER A 1 224 ? -0.104 4.426 -5.234 1 97.31 224 SER A C 1
ATOM 1775 O O . SER A 1 224 ? -1.335 4.359 -5.195 1 97.31 224 SER A O 1
ATOM 1777 N N . LEU A 1 225 ? 0.564 4.586 -6.336 1 95.88 225 LEU A N 1
ATOM 1778 C CA . LEU A 1 225 ? -0.123 4.684 -7.621 1 95.88 225 LEU A CA 1
ATOM 1779 C C . LEU A 1 225 ? -0.882 3.398 -7.93 1 95.88 225 LEU A C 1
ATOM 1781 O O . LEU A 1 225 ? -1.834 3.41 -8.719 1 95.88 225 LEU A O 1
ATOM 1785 N N . GLN A 1 226 ? -0.492 2.346 -7.258 1 94 226 GLN A N 1
ATOM 1786 C CA . GLN A 1 226 ? -1.166 1.062 -7.434 1 94 226 GLN A CA 1
ATOM 1787 C C . GLN A 1 226 ? -2.52 1.051 -6.727 1 94 226 GLN A C 1
ATOM 1789 O O . GLN A 1 226 ? -3.291 0.1 -6.867 1 94 226 GLN A O 1
ATOM 1794 N N . GLN A 1 227 ? -2.871 2.102 -6.059 1 93.75 227 GLN A N 1
ATOM 1795 C CA . GLN A 1 227 ? -4.145 2.209 -5.355 1 93.75 227 GLN A CA 1
ATOM 1796 C C . GLN A 1 227 ? -5.238 2.75 -6.273 1 93.75 227 GLN A C 1
ATOM 1798 O O . GLN A 1 227 ? -6.41 2.787 -5.895 1 93.75 227 GLN A O 1
ATOM 1803 N N . ILE A 1 228 ? -4.91 3.125 -7.434 1 93.75 228 ILE A N 1
ATOM 1804 C CA . ILE A 1 228 ? -5.848 3.762 -8.352 1 93.75 228 ILE A CA 1
ATOM 1805 C C . ILE A 1 228 ? -7.02 2.82 -8.633 1 93.75 228 ILE A C 1
ATOM 1807 O O . ILE A 1 228 ? -8.18 3.229 -8.57 1 93.75 228 ILE A O 1
ATOM 1811 N N . PRO A 1 229 ? -6.793 1.538 -8.859 1 91.69 229 PRO A N 1
ATOM 1812 C CA . PRO A 1 229 ? -7.922 0.634 -9.086 1 91.69 229 PRO A CA 1
ATOM 1813 C C . PRO A 1 229 ? -8.898 0.602 -7.914 1 91.69 229 PRO A C 1
ATOM 1815 O O . PRO A 1 229 ? -10.109 0.481 -8.117 1 91.69 229 PRO A O 1
ATOM 1818 N N . ARG A 1 230 ? -8.367 0.647 -6.738 1 92.5 230 ARG A N 1
ATOM 1819 C CA . ARG A 1 230 ? -9.227 0.699 -5.559 1 92.5 230 ARG A CA 1
ATOM 1820 C C . ARG A 1 230 ? -10.156 1.908 -5.609 1 92.5 230 ARG A C 1
ATOM 1822 O O . ARG A 1 230 ? -11.344 1.797 -5.312 1 92.5 230 ARG A O 1
ATOM 1829 N N . LEU A 1 231 ? -9.617 3.035 -5.934 1 93.81 231 LEU A N 1
ATOM 1830 C CA . LEU A 1 231 ? -10.391 4.266 -6.055 1 93.81 231 LEU A CA 1
ATOM 1831 C C . LEU A 1 231 ? -11.453 4.137 -7.137 1 93.81 231 LEU A C 1
ATOM 1833 O O . LEU A 1 231 ? -12.594 4.582 -6.949 1 93.81 231 LEU A O 1
ATOM 1837 N N . ILE A 1 232 ? -11.109 3.521 -8.211 1 92.94 232 ILE A N 1
ATOM 1838 C CA . ILE A 1 232 ? -12.031 3.309 -9.32 1 92.94 232 ILE A CA 1
ATOM 1839 C C . ILE A 1 232 ? -13.18 2.41 -8.867 1 92.94 232 ILE A C 1
ATOM 1841 O O . ILE A 1 232 ? -14.344 2.684 -9.172 1 92.94 232 ILE A O 1
ATOM 1845 N N . GLU A 1 233 ? -12.828 1.383 -8.156 1 92.62 233 GLU A N 1
ATOM 1846 C CA . GLU A 1 233 ? -13.859 0.485 -7.648 1 92.62 233 GLU A CA 1
ATOM 1847 C C . GLU A 1 233 ? -14.812 1.215 -6.703 1 92.62 233 GLU A C 1
ATOM 1849 O O . GLU A 1 233 ? -16.031 0.994 -6.742 1 92.62 233 GLU A O 1
ATOM 1854 N N . LYS A 1 234 ? -14.25 2.016 -5.863 1 93.31 234 LYS A N 1
ATOM 1855 C CA . LYS A 1 234 ? -15.078 2.818 -4.969 1 93.31 234 LYS A CA 1
ATOM 1856 C C . LYS A 1 234 ? -16.016 3.723 -5.762 1 93.31 234 LYS A C 1
ATOM 1858 O O . LYS A 1 234 ? -17.188 3.871 -5.402 1 93.31 234 LYS A O 1
ATOM 1863 N N . GLN A 1 235 ? -15.516 4.312 -6.793 1 93.62 235 GLN A N 1
ATOM 1864 C CA . GLN A 1 235 ? -16.344 5.168 -7.645 1 93.62 235 GLN A CA 1
ATOM 1865 C C . GLN A 1 235 ? -17.469 4.371 -8.297 1 93.62 235 GLN A C 1
ATOM 1867 O O . GLN A 1 235 ? -18.609 4.828 -8.336 1 93.62 235 GLN A O 1
ATOM 1872 N N . ASN A 1 236 ? -17.125 3.199 -8.797 1 92.94 236 ASN A N 1
ATOM 1873 C CA . ASN A 1 236 ? -18.125 2.34 -9.422 1 92.94 236 ASN A CA 1
ATOM 1874 C C . ASN A 1 236 ? -19.234 1.973 -8.445 1 92.94 236 ASN A C 1
ATOM 1876 O O . ASN A 1 236 ? -20.406 2.014 -8.797 1 92.94 236 ASN A O 1
ATOM 1880 N N . HIS A 1 237 ? -18.828 1.652 -7.273 1 92.06 237 HIS A N 1
ATOM 1881 C CA . HIS A 1 237 ? -19.797 1.317 -6.242 1 92.06 237 HIS A CA 1
ATOM 1882 C C . HIS A 1 237 ? -20.688 2.514 -5.91 1 92.06 237 HIS A C 1
ATOM 1884 O O . HIS A 1 237 ? -21.906 2.375 -5.777 1 92.06 237 HIS A O 1
ATOM 1890 N N . TYR A 1 238 ? -20.078 3.637 -5.809 1 92.44 238 TYR A N 1
ATOM 1891 C CA . TYR A 1 238 ? -20.812 4.871 -5.535 1 92.44 238 TYR A CA 1
ATOM 1892 C C . TYR A 1 238 ? -21.828 5.156 -6.633 1 92.44 238 TYR A C 1
ATOM 1894 O O . TYR A 1 238 ? -22.969 5.516 -6.344 1 92.44 238 TYR A O 1
ATOM 1902 N N . ASP A 1 239 ? -21.422 4.926 -7.859 1 91.12 239 ASP A N 1
ATOM 1903 C CA . ASP A 1 239 ? -22.281 5.234 -9 1 91.12 239 ASP A CA 1
ATOM 1904 C C . ASP A 1 239 ? -23.438 4.246 -9.094 1 91.12 239 ASP A C 1
ATOM 1906 O O . ASP A 1 239 ? -24.531 4.605 -9.547 1 91.12 239 ASP A O 1
ATOM 1910 N N . LEU A 1 240 ? -23.172 3.031 -8.68 1 89.31 240 LEU A N 1
ATOM 1911 C CA . LEU A 1 240 ? -24.188 1.984 -8.75 1 89.31 240 LEU A CA 1
ATOM 1912 C C . LEU A 1 240 ? -25.234 2.16 -7.648 1 89.31 240 LEU A C 1
ATOM 1914 O O . LEU A 1 240 ? -26.375 1.753 -7.805 1 89.31 240 LEU A O 1
ATOM 1918 N N . THR A 1 241 ? -24.859 2.666 -6.516 1 85.88 241 THR A N 1
ATOM 1919 C CA . THR A 1 241 ? -25.75 2.74 -5.363 1 85.88 241 THR A CA 1
ATOM 1920 C C . THR A 1 241 ? -26.438 4.094 -5.301 1 85.88 241 THR A C 1
ATOM 1922 O O . THR A 1 241 ? -27.234 4.348 -4.398 1 85.88 241 THR A O 1
ATOM 1925 N N . ARG A 1 242 ? -26.172 4.961 -6.16 1 79.56 242 ARG A N 1
ATOM 1926 C CA . ARG A 1 242 ? -26.859 6.246 -6.203 1 79.56 242 ARG A CA 1
ATOM 1927 C C . ARG A 1 242 ? -27.656 6.402 -7.5 1 79.56 242 ARG A C 1
ATOM 1929 O O . ARG A 1 242 ? -27.266 5.859 -8.539 1 79.56 242 ARG A O 1
ATOM 1936 N N . MET B 1 1 ? -6.637 -34.969 1.638 1 40.38 1 MET B N 1
ATOM 1937 C CA . MET B 1 1 ? -7.016 -35.469 0.315 1 40.38 1 MET B CA 1
ATOM 1938 C C . MET B 1 1 ? -5.793 -35.969 -0.456 1 40.38 1 MET B C 1
ATOM 1940 O O . MET B 1 1 ? -4.711 -35.375 -0.35 1 40.38 1 MET B O 1
ATOM 1944 N N . ASN B 1 2 ? -5.758 -37.188 -0.703 1 50.78 2 ASN B N 1
ATOM 1945 C CA . ASN B 1 2 ? -4.648 -37.875 -1.354 1 50.78 2 ASN B CA 1
ATOM 1946 C C . ASN B 1 2 ? -4.336 -37.25 -2.719 1 50.78 2 ASN B C 1
ATOM 1948 O O . ASN B 1 2 ? -5.219 -37.156 -3.57 1 50.78 2 ASN B O 1
ATOM 1952 N N . ASN B 1 3 ? -3.428 -36.188 -2.828 1 69.44 3 ASN B N 1
ATOM 1953 C CA . ASN B 1 3 ? -3.014 -35.625 -4.113 1 69.44 3 ASN B CA 1
ATOM 1954 C C . ASN B 1 3 ? -2.338 -36.656 -4.988 1 69.44 3 ASN B C 1
ATOM 1956 O O . ASN B 1 3 ? -1.534 -37.469 -4.5 1 69.44 3 ASN B O 1
ATOM 1960 N N . ASN B 1 4 ? -3.025 -37 -6.051 1 84.12 4 ASN B N 1
ATOM 1961 C CA . ASN B 1 4 ? -2.426 -37.844 -7.082 1 84.12 4 ASN B CA 1
ATOM 1962 C C . ASN B 1 4 ? -1.932 -37 -8.266 1 84.12 4 ASN B C 1
ATOM 1964 O O . ASN B 1 4 ? -2.66 -36.812 -9.234 1 84.12 4 ASN B O 1
ATOM 1968 N N . ILE B 1 5 ? -0.708 -36.562 -8.156 1 89.69 5 ILE B N 1
ATOM 1969 C CA . ILE B 1 5 ? -0.098 -35.719 -9.18 1 89.69 5 ILE B CA 1
ATOM 1970 C C . ILE B 1 5 ? 0.624 -36.594 -10.203 1 89.69 5 ILE B C 1
ATOM 1972 O O . ILE B 1 5 ? 1.555 -37.312 -9.859 1 89.69 5 ILE B O 1
ATOM 1976 N N . VAL B 1 6 ? 0.097 -36.531 -11.367 1 91.69 6 VAL B N 1
ATOM 1977 C CA . VAL B 1 6 ? 0.67 -37.375 -12.422 1 91.69 6 VAL B CA 1
ATOM 1978 C C . VAL B 1 6 ? 1.021 -36.5 -13.625 1 91.69 6 VAL B C 1
ATOM 1980 O O . VAL B 1 6 ? 0.412 -35.438 -13.844 1 91.69 6 VAL B O 1
ATOM 1983 N N . PRO B 1 7 ? 2.035 -36.906 -14.375 1 92.75 7 PRO B N 1
ATOM 1984 C CA . PRO B 1 7 ? 2.33 -36.156 -15.609 1 92.75 7 PRO B CA 1
ATOM 1985 C C . PRO B 1 7 ? 1.158 -36.156 -16.578 1 92.75 7 PRO B C 1
ATOM 1987 O O . PRO B 1 7 ? 0.479 -37.156 -16.75 1 92.75 7 PRO B O 1
ATOM 1990 N N . LEU B 1 8 ? 0.979 -35 -17.078 1 92.81 8 LEU B N 1
ATOM 1991 C CA . LEU B 1 8 ? -0.088 -34.875 -18.062 1 92.81 8 LEU B CA 1
ATOM 1992 C C . LEU B 1 8 ? 0.253 -35.625 -19.344 1 92.81 8 LEU B C 1
ATOM 1994 O O . LEU B 1 8 ? 1.382 -35.562 -19.828 1 92.81 8 LEU B O 1
ATOM 1998 N N . ASN B 1 9 ? -0.755 -36.375 -19.781 1 91.5 9 ASN B N 1
ATOM 1999 C CA . ASN B 1 9 ? -0.596 -37.219 -20.953 1 91.5 9 ASN B CA 1
ATOM 2000 C C . ASN B 1 9 ? -1.838 -37.219 -21.844 1 91.5 9 ASN B C 1
ATOM 2002 O O . ASN B 1 9 ? -2.949 -37.438 -21.359 1 91.5 9 ASN B O 1
ATOM 2006 N N . SER B 1 10 ? -1.607 -36.969 -23.156 1 91.31 10 SER B N 1
ATOM 2007 C CA . SER B 1 10 ? -2.742 -36.844 -24.062 1 91.31 10 SER B CA 1
ATOM 2008 C C . SER B 1 10 ? -3.471 -38.156 -24.234 1 91.31 10 SER B C 1
ATOM 2010 O O . SER B 1 10 ? -4.664 -38.188 -24.531 1 9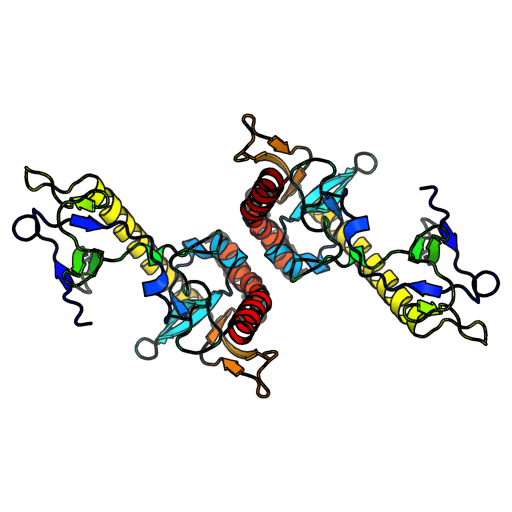1.31 10 SER B O 1
ATOM 2012 N N . ASP B 1 11 ? -2.809 -39.25 -24.031 1 91.75 11 ASP B N 1
ATOM 2013 C CA . ASP B 1 11 ? -3.436 -40.531 -24.172 1 91.75 11 ASP B CA 1
ATOM 2014 C C . ASP B 1 11 ? -4.363 -40.844 -23 1 91.75 11 ASP B C 1
ATOM 2016 O O . ASP B 1 11 ? -5.48 -41.344 -23.188 1 91.75 11 ASP B O 1
ATOM 2020 N N . THR B 1 12 ? -3.943 -40.562 -21.875 1 91.31 12 THR B N 1
ATOM 2021 C CA . THR B 1 12 ? -4.668 -40.906 -20.656 1 91.31 12 THR B CA 1
ATOM 2022 C C . THR B 1 12 ? -5.656 -39.812 -20.281 1 91.31 12 THR B C 1
ATOM 2024 O O . THR B 1 12 ? -6.715 -40.094 -19.703 1 91.31 12 THR B O 1
ATOM 2027 N N . HIS B 1 13 ? -5.305 -38.594 -20.688 1 92.75 13 HIS B N 1
ATOM 2028 C CA . HIS B 1 13 ? -6.09 -37.469 -20.172 1 92.75 13 HIS B CA 1
ATOM 2029 C C . HIS B 1 13 ? -6.797 -36.75 -21.312 1 92.75 13 HIS B C 1
ATOM 2031 O O . HIS B 1 13 ? -7.113 -35.562 -21.188 1 92.75 13 HIS B O 1
ATOM 2037 N N . LEU B 1 14 ? -7.098 -37.406 -22.328 1 90.62 14 LEU B N 1
ATOM 2038 C CA . LEU B 1 14 ? -7.656 -36.812 -23.531 1 90.62 14 LEU B CA 1
ATOM 2039 C C . LEU B 1 14 ? -9.008 -36.156 -23.234 1 90.62 14 LEU B C 1
ATOM 2041 O O . LEU B 1 14 ? -9.297 -35.062 -23.703 1 90.62 14 LEU B O 1
ATOM 2045 N N . GLU B 1 15 ? -9.812 -36.781 -22.438 1 90.44 15 GLU B N 1
ATOM 2046 C CA . GLU B 1 15 ? -11.18 -36.312 -22.219 1 90.44 15 GLU B CA 1
ATOM 2047 C C . GLU B 1 15 ? -11.273 -35.5 -20.938 1 90.44 15 GLU B C 1
ATOM 2049 O O . GLU B 1 15 ? -12.352 -35.031 -20.578 1 90.44 15 GLU B O 1
ATOM 2054 N N . MET B 1 16 ? -10.18 -35.438 -20.312 1 90.81 16 MET B N 1
ATOM 2055 C CA . MET B 1 16 ? -10.172 -34.719 -19.047 1 90.81 16 MET B CA 1
ATOM 2056 C C . MET B 1 16 ? -10.352 -33.219 -19.266 1 90.81 16 MET B C 1
ATOM 2058 O O . MET B 1 16 ? -9.773 -32.656 -20.188 1 90.81 16 MET B O 1
ATOM 2062 N N . CYS B 1 17 ? -11.18 -32.625 -18.453 1 92.81 17 CYS B N 1
ATOM 2063 C CA . CYS B 1 17 ? -11.414 -31.203 -18.469 1 92.81 17 CYS B CA 1
ATOM 2064 C C . CYS B 1 17 ? -11.117 -30.578 -17.109 1 92.81 17 CYS B C 1
ATOM 2066 O O . CYS B 1 17 ? -11.039 -31.281 -16.109 1 92.81 17 CYS B O 1
ATOM 2068 N N . VAL B 1 18 ? -10.781 -29.359 -17.109 1 91.69 18 VAL B N 1
ATOM 2069 C CA . VAL B 1 18 ? -10.539 -28.609 -15.883 1 91.69 18 VAL B CA 1
ATOM 2070 C C . VAL B 1 18 ? -11.57 -27.5 -15.75 1 91.69 18 VAL B C 1
ATOM 2072 O O . VAL B 1 18 ? -11.844 -26.781 -16.703 1 91.69 18 VAL B O 1
ATOM 2075 N N . SER B 1 19 ? -12.148 -27.469 -14.578 1 87.38 19 SER B N 1
ATOM 2076 C CA . SER B 1 19 ? -13.102 -26.406 -14.312 1 87.38 19 SER B CA 1
ATOM 2077 C C . SER B 1 19 ? -12.391 -25.141 -13.844 1 87.38 19 SER B C 1
ATOM 2079 O O . SER B 1 19 ? -11.406 -25.203 -13.109 1 87.38 19 SER B O 1
ATOM 2081 N N . GLU B 1 20 ? -12.773 -24.016 -14.359 1 78.56 20 GLU B N 1
ATOM 2082 C CA . GLU B 1 20 ? -12.242 -22.734 -13.906 1 78.56 20 GLU B CA 1
ATOM 2083 C C . GLU B 1 20 ? -12.977 -22.234 -12.664 1 78.56 20 GLU B C 1
ATOM 2085 O O . GLU B 1 20 ? -13.758 -21.281 -12.734 1 78.56 20 GLU B O 1
ATOM 2090 N N . SER B 1 21 ? -12.992 -23.109 -11.672 1 74.44 21 SER B N 1
ATOM 2091 C CA . SER B 1 21 ? -13.688 -22.688 -10.461 1 74.44 21 SER B CA 1
ATOM 2092 C C . SER B 1 21 ? -13.047 -21.438 -9.859 1 74.44 21 SER B C 1
ATOM 2094 O O . SER B 1 21 ? -11.82 -21.312 -9.852 1 74.44 21 SER B O 1
ATOM 2096 N N . GLN B 1 22 ? -13.898 -20.516 -9.469 1 76.94 22 GLN B N 1
ATOM 2097 C CA . GLN B 1 22 ? -13.5 -19.281 -8.789 1 76.94 22 GLN B CA 1
ATOM 2098 C C . GLN B 1 22 ? -13.828 -19.359 -7.297 1 76.94 22 GLN B C 1
ATOM 2100 O O . GLN B 1 22 ? -14.031 -18.328 -6.648 1 76.94 22 GLN B O 1
ATOM 2105 N N . ASP B 1 23 ? -13.852 -20.656 -6.867 1 85.25 23 ASP B N 1
ATOM 2106 C CA . ASP B 1 23 ? -14.133 -20.797 -5.441 1 85.25 23 ASP B CA 1
ATOM 2107 C C . ASP B 1 23 ? -12.844 -20.734 -4.621 1 85.25 23 ASP B C 1
ATOM 2109 O O . ASP B 1 23 ? -12.109 -21.719 -4.535 1 85.25 23 ASP B O 1
ATOM 2113 N N . TYR B 1 24 ? -12.578 -19.703 -3.953 1 90.56 24 TYR B N 1
ATOM 2114 C CA . TYR B 1 24 ? -11.32 -19.453 -3.256 1 90.56 24 TYR B CA 1
ATOM 2115 C C . TYR B 1 24 ? -11.336 -20.047 -1.857 1 90.56 24 TYR B C 1
ATOM 2117 O O . TYR B 1 24 ? -10.328 -20.016 -1.146 1 90.56 24 TYR B O 1
ATOM 2125 N N . ARG B 1 25 ? -12.383 -20.812 -1.469 1 91.38 25 ARG B N 1
ATOM 2126 C CA . ARG B 1 25 ? -12.469 -21.453 -0.163 1 91.38 25 ARG B CA 1
ATOM 2127 C C . ARG B 1 25 ? -11.453 -22.594 -0.041 1 91.38 25 ARG B C 1
ATOM 2129 O O . ARG B 1 25 ? -11.156 -23.047 1.064 1 91.38 25 ARG B O 1
ATOM 2136 N N . ARG B 1 26 ? -10.945 -22.938 -1.14 1 86.44 26 ARG B N 1
ATOM 2137 C CA . ARG B 1 26 ? -9.914 -23.969 -1.141 1 86.44 26 ARG B CA 1
ATOM 2138 C C . ARG B 1 26 ? -8.68 -23.516 -0.371 1 86.44 26 ARG B C 1
ATOM 2140 O O . ARG B 1 26 ? -7.891 -24.344 0.086 1 86.44 26 ARG B O 1
ATOM 2147 N N . PHE B 1 27 ? -8.539 -22.203 -0.23 1 91.75 27 PHE B N 1
ATOM 2148 C CA . PHE B 1 27 ? -7.391 -21.641 0.47 1 91.75 27 PHE B CA 1
ATOM 2149 C C . PHE B 1 27 ? -7.789 -21.141 1.857 1 91.75 27 PHE B C 1
ATOM 2151 O O . PHE B 1 27 ? -7.027 -20.438 2.512 1 91.75 27 PHE B O 1
ATOM 2158 N N . ALA B 1 28 ? -8.922 -21.531 2.369 1 94.25 28 ALA B N 1
ATOM 2159 C CA . ALA B 1 28 ? -9.531 -20.953 3.566 1 94.25 28 ALA B CA 1
ATOM 2160 C C . ALA B 1 28 ? -8.672 -21.219 4.797 1 94.25 28 ALA B C 1
ATOM 2162 O O . ALA B 1 28 ? -8.703 -20.438 5.758 1 94.25 28 ALA B O 1
ATOM 2163 N N . GLU B 1 29 ? -7.844 -22.234 4.703 1 94.62 29 GLU B N 1
ATOM 2164 C CA . GLU B 1 29 ? -7.078 -22.609 5.887 1 94.62 29 GLU B CA 1
ATOM 2165 C C . GLU B 1 29 ? -5.613 -22.203 5.75 1 94.62 29 GLU B C 1
ATOM 2167 O O . GLU B 1 29 ? -4.793 -22.5 6.621 1 94.62 29 GLU B O 1
ATOM 2172 N N . GLN B 1 30 ? -5.273 -21.5 4.711 1 92.75 30 GLN B N 1
ATOM 2173 C CA . GLN B 1 30 ? -3.891 -21.109 4.453 1 92.75 30 GLN B CA 1
ATOM 2174 C C . GLN B 1 30 ? -3.676 -19.641 4.766 1 92.75 30 GLN B C 1
ATOM 2176 O O . GLN B 1 30 ? -3.873 -18.781 3.904 1 92.75 30 GLN B O 1
ATOM 2181 N N . GLN B 1 31 ? -3.215 -19.391 5.953 1 93.69 31 GLN B N 1
ATOM 2182 C CA . GLN B 1 31 ? -3.059 -18 6.375 1 93.69 31 GLN B CA 1
ATOM 2183 C C . GLN B 1 31 ? -1.824 -17.375 5.738 1 93.69 31 GLN B C 1
ATOM 2185 O O . GLN B 1 31 ? -1.693 -16.156 5.703 1 93.69 31 GLN B O 1
ATOM 2190 N N . LEU B 1 32 ? -0.875 -18.203 5.285 1 94.31 32 LEU B N 1
ATOM 2191 C CA . LEU B 1 32 ? 0.355 -17.734 4.648 1 94.31 32 LEU B CA 1
ATOM 2192 C C . LEU B 1 32 ? 0.442 -18.234 3.209 1 94.31 32 LEU B C 1
ATOM 2194 O O . LEU B 1 32 ? 0.432 -19.453 2.965 1 94.31 32 LEU B O 1
ATOM 2198 N N . ILE B 1 33 ? 0.505 -17.297 2.266 1 95.31 33 ILE B N 1
ATOM 2199 C CA . ILE B 1 33 ? 0.504 -17.656 0.85 1 95.31 33 ILE B CA 1
ATOM 2200 C C . ILE B 1 33 ? 1.856 -17.297 0.231 1 95.31 33 ILE B C 1
ATOM 2202 O O . ILE B 1 33 ? 2.24 -16.125 0.177 1 95.31 33 ILE B O 1
ATOM 2206 N N . PRO B 1 34 ? 2.59 -18.266 -0.204 1 95.62 34 PRO B N 1
ATOM 2207 C CA . PRO B 1 34 ? 3.846 -17.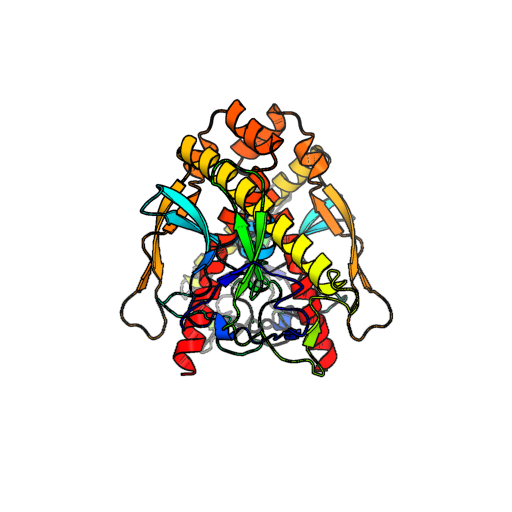953 -0.894 1 95.62 34 PRO B CA 1
ATOM 2208 C C . PRO B 1 34 ? 3.643 -17.078 -2.125 1 95.62 34 PRO B C 1
ATOM 2210 O O . PRO B 1 34 ? 2.676 -17.266 -2.869 1 95.62 34 PRO B O 1
ATOM 2213 N N . VAL B 1 35 ? 4.535 -16.141 -2.326 1 97.06 35 VAL B N 1
ATOM 2214 C CA . VAL B 1 35 ? 4.449 -15.227 -3.457 1 97.06 35 VAL B CA 1
ATOM 2215 C C . VAL B 1 35 ? 5.836 -15.016 -4.062 1 97.06 35 VAL B C 1
ATOM 2217 O O . VAL B 1 35 ? 6.828 -15.547 -3.555 1 97.06 35 VAL B O 1
ATOM 2220 N N . VAL B 1 36 ? 5.836 -14.312 -5.242 1 96.5 36 VAL B N 1
ATOM 2221 C CA . VAL B 1 36 ? 7.105 -14.023 -5.906 1 96.5 36 VAL B CA 1
ATOM 2222 C C . VAL B 1 36 ? 7.336 -12.516 -5.945 1 96.5 36 VAL B C 1
ATOM 2224 O O . VAL B 1 36 ? 6.391 -11.734 -5.844 1 96.5 36 VAL B O 1
ATOM 2227 N N . PHE B 1 37 ? 8.555 -12.094 -6.078 1 96.62 37 PHE B N 1
ATOM 2228 C CA . PHE B 1 37 ? 8.922 -10.688 -6.031 1 96.62 37 PHE B CA 1
ATOM 2229 C C . PHE B 1 37 ? 8.227 -9.906 -7.137 1 96.62 37 PHE B C 1
ATOM 2231 O O . PHE B 1 37 ? 7.902 -8.727 -6.961 1 96.62 37 PHE B O 1
ATOM 2238 N N . HIS B 1 38 ? 7.969 -10.586 -8.195 1 94.94 38 HIS B N 1
ATOM 2239 C CA . HIS B 1 38 ? 7.352 -9.922 -9.344 1 94.94 38 HIS B CA 1
ATOM 2240 C C . HIS B 1 38 ? 5.961 -9.398 -8.992 1 94.94 38 HIS B C 1
ATOM 2242 O O . HIS B 1 38 ? 5.434 -8.523 -9.68 1 94.94 38 HIS B O 1
ATOM 2248 N N . GLU B 1 39 ? 5.398 -9.875 -7.922 1 95.44 39 GLU B N 1
ATOM 2249 C CA . GLU B 1 39 ? 4.047 -9.484 -7.535 1 95.44 39 GLU B CA 1
ATOM 2250 C C . GLU B 1 39 ? 4.07 -8.477 -6.387 1 95.44 39 GLU B C 1
ATOM 2252 O O . GLU B 1 39 ? 3.021 -7.98 -5.965 1 95.44 39 GLU B O 1
ATOM 2257 N N . PHE B 1 40 ? 5.211 -8.164 -5.879 1 96.69 40 PHE B N 1
ATOM 2258 C CA . PHE B 1 40 ? 5.32 -7.379 -4.656 1 96.69 40 PHE B CA 1
ATOM 2259 C C . PHE B 1 40 ? 4.637 -6.027 -4.816 1 96.69 40 PHE B C 1
ATOM 2261 O O . PHE B 1 40 ? 3.902 -5.586 -3.928 1 96.69 40 PHE B O 1
ATOM 2268 N N . HIS B 1 41 ? 4.871 -5.398 -5.961 1 94.38 41 HIS B N 1
ATOM 2269 C CA . HIS B 1 41 ? 4.363 -4.047 -6.168 1 94.38 41 HIS B CA 1
ATOM 2270 C C . HIS B 1 41 ? 2.842 -4.012 -6.062 1 94.38 41 HIS B C 1
ATOM 2272 O O . HIS B 1 41 ? 2.275 -3.061 -5.52 1 94.38 41 HIS B O 1
ATOM 2278 N N . GLN B 1 42 ? 2.23 -4.992 -6.531 1 94.56 42 GLN B N 1
ATOM 2279 C CA . GLN B 1 42 ? 0.773 -5.043 -6.496 1 94.56 42 GLN B CA 1
ATOM 2280 C C . GLN B 1 42 ? 0.272 -5.566 -5.156 1 94.56 42 GLN B C 1
ATOM 2282 O O . GLN B 1 42 ? -0.613 -4.969 -4.539 1 94.56 42 GLN B O 1
ATOM 2287 N N . LEU B 1 43 ? 0.852 -6.598 -4.695 1 96.81 43 LEU B N 1
ATOM 2288 C CA . LEU B 1 43 ? 0.36 -7.27 -3.5 1 96.81 43 LEU B CA 1
ATOM 2289 C C . LEU B 1 43 ? 0.594 -6.418 -2.26 1 96.81 43 LEU B C 1
ATOM 2291 O O . LEU B 1 43 ? -0.174 -6.488 -1.297 1 96.81 43 LEU B O 1
ATOM 2295 N N . ALA B 1 44 ? 1.657 -5.586 -2.303 1 96.81 44 ALA B N 1
ATOM 2296 C CA . ALA B 1 44 ? 2.02 -4.758 -1.155 1 96.81 44 ALA B CA 1
ATOM 2297 C C . ALA B 1 44 ? 0.897 -3.789 -0.801 1 96.81 44 ALA B C 1
ATOM 2299 O O . ALA B 1 44 ? 0.844 -3.273 0.318 1 96.81 44 ALA B O 1
ATOM 2300 N N . THR B 1 45 ? 0.026 -3.525 -1.71 1 93.62 45 THR B N 1
ATOM 2301 C CA . THR B 1 45 ? -1.034 -2.549 -1.488 1 93.62 45 THR B CA 1
ATOM 2302 C C . THR B 1 45 ? -2.193 -3.174 -0.719 1 93.62 45 THR B C 1
ATOM 2304 O O . THR B 1 45 ? -3.117 -2.473 -0.298 1 93.62 45 THR B O 1
ATOM 2307 N N . GLU B 1 46 ? -2.148 -4.453 -0.517 1 94.69 46 GLU B N 1
ATOM 2308 C CA . GLU B 1 46 ? -3.299 -5.121 0.084 1 94.69 46 GLU B CA 1
ATOM 2309 C C . GLU B 1 46 ? -2.873 -6.004 1.256 1 94.69 46 GLU B C 1
ATOM 2311 O O . GLU B 1 46 ? -3.596 -6.117 2.248 1 94.69 46 GLU B O 1
ATOM 2316 N N . PHE B 1 47 ? -1.668 -6.578 1.156 1 96.81 47 PHE B N 1
ATOM 2317 C CA . PHE B 1 47 ? -1.274 -7.594 2.125 1 96.81 47 PHE B CA 1
ATOM 2318 C C . PHE B 1 47 ? 0.069 -7.25 2.756 1 96.81 47 PHE B C 1
ATOM 2320 O O . PHE B 1 47 ? 0.969 -6.75 2.078 1 96.81 47 PHE B O 1
ATOM 2327 N N . PRO B 1 48 ? 0.24 -7.598 4.074 1 97.31 48 PRO B N 1
ATOM 2328 C CA . PRO B 1 48 ? 1.613 -7.641 4.578 1 97.31 48 PRO B CA 1
ATOM 2329 C C . PRO B 1 48 ? 2.459 -8.711 3.898 1 97.31 48 PRO B C 1
ATOM 2331 O O . PRO B 1 48 ? 2.033 -9.867 3.795 1 97.31 48 PRO B O 1
ATOM 2334 N N . LEU B 1 49 ? 3.541 -8.359 3.377 1 98.12 49 LEU B N 1
ATOM 2335 C CA . LEU B 1 49 ? 4.496 -9.281 2.779 1 98.12 49 LEU B CA 1
ATOM 2336 C C . LEU B 1 49 ? 5.672 -9.531 3.719 1 98.12 49 LEU B C 1
ATOM 2338 O O . LEU B 1 49 ? 6.34 -8.586 4.145 1 98.12 49 LEU B O 1
ATOM 2342 N N . VAL B 1 50 ? 5.84 -10.781 4.078 1 98.12 50 VAL B N 1
ATOM 2343 C CA . VAL B 1 50 ? 6.914 -11.156 4.992 1 98.12 50 VAL B CA 1
ATOM 2344 C C . VAL B 1 50 ? 7.664 -12.367 4.441 1 98.12 50 VAL B C 1
ATOM 2346 O O . VAL B 1 50 ? 7.406 -12.805 3.316 1 98.12 50 VAL B O 1
ATOM 2349 N N . PHE B 1 51 ? 8.703 -12.758 5.137 1 98.38 51 PHE B N 1
ATOM 2350 C CA . PHE B 1 51 ? 9.484 -13.922 4.73 1 98.38 51 PHE B CA 1
ATOM 2351 C C . PHE B 1 51 ? 9.469 -14.992 5.816 1 98.38 51 PHE B C 1
ATOM 2353 O O . PHE B 1 51 ? 9.445 -14.68 7.008 1 98.38 51 PHE B O 1
ATOM 2360 N N . VAL B 1 52 ? 9.375 -16.156 5.406 1 96.75 52 VAL B N 1
ATOM 2361 C CA . VAL B 1 52 ? 9.586 -17.281 6.312 1 96.75 52 VAL B CA 1
ATOM 2362 C C . VAL B 1 52 ? 10.805 -18.078 5.867 1 96.75 52 VAL B C 1
ATOM 2364 O O . VAL B 1 52 ? 11.258 -17.969 4.727 1 96.75 52 VAL B O 1
ATOM 2367 N N . LYS B 1 53 ? 11.289 -18.781 6.785 1 95.44 53 LYS B N 1
ATOM 2368 C CA . LYS B 1 53 ? 12.477 -19.578 6.488 1 95.44 53 LYS B CA 1
ATOM 2369 C C . LYS B 1 53 ? 12.133 -21.062 6.41 1 95.44 53 LYS B C 1
ATOM 2371 O O . LYS B 1 53 ? 11.469 -21.609 7.301 1 95.44 53 LYS B O 1
ATOM 2376 N N . ASN B 1 54 ? 12.492 -21.609 5.262 1 92.5 54 ASN B N 1
ATOM 2377 C CA . ASN B 1 54 ? 12.391 -23.062 5.168 1 92.5 54 ASN B CA 1
ATOM 2378 C C . ASN B 1 54 ? 13.352 -23.766 6.129 1 92.5 54 ASN B C 1
ATOM 2380 O O . ASN B 1 54 ? 14.57 -23.547 6.059 1 92.5 54 ASN B O 1
ATOM 2384 N N . SER B 1 55 ? 12.852 -24.516 6.992 1 88.62 55 SER B N 1
ATOM 2385 C CA . SER B 1 55 ? 13.656 -25.109 8.055 1 88.62 55 SER B CA 1
ATOM 2386 C C . SER B 1 55 ? 14.664 -26.109 7.48 1 88.62 55 SER B C 1
ATOM 2388 O O . SER B 1 55 ? 15.734 -26.312 8.055 1 88.62 55 SER B O 1
ATOM 2390 N N . GLU B 1 56 ? 14.367 -26.734 6.395 1 88.88 56 GLU B N 1
ATOM 2391 C CA . GLU B 1 56 ? 15.227 -27.766 5.797 1 88.88 56 GLU B CA 1
ATOM 2392 C C . GLU B 1 56 ? 16.328 -27.125 4.961 1 88.88 56 GLU B C 1
ATOM 2394 O O . GLU B 1 56 ? 17.5 -27.5 5.082 1 88.88 56 GLU B O 1
ATOM 2399 N N . THR B 1 57 ? 16 -26.141 4.199 1 88.69 57 THR B N 1
ATOM 2400 C CA . THR B 1 57 ? 16.938 -25.594 3.223 1 88.69 57 THR B CA 1
ATOM 2401 C C . THR B 1 57 ? 17.547 -24.281 3.721 1 88.69 57 THR B C 1
ATOM 2403 O O . THR B 1 57 ? 18.562 -23.828 3.213 1 88.69 57 THR B O 1
ATOM 2406 N N . GLY B 1 58 ? 16.859 -23.688 4.699 1 91.5 58 GLY B N 1
ATOM 2407 C CA . GLY B 1 58 ? 17.281 -22.375 5.172 1 91.5 58 GLY B CA 1
ATOM 2408 C C . GLY B 1 58 ? 16.906 -21.25 4.227 1 91.5 58 GLY B C 1
ATOM 2409 O O . GLY B 1 58 ? 17.25 -20.094 4.473 1 91.5 58 GLY B O 1
ATOM 2410 N N . GLN B 1 59 ? 16.25 -21.625 3.24 1 94.31 59 GLN B N 1
ATOM 2411 C CA . GLN B 1 59 ? 15.867 -20.656 2.219 1 94.31 59 GLN B CA 1
ATOM 2412 C C . GLN B 1 59 ? 14.719 -19.781 2.691 1 94.31 59 GLN B C 1
ATOM 2414 O O . GLN B 1 59 ? 13.781 -20.266 3.33 1 94.31 59 GLN B O 1
ATOM 2419 N N . PHE B 1 60 ? 14.836 -18.5 2.389 1 97.69 60 PHE B N 1
ATOM 2420 C CA . PHE B 1 60 ? 13.758 -17.578 2.699 1 97.69 60 PHE B CA 1
ATOM 2421 C C . PHE B 1 60 ? 12.703 -17.578 1.602 1 97.69 60 PHE B C 1
ATOM 2423 O O . PHE B 1 60 ? 13.031 -17.578 0.415 1 97.69 60 PHE B O 1
ATOM 2430 N N . ILE B 1 61 ? 11.5 -17.641 2.027 1 97 61 ILE B N 1
ATOM 2431 C CA . ILE B 1 61 ? 10.359 -17.656 1.113 1 97 61 ILE B CA 1
ATOM 2432 C C . ILE B 1 61 ? 9.445 -16.469 1.39 1 97 61 ILE B C 1
ATOM 2434 O O . ILE B 1 61 ? 8.977 -16.297 2.518 1 97 61 ILE B O 1
ATOM 2438 N N . PRO B 1 62 ? 9.273 -15.633 0.384 1 98.06 62 PRO B N 1
ATOM 2439 C CA . PRO B 1 62 ? 8.312 -14.539 0.585 1 98.06 62 PRO B CA 1
ATOM 2440 C C . PRO B 1 62 ? 6.871 -15.031 0.68 1 98.06 62 PRO B C 1
ATOM 2442 O O . PRO B 1 62 ? 6.477 -15.945 -0.051 1 98.06 62 PRO B O 1
ATOM 2445 N N . ILE B 1 63 ? 6.129 -14.391 1.557 1 97 63 ILE B N 1
ATOM 2446 C CA . ILE B 1 63 ? 4.762 -14.812 1.847 1 97 63 ILE B CA 1
ATOM 2447 C C . ILE B 1 63 ? 3.857 -13.594 1.955 1 97 63 ILE B C 1
ATOM 2449 O O . ILE B 1 63 ? 4.27 -12.547 2.465 1 97 63 ILE B O 1
ATOM 2453 N N . ALA B 1 64 ? 2.664 -13.688 1.41 1 97.88 64 ALA B N 1
ATOM 2454 C CA . ALA B 1 64 ? 1.582 -12.766 1.742 1 97.88 64 ALA B CA 1
ATOM 2455 C C . ALA B 1 64 ? 0.784 -13.266 2.943 1 97.88 64 ALA B C 1
ATOM 2457 O O . ALA B 1 64 ? 0.294 -14.398 2.941 1 97.88 64 ALA B O 1
ATOM 2458 N N . MET B 1 65 ? 0.694 -12.445 3.924 1 97 65 MET B N 1
ATOM 2459 C CA . MET B 1 65 ? -0.088 -12.797 5.105 1 97 65 MET B CA 1
ATOM 2460 C C . MET B 1 65 ? -1.565 -12.484 4.895 1 97 65 MET B C 1
ATOM 2462 O O . MET B 1 65 ? -1.927 -11.344 4.609 1 97 65 MET B O 1
ATOM 2466 N N . MET B 1 66 ? -2.373 -13.5 5.02 1 96.88 66 MET B N 1
ATOM 2467 C CA . MET B 1 66 ? -3.803 -13.312 4.785 1 96.88 66 MET B CA 1
ATOM 2468 C C . MET B 1 66 ? -4.609 -13.719 6.012 1 96.88 66 MET B C 1
ATOM 2470 O O . MET B 1 66 ? -5.832 -13.852 5.938 1 96.88 66 MET B O 1
ATOM 2474 N N . GLY B 1 67 ? -3.904 -13.914 7.121 1 95.5 67 GLY B N 1
ATOM 2475 C CA . GLY B 1 67 ? -4.512 -14.242 8.398 1 95.5 67 GLY B CA 1
ATOM 2476 C C . GLY B 1 67 ? -3.586 -14 9.578 1 95.5 67 GLY B C 1
ATOM 2477 O O . GLY B 1 67 ? -2.369 -13.906 9.414 1 95.5 67 GLY B O 1
ATOM 2478 N N . VAL B 1 68 ? -4.199 -13.914 10.727 1 91.62 68 VAL B N 1
ATOM 2479 C CA . VAL B 1 68 ? -3.469 -13.688 11.969 1 91.62 68 VAL B CA 1
ATOM 2480 C C . VAL B 1 68 ? -3.391 -14.984 12.773 1 91.62 68 VAL B C 1
ATOM 2482 O O . VAL B 1 68 ? -2.359 -15.281 13.375 1 91.62 68 VAL B O 1
ATOM 2485 N N . LYS B 1 69 ? -4.414 -15.695 12.688 1 91.06 69 LYS B N 1
ATOM 2486 C CA . LYS B 1 69 ? -4.492 -16.984 13.383 1 91.06 69 LYS B CA 1
ATOM 2487 C C . LYS B 1 69 ? -4.094 -18.125 12.461 1 91.06 69 LYS B C 1
ATOM 2489 O O . LYS B 1 69 ? -4.355 -18.078 11.258 1 91.06 69 LYS B O 1
ATOM 2494 N N . ASN B 1 70 ? -3.586 -19.141 13.086 1 89.94 70 ASN B N 1
ATOM 2495 C CA . ASN B 1 70 ? -3.191 -20.312 12.312 1 89.94 70 ASN B CA 1
ATOM 2496 C C . ASN B 1 70 ? -4.398 -20.984 11.664 1 89.94 70 ASN B C 1
ATOM 2498 O O . ASN B 1 70 ? -5.449 -21.125 12.297 1 89.94 70 ASN B O 1
ATOM 2502 N N . GLY B 1 71 ? -4.191 -21.219 10.414 1 92.69 71 GLY B N 1
ATOM 2503 C CA . GLY B 1 71 ? -5.199 -22 9.711 1 92.69 71 GLY B CA 1
ATOM 2504 C C . GLY B 1 71 ? -6.398 -21.172 9.281 1 92.69 71 GLY B C 1
ATOM 2505 O O . GLY B 1 71 ? -7.453 -21.719 8.953 1 92.69 71 GLY B O 1
ATOM 2506 N N . LEU B 1 72 ? -6.211 -19.922 9.297 1 94.88 72 LEU B N 1
ATOM 2507 C CA . LEU B 1 72 ? -7.336 -19.062 8.938 1 94.88 72 LEU B CA 1
ATOM 2508 C C . LEU B 1 72 ? -6.922 -18.016 7.895 1 94.88 72 LEU B C 1
ATOM 2510 O O . LEU B 1 72 ? -6.105 -17.141 8.18 1 94.88 72 LEU B O 1
ATOM 2514 N N . ASN B 1 73 ? -7.438 -18.188 6.742 1 96.81 73 ASN B N 1
ATOM 2515 C CA . ASN B 1 73 ? -7.312 -17.172 5.707 1 96.81 73 ASN B CA 1
ATOM 2516 C C . ASN B 1 73 ? -8.523 -16.25 5.68 1 96.81 73 ASN B C 1
ATOM 2518 O O . ASN B 1 73 ? -9.625 -16.672 5.328 1 96.81 73 ASN B O 1
ATOM 2522 N N . LEU B 1 74 ? -8.328 -15.031 5.961 1 96.75 74 LEU B N 1
ATOM 2523 C CA . LEU B 1 74 ? -9.438 -14.102 6.137 1 96.75 74 LEU B CA 1
ATOM 2524 C C . LEU B 1 74 ? -10.008 -13.672 4.789 1 96.75 74 LEU B C 1
ATOM 2526 O O . LEU B 1 74 ? -11.094 -13.086 4.727 1 96.75 74 LEU B O 1
ATOM 2530 N N . TYR B 1 75 ? -9.312 -13.969 3.703 1 96.5 75 TYR B N 1
ATOM 2531 C CA . TYR B 1 75 ? -9.727 -13.539 2.371 1 96.5 75 TYR B CA 1
ATOM 2532 C C . TYR B 1 75 ? -10.422 -14.664 1.627 1 96.5 75 TYR B C 1
ATOM 2534 O O . TYR B 1 75 ? -11.055 -14.438 0.59 1 96.5 75 TYR B O 1
ATOM 2542 N N . CYS B 1 76 ? -10.328 -15.836 2.145 1 95.5 76 CYS B N 1
ATOM 2543 C CA . CYS B 1 76 ? -10.828 -16.984 1.404 1 95.5 76 CYS B CA 1
ATOM 2544 C C . CYS B 1 76 ? -11.891 -17.734 2.205 1 95.5 76 CYS B C 1
ATOM 2546 O O . CYS B 1 76 ? -11.961 -18.969 2.166 1 95.5 76 CYS B O 1
ATOM 2548 N N . GLN B 1 77 ? -12.68 -16.969 2.967 1 94.12 77 GLN B N 1
ATOM 2549 C CA . GLN B 1 77 ? -13.719 -17.578 3.781 1 94.12 77 GLN B CA 1
ATOM 2550 C C . GLN B 1 77 ? -15.023 -17.719 3 1 94.12 77 GLN B C 1
ATOM 2552 O O . GLN B 1 77 ? -15.938 -18.422 3.434 1 94.12 77 GLN B O 1
ATOM 2557 N N . THR B 1 78 ? -15.133 -17.031 1.939 1 91.06 78 THR B N 1
ATOM 2558 C CA . THR B 1 78 ? -16.234 -17.172 0.986 1 91.06 78 THR B CA 1
ATOM 2559 C C . THR B 1 78 ? -15.695 -17.516 -0.401 1 91.06 78 THR B C 1
ATOM 2561 O O . THR B 1 78 ? -14.492 -17.453 -0.646 1 91.06 78 THR B O 1
ATOM 2564 N N . GLY B 1 79 ? -16.547 -17.922 -1.2 1 89.75 79 GLY B N 1
ATOM 2565 C CA . GLY B 1 79 ? -16.109 -18.312 -2.535 1 89.75 79 GLY B CA 1
ATOM 2566 C C . GLY B 1 79 ? -15.586 -17.156 -3.357 1 89.75 79 GLY B C 1
ATOM 2567 O O . GLY B 1 79 ? -14.75 -17.344 -4.238 1 89.75 79 GLY B O 1
ATOM 2568 N N . GLU B 1 80 ? -16.016 -16.078 -3.045 1 90.25 80 GLU B N 1
ATOM 2569 C CA . GLU B 1 80 ? -15.625 -14.891 -3.805 1 90.25 80 GLU B CA 1
ATOM 2570 C C . GLU B 1 80 ? -14.359 -14.258 -3.236 1 90.25 80 GLU B C 1
ATOM 2572 O O . GLU B 1 80 ? -14.141 -14.273 -2.021 1 90.25 80 GLU B O 1
ATOM 2577 N N . TRP B 1 81 ? -13.555 -13.797 -4.137 1 91.81 81 TRP B N 1
ATOM 2578 C CA . TRP B 1 81 ? -12.367 -13.055 -3.729 1 91.81 81 TRP B CA 1
ATOM 2579 C C . TRP B 1 81 ? -12.711 -11.602 -3.43 1 91.81 81 TRP B C 1
ATOM 2581 O O . TRP B 1 81 ? -13.195 -10.883 -4.305 1 91.81 81 TRP B O 1
ATOM 2591 N N . PRO B 1 82 ? -12.406 -11.188 -2.238 1 89.56 82 PRO B N 1
ATOM 2592 C CA . PRO B 1 82 ? -12.93 -9.883 -1.813 1 89.56 82 PRO B CA 1
ATOM 2593 C C . PRO B 1 82 ? -11.977 -8.734 -2.115 1 89.56 82 PRO B C 1
ATOM 2595 O O . PRO B 1 82 ? -12.328 -7.57 -1.908 1 89.56 82 PRO B O 1
ATOM 2598 N N . ALA B 1 83 ? -10.781 -8.984 -2.529 1 90.12 83 ALA B N 1
ATOM 2599 C CA . ALA B 1 83 ? -9.805 -7.914 -2.717 1 90.12 83 ALA B CA 1
ATOM 2600 C C . ALA B 1 83 ? -9.609 -7.598 -4.195 1 90.12 83 ALA B C 1
ATOM 2602 O O . ALA B 1 83 ? -10.18 -8.273 -5.059 1 90.12 83 ALA B O 1
ATOM 2603 N N . MET B 1 84 ? -8.867 -6.496 -4.449 1 86.81 84 MET B N 1
ATOM 2604 C CA . MET B 1 84 ? -8.656 -6.055 -5.824 1 86.81 84 MET B CA 1
ATOM 2605 C C . MET B 1 84 ? -7.52 -6.836 -6.477 1 86.81 84 MET B C 1
ATOM 2607 O O . MET B 1 84 ? -7.48 -6.973 -7.699 1 86.81 84 MET B O 1
ATOM 2611 N N . ILE B 1 85 ? -6.664 -7.301 -5.621 1 90.12 85 ILE B N 1
ATOM 2612 C CA . ILE B 1 85 ? -5.477 -7.977 -6.125 1 90.12 85 ILE B CA 1
ATOM 2613 C C . ILE B 1 85 ? -5.395 -9.383 -5.543 1 90.12 85 ILE B C 1
ATOM 2615 O O . ILE B 1 85 ? -5.707 -9.594 -4.367 1 90.12 85 ILE B O 1
ATOM 2619 N N . LYS B 1 86 ? -5.062 -10.289 -6.387 1 92.06 86 LYS B N 1
ATOM 2620 C CA . LYS B 1 86 ? -4.914 -11.664 -5.926 1 92.06 86 LYS B CA 1
ATOM 2621 C C . LYS B 1 86 ? -3.555 -12.234 -6.316 1 92.06 86 LYS B C 1
ATOM 2623 O O . LYS B 1 86 ? -3.045 -11.945 -7.398 1 92.06 86 LYS B O 1
ATOM 2628 N N . PRO B 1 87 ? -2.979 -13.055 -5.496 1 93.31 87 PRO B N 1
ATOM 2629 C CA . PRO B 1 87 ? -1.701 -13.688 -5.832 1 93.31 87 PRO B CA 1
ATOM 2630 C C . PRO B 1 87 ? -1.804 -14.617 -7.039 1 93.31 87 PRO B C 1
ATOM 2632 O O . PRO B 1 87 ? -2.816 -15.297 -7.215 1 93.31 87 PRO B O 1
ATOM 2635 N N . ARG B 1 88 ? -0.787 -14.625 -7.828 1 88.75 88 ARG B N 1
ATOM 2636 C CA . ARG B 1 88 ? -0.715 -15.477 -9.008 1 88.75 88 ARG B CA 1
ATOM 2637 C C . ARG B 1 88 ? -0.781 -16.953 -8.625 1 88.75 88 ARG B C 1
ATOM 2639 O O . ARG B 1 88 ? -1.307 -17.781 -9.375 1 88.75 88 ARG B O 1
ATOM 2646 N N . GLY B 1 89 ? -0.356 -17.297 -7.492 1 85.88 89 GLY B N 1
ATOM 2647 C CA . GLY B 1 89 ? -0.299 -18.688 -7.055 1 85.88 89 GLY B CA 1
ATOM 2648 C C . GLY B 1 89 ? -1.669 -19.312 -6.871 1 85.88 89 GLY B C 1
ATOM 2649 O O . GLY B 1 89 ? -1.793 -20.531 -6.805 1 85.88 89 GLY B O 1
ATOM 2650 N N . PHE B 1 90 ? -2.697 -18.531 -6.832 1 87.44 90 PHE B N 1
ATOM 2651 C CA . PHE B 1 90 ? -4.051 -19.031 -6.633 1 87.44 90 PHE B CA 1
ATOM 2652 C C . PHE B 1 90 ? -4.562 -19.734 -7.891 1 87.44 90 PHE B C 1
ATOM 2654 O O . PHE B 1 90 ? -5.535 -20.484 -7.84 1 87.44 90 PHE B O 1
ATOM 2661 N N . SER B 1 91 ? -3.885 -19.547 -9.008 1 83.75 91 SER B N 1
ATOM 2662 C CA . SER B 1 91 ? -4.469 -20 -10.266 1 83.75 91 SER B CA 1
ATOM 2663 C C . SER B 1 91 ? -3.691 -21.188 -10.844 1 83.75 91 SER B C 1
ATOM 2665 O O . SER B 1 91 ? -3.939 -21.609 -11.977 1 83.75 91 SER B O 1
ATOM 2667 N N . ASN B 1 92 ? -2.838 -21.812 -10.047 1 83.31 92 ASN B N 1
ATOM 2668 C CA . ASN B 1 92 ? -1.986 -22.875 -10.57 1 83.31 92 ASN B CA 1
ATOM 2669 C C . ASN B 1 92 ? -2.705 -24.219 -10.57 1 83.31 92 ASN B C 1
ATOM 2671 O O . ASN B 1 92 ? -2.549 -25.016 -11.508 1 83.31 92 ASN B O 1
ATOM 2675 N N . ALA B 1 93 ? -3.475 -24.453 -9.57 1 83.12 93 ALA B N 1
ATOM 2676 C CA . ALA B 1 93 ? -4.18 -25.734 -9.484 1 83.12 93 ALA B CA 1
ATOM 2677 C C . ALA B 1 93 ? -5.203 -25.875 -10.602 1 83.12 93 ALA B C 1
ATOM 2679 O O . ALA B 1 93 ? -5.77 -24.875 -11.062 1 83.12 93 ALA B O 1
ATOM 2680 N N . PRO B 1 94 ? -5.336 -27.016 -11.164 1 89.81 94 PRO B N 1
ATOM 2681 C CA . PRO B 1 94 ? -4.824 -28.328 -10.742 1 89.81 94 PRO B CA 1
ATOM 2682 C C . PRO B 1 94 ? -3.562 -28.734 -11.492 1 89.81 94 PRO B C 1
ATOM 2684 O O . PRO B 1 94 ? -3.107 -29.875 -11.359 1 89.81 94 PRO B O 1
ATOM 2687 N N . LEU B 1 95 ? -3.145 -27.891 -12.258 1 91.31 95 LEU B N 1
ATOM 2688 C CA . LEU B 1 95 ? -1.93 -28.156 -13.016 1 91.31 95 LEU B CA 1
ATOM 2689 C C . LEU B 1 95 ? -0.693 -27.703 -12.25 1 91.31 95 LEU B C 1
ATOM 2691 O O . LEU B 1 95 ? -0.773 -26.797 -11.414 1 91.31 95 LEU B O 1
ATOM 2695 N N . SER B 1 96 ? 0.333 -28.375 -12.477 1 90.62 96 SER B N 1
ATOM 2696 C CA . SER B 1 96 ? 1.589 -28 -11.836 1 90.62 96 SER B CA 1
ATOM 2697 C C . SER B 1 96 ? 2.785 -28.359 -12.711 1 90.62 96 SER B C 1
ATOM 2699 O O . SER B 1 96 ? 2.648 -29.109 -13.68 1 90.62 96 SER B O 1
ATOM 2701 N N . LEU B 1 97 ? 3.852 -27.672 -12.461 1 88.06 97 LEU B N 1
ATOM 2702 C CA . LEU B 1 97 ? 5.113 -27.953 -13.141 1 88.06 97 LEU B CA 1
ATOM 2703 C C . LEU B 1 97 ? 6.07 -28.703 -12.219 1 88.06 97 LEU B C 1
ATOM 2705 O O . LEU B 1 97 ? 6.27 -28.312 -11.07 1 88.06 97 LEU B O 1
ATOM 2709 N N . VAL B 1 98 ? 6.477 -29.797 -12.688 1 81.75 98 VAL B N 1
ATOM 2710 C CA . VAL B 1 98 ? 7.438 -30.578 -11.914 1 81.75 98 VAL B CA 1
ATOM 2711 C C . VAL B 1 98 ? 8.742 -30.703 -12.688 1 81.75 98 VAL B C 1
ATOM 2713 O O . VAL B 1 98 ? 8.734 -30.984 -13.891 1 81.75 98 VAL B O 1
ATOM 2716 N N . LYS B 1 99 ? 9.789 -30.328 -12.016 1 78.5 99 LYS B N 1
ATOM 2717 C CA . LYS B 1 99 ? 11.086 -30.531 -12.648 1 78.5 99 LYS B CA 1
ATOM 2718 C C . LYS B 1 99 ? 11.43 -32.031 -12.75 1 78.5 99 LYS B C 1
ATOM 2720 O O . LYS B 1 99 ? 11.188 -32.781 -11.812 1 78.5 99 LYS B O 1
ATOM 2725 N N . THR B 1 100 ? 11.852 -32.5 -14.008 1 74.06 100 THR B N 1
ATOM 2726 C CA . THR B 1 100 ? 12.18 -33.906 -14.227 1 74.06 100 THR B CA 1
ATOM 2727 C C . THR B 1 100 ? 13.445 -34.281 -13.453 1 74.06 100 THR B C 1
ATOM 2729 O O . THR B 1 100 ? 13.578 -35.438 -13 1 74.06 100 THR B O 1
ATOM 2732 N N . SER B 1 101 ? 14.414 -33.5 -13.312 1 63.34 101 SER B N 1
ATOM 2733 C CA . SER B 1 101 ? 15.617 -33.719 -12.508 1 63.34 101 SER B CA 1
ATOM 2734 C C . SER B 1 101 ? 16.156 -32.406 -11.961 1 63.34 101 SER B C 1
ATOM 2736 O O . SER B 1 101 ? 15.805 -31.328 -12.438 1 63.34 101 SER B O 1
ATOM 2738 N N . LYS B 1 102 ? 16.859 -32.594 -10.789 1 61.72 102 LYS B N 1
ATOM 2739 C CA . LYS B 1 102 ? 17.484 -31.422 -10.164 1 61.72 102 LYS B CA 1
ATOM 2740 C C . LYS B 1 102 ? 18.453 -30.734 -11.125 1 61.72 102 LYS B C 1
ATOM 2742 O O . LYS B 1 102 ? 18.672 -29.531 -11.023 1 61.72 102 LYS B O 1
ATOM 2747 N N . GLU B 1 103 ? 18.922 -31.562 -11.953 1 60.38 103 GLU B N 1
ATOM 2748 C CA . GLU B 1 103 ? 20 -31.109 -12.828 1 60.38 103 GLU B CA 1
ATOM 2749 C C . GLU B 1 103 ? 19.469 -30.719 -14.203 1 60.38 103 GLU B C 1
ATOM 2751 O O . GLU B 1 103 ? 20.188 -30.109 -15 1 60.38 103 GLU B O 1
ATOM 2756 N N . SER B 1 104 ? 18.281 -31.125 -14.508 1 61.19 104 SER B N 1
ATOM 2757 C CA . SER B 1 104 ? 17.75 -30.891 -15.852 1 61.19 104 SER B CA 1
ATOM 2758 C C . SER B 1 104 ? 16.797 -29.703 -15.875 1 61.19 104 SER B C 1
ATOM 2760 O O . SER B 1 104 ? 16.125 -29.422 -14.891 1 61.19 104 SER B O 1
ATOM 2762 N N . ASP B 1 105 ? 16.875 -28.844 -16.844 1 66.5 105 ASP B N 1
ATOM 2763 C CA . ASP B 1 105 ? 15.969 -27.734 -17.109 1 66.5 105 ASP B CA 1
ATOM 2764 C C . ASP B 1 105 ? 14.656 -28.219 -17.719 1 66.5 105 ASP B C 1
ATOM 2766 O O . ASP B 1 105 ? 13.781 -27.406 -18.047 1 66.5 105 ASP B O 1
ATOM 2770 N N . ASN B 1 106 ? 14.578 -29.578 -17.688 1 78.75 106 ASN B N 1
ATOM 2771 C CA . ASN B 1 106 ? 13.359 -30.094 -18.297 1 78.75 106 ASN B CA 1
ATOM 2772 C C . ASN B 1 106 ? 12.203 -30.125 -17.297 1 78.75 106 ASN B C 1
ATOM 2774 O O . ASN B 1 106 ? 12.375 -30.531 -16.156 1 78.75 106 ASN B O 1
ATOM 2778 N N . VAL B 1 107 ? 11.125 -29.547 -17.688 1 82.12 107 VAL B N 1
ATOM 2779 C CA . VAL B 1 107 ? 9.945 -29.469 -16.828 1 82.12 107 VAL B CA 1
ATOM 2780 C C . VAL B 1 107 ? 8.781 -30.219 -17.469 1 82.12 107 VAL B C 1
ATOM 2782 O O . VAL B 1 107 ? 8.68 -30.297 -18.688 1 82.12 107 VAL B O 1
ATOM 2785 N N . LEU B 1 108 ? 8.07 -31 -16.578 1 88.12 108 LEU B N 1
ATOM 2786 C CA . LEU B 1 108 ? 6.863 -31.719 -16.984 1 88.12 108 LEU B CA 1
ATOM 2787 C C . LEU B 1 108 ? 5.621 -31.062 -16.391 1 88.12 108 LEU B C 1
ATOM 2789 O O . LEU B 1 108 ? 5.629 -30.656 -15.219 1 88.12 108 LEU B O 1
ATOM 2793 N N . ILE B 1 109 ? 4.656 -30.922 -17.234 1 91.38 109 ILE B N 1
ATOM 2794 C CA . ILE B 1 109 ? 3.367 -30.469 -16.734 1 91.38 109 ILE B CA 1
ATOM 2795 C C . ILE B 1 109 ? 2.615 -31.625 -16.094 1 91.38 109 ILE B C 1
ATOM 2797 O O . ILE B 1 109 ? 2.459 -32.688 -16.719 1 91.38 109 ILE B O 1
ATOM 2801 N N . CYS B 1 110 ? 2.191 -31.438 -14.867 1 93.56 110 CYS B N 1
ATOM 2802 C CA . CYS B 1 110 ? 1.469 -32.469 -14.141 1 93.56 110 CYS B CA 1
ATOM 2803 C C . CYS B 1 110 ? 0.073 -32 -13.758 1 93.56 110 CYS B C 1
ATOM 2805 O O . CYS B 1 110 ? -0.216 -30.812 -13.805 1 93.56 110 CYS B O 1
ATOM 2807 N N . ILE B 1 111 ? -0.73 -32.969 -13.477 1 93.06 111 ILE B N 1
ATOM 2808 C CA . ILE B 1 111 ? -2.092 -32.625 -13.062 1 93.06 111 ILE B CA 1
ATOM 2809 C C . ILE B 1 111 ? -2.463 -33.469 -11.828 1 93.06 111 ILE B C 1
ATOM 2811 O O . ILE B 1 111 ? -2.104 -34.625 -11.734 1 93.06 111 ILE B O 1
ATOM 2815 N N . ASP B 1 112 ? -3.062 -32.812 -10.922 1 91.56 112 ASP B N 1
ATOM 2816 C CA . ASP B 1 112 ? -3.668 -33.5 -9.789 1 91.56 112 ASP B CA 1
ATOM 2817 C C . ASP B 1 112 ? -5.031 -34.094 -10.164 1 91.56 112 ASP B C 1
ATOM 2819 O O . ASP B 1 112 ? -6.043 -33.375 -10.125 1 91.56 112 ASP B O 1
ATOM 2823 N N . THR B 1 113 ? -5.066 -35.344 -10.375 1 89.44 113 THR B N 1
ATOM 2824 C CA . THR B 1 113 ? -6.266 -35.969 -10.898 1 89.44 113 THR B CA 1
ATOM 2825 C C . THR B 1 113 ? -7.352 -36.062 -9.828 1 89.44 113 THR B C 1
ATOM 2827 O O . THR B 1 113 ? -8.523 -36.281 -10.141 1 89.44 113 THR B O 1
ATOM 2830 N N . GLU B 1 114 ? -6.984 -35.844 -8.648 1 87.31 114 GLU B N 1
ATOM 2831 C CA . GLU B 1 114 ? -7.957 -35.938 -7.566 1 87.31 114 GLU B CA 1
ATOM 2832 C C . GLU B 1 114 ? -8.461 -34.531 -7.188 1 87.31 114 GLU B C 1
ATOM 2834 O O . GLU B 1 114 ? -9.258 -34.406 -6.258 1 87.31 114 GLU B O 1
ATOM 2839 N N . SER B 1 115 ? -7.957 -33.594 -7.906 1 87.06 115 SER B N 1
ATOM 2840 C CA . SER B 1 115 ? -8.422 -32.25 -7.645 1 87.06 115 SER B CA 1
ATOM 2841 C C . SER B 1 115 ? -9.898 -32.094 -7.992 1 87.06 115 SER B C 1
ATOM 2843 O O . SER B 1 115 ? -10.367 -32.625 -9.008 1 87.06 115 SER B O 1
ATOM 2845 N N . PRO B 1 116 ? -10.641 -31.375 -7.121 1 84.06 116 PRO B N 1
ATOM 2846 C CA . PRO B 1 116 ? -12.039 -31.094 -7.445 1 84.06 116 PRO B CA 1
ATOM 2847 C C . PRO B 1 116 ? -12.195 -30.25 -8.711 1 84.06 116 PRO B C 1
ATOM 2849 O O . PRO B 1 116 ? -13.305 -30.109 -9.234 1 84.06 116 PRO B O 1
ATOM 2852 N N . LEU B 1 117 ? -11.141 -29.703 -9.273 1 87.81 117 LEU B N 1
ATOM 2853 C CA . LEU B 1 117 ? -11.188 -28.859 -10.461 1 87.81 117 LEU B CA 1
ATOM 2854 C C . LEU B 1 117 ? -11.141 -29.703 -11.734 1 87.81 117 LEU B C 1
ATOM 2856 O O . LEU B 1 117 ? -11.383 -29.203 -12.828 1 87.81 117 LEU B O 1
ATOM 2860 N N . VAL B 1 118 ? -10.773 -30.922 -11.539 1 89.69 118 VAL B N 1
ATOM 2861 C CA . VAL B 1 118 ? -10.773 -31.844 -12.672 1 89.69 118 VAL B CA 1
ATOM 2862 C C . VAL B 1 118 ? -12.188 -32.375 -12.906 1 89.69 118 VAL B C 1
ATOM 2864 O O . VAL B 1 118 ? -12.805 -32.938 -12 1 89.69 118 VAL B O 1
ATOM 2867 N N . THR B 1 119 ? -12.648 -32.031 -14.031 1 86.12 119 THR B N 1
ATOM 2868 C CA . THR B 1 119 ? -14.031 -32.406 -14.32 1 86.12 119 THR B CA 1
ATOM 2869 C C . THR B 1 119 ? -14.148 -33.062 -15.695 1 86.12 119 THR B C 1
ATOM 2871 O O . THR B 1 119 ? -13.18 -33.062 -16.453 1 86.12 119 THR B O 1
ATOM 2874 N N . GLU B 1 120 ? -15.344 -33.594 -15.828 1 83.25 120 GLU B N 1
ATOM 2875 C CA . GLU B 1 120 ? -15.695 -34.031 -17.172 1 83.25 120 GLU B CA 1
ATOM 2876 C C . GLU B 1 120 ? -16.188 -32.875 -18.031 1 83.25 120 GLU B C 1
ATOM 2878 O O . GLU B 1 120 ? -16.344 -31.75 -17.531 1 83.25 120 GLU B O 1
ATOM 2883 N N . ALA B 1 121 ? -16.266 -33.094 -19.375 1 80.19 121 ALA B N 1
ATOM 2884 C CA . ALA B 1 121 ? -16.719 -32.062 -20.297 1 80.19 121 ALA B CA 1
ATOM 2885 C C . ALA B 1 121 ? -18.062 -31.5 -19.859 1 80.19 121 ALA B C 1
ATOM 2887 O O . ALA B 1 121 ? -18.984 -32.25 -19.516 1 80.19 121 ALA B O 1
ATOM 2888 N N . GLY B 1 122 ? -18.125 -30.141 -19.547 1 79.19 122 GLY B N 1
ATOM 2889 C CA . GLY B 1 122 ? -19.344 -29.453 -19.141 1 79.19 122 GLY B CA 1
ATOM 2890 C C . GLY B 1 122 ? -19.297 -27.953 -19.406 1 79.19 122 GLY B C 1
ATOM 2891 O O . GLY B 1 122 ? -18.438 -27.469 -20.141 1 79.19 122 GLY B O 1
ATOM 2892 N N . GLU B 1 123 ? -20.281 -27.094 -19.078 1 75.06 123 GLU B N 1
ATOM 2893 C CA . GLU B 1 123 ? -20.469 -25.672 -19.375 1 75.06 123 GLU B CA 1
ATOM 2894 C C . GLU B 1 123 ? -19.266 -24.859 -18.891 1 75.06 123 GLU B C 1
ATOM 2896 O O . GLU B 1 123 ? -18.766 -24 -19.625 1 75.06 123 GLU B O 1
ATOM 2901 N N . ASN B 1 124 ? -18.578 -25.156 -17.859 1 81.5 124 ASN B N 1
ATOM 2902 C CA . ASN B 1 124 ? -17.453 -24.375 -17.328 1 81.5 124 ASN B CA 1
ATOM 2903 C C . ASN B 1 124 ? -16.188 -25.219 -17.25 1 81.5 124 ASN B C 1
ATOM 2905 O O . ASN B 1 124 ? -15.391 -25.078 -16.312 1 81.5 124 ASN B O 1
ATOM 2909 N N . SER B 1 125 ? -16.141 -26 -18.281 1 88.31 125 SER B N 1
ATOM 2910 C CA . SER B 1 125 ? -14.969 -26.859 -18.297 1 88.31 125 SER B CA 1
ATOM 2911 C C . SER B 1 125 ? -14.109 -26.594 -19.531 1 88.31 125 SER B C 1
ATOM 2913 O O . SER B 1 125 ? -14.625 -26.203 -20.578 1 88.31 125 SER B O 1
ATOM 2915 N N . GLN B 1 126 ? -12.805 -26.656 -19.359 1 91.81 126 GLN B N 1
ATOM 2916 C CA . GLN B 1 126 ? -11.836 -26.469 -20.422 1 91.81 126 GLN B CA 1
ATOM 2917 C C . GLN B 1 126 ? -11.094 -27.781 -20.719 1 91.81 126 GLN B C 1
ATOM 2919 O O . GLN B 1 126 ? -10.531 -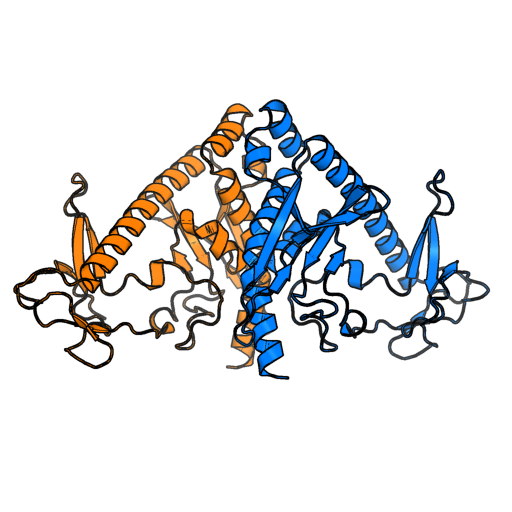28.406 -19.828 1 91.81 126 GLN B O 1
ATOM 2924 N N . ARG B 1 127 ? -11.141 -28.125 -21.984 1 92.5 127 ARG B N 1
ATOM 2925 C CA . ARG B 1 127 ? -10.391 -29.312 -22.391 1 92.5 127 ARG B CA 1
ATOM 2926 C C . ARG B 1 127 ? -8.891 -29.047 -22.375 1 92.5 127 ARG B C 1
ATOM 2928 O O . ARG B 1 127 ? -8.445 -27.953 -22.734 1 92.5 127 ARG B O 1
ATOM 2935 N N . LEU B 1 128 ? -8.188 -30.109 -22.047 1 94.69 128 LEU B N 1
ATOM 2936 C CA . LEU B 1 128 ? -6.73 -30 -22 1 94.69 128 LEU B CA 1
ATOM 2937 C C . LEU B 1 128 ? -6.113 -30.375 -23.344 1 94.69 128 LEU B C 1
ATOM 2939 O O . LEU B 1 128 ? -5.07 -29.828 -23.719 1 94.69 128 LEU B O 1
ATOM 2943 N N . PHE B 1 129 ? -6.809 -31.234 -24.031 1 95.06 129 PHE B N 1
ATOM 2944 C CA . PHE B 1 129 ? -6.348 -31.688 -25.344 1 95.06 129 PHE B CA 1
ATOM 2945 C C . PHE B 1 129 ? -7.473 -31.609 -26.359 1 95.06 129 PHE B C 1
ATOM 2947 O O . PHE B 1 129 ? -8.648 -31.75 -26.016 1 95.06 129 PHE B O 1
ATOM 2954 N N . ASP B 1 130 ? -7.004 -31.312 -27.562 1 92.94 130 ASP B N 1
ATOM 2955 C CA . ASP B 1 130 ? -8.008 -31.344 -28.625 1 92.94 130 ASP B CA 1
ATOM 2956 C C . ASP B 1 130 ? -8.164 -32.75 -29.188 1 92.94 130 ASP B C 1
ATOM 2958 O O . ASP B 1 130 ? -7.559 -33.688 -28.672 1 92.94 130 ASP B O 1
ATOM 2962 N N . ASP B 1 131 ? -8.992 -32.844 -30.203 1 90.88 131 ASP B N 1
ATOM 2963 C CA . ASP B 1 131 ? -9.336 -34.125 -30.766 1 90.88 131 ASP B CA 1
ATOM 2964 C C . ASP B 1 131 ? -8.125 -34.781 -31.438 1 90.88 131 ASP B C 1
ATOM 2966 O O . ASP B 1 131 ? -8.094 -36 -31.641 1 90.88 131 ASP B O 1
ATOM 2970 N N . ASN B 1 132 ? -7.117 -34 -31.828 1 93.81 132 ASN B N 1
ATOM 2971 C CA . ASN B 1 132 ? -5.898 -34.5 -32.469 1 93.81 132 ASN B CA 1
ATOM 2972 C C . ASN B 1 132 ? -4.832 -34.844 -31.422 1 93.81 132 ASN B C 1
ATOM 2974 O O . ASN B 1 132 ? -3.66 -35.031 -31.766 1 93.81 132 ASN B O 1
ATOM 2978 N N . LYS B 1 133 ? -5.215 -34.844 -30.125 1 93.31 133 LYS B N 1
ATOM 2979 C CA . LYS B 1 133 ? -4.336 -35.156 -29.016 1 93.31 133 LYS B CA 1
ATOM 2980 C C . LYS B 1 133 ? -3.26 -34.094 -28.828 1 93.31 133 LYS B C 1
ATOM 2982 O O . LYS B 1 133 ? -2.148 -34.375 -28.391 1 93.31 133 LYS B O 1
ATOM 2987 N N . GLU B 1 134 ? -3.578 -32.969 -29.406 1 94.19 134 GLU B N 1
ATOM 2988 C CA . GLU B 1 134 ? -2.695 -31.828 -29.172 1 94.19 134 GLU B CA 1
ATOM 2989 C C . GLU B 1 134 ? -3.201 -30.969 -28.016 1 94.19 134 GLU B C 1
ATOM 2991 O O . GLU B 1 134 ? -4.391 -31 -27.688 1 94.19 134 GLU B O 1
ATOM 2996 N N . GLN B 1 135 ? -2.244 -30.266 -27.406 1 94.75 135 GLN B N 1
ATOM 2997 C CA . GLN B 1 135 ? -2.633 -29.359 -26.312 1 94.75 135 GLN B CA 1
ATOM 2998 C C . GLN B 1 135 ? -3.668 -28.344 -26.781 1 94.75 135 GLN B C 1
ATOM 3000 O O . GLN B 1 135 ? -3.533 -27.766 -27.859 1 94.75 135 GLN B O 1
ATOM 3005 N N . SER B 1 136 ? -4.727 -28.141 -26.016 1 95.25 136 SER B N 1
ATOM 3006 C CA . SER B 1 136 ? -5.711 -27.094 -26.312 1 95.25 136 SER B CA 1
ATOM 3007 C C . SER B 1 136 ? -5.121 -25.703 -26.109 1 95.25 136 SER B C 1
ATOM 3009 O O . SER B 1 136 ? -4.031 -25.562 -25.547 1 95.25 136 SER B O 1
ATOM 3011 N N . GLU B 1 137 ? -5.824 -24.688 -26.641 1 94.69 137 GLU B N 1
ATOM 3012 C CA . GLU B 1 137 ? -5.395 -23.312 -26.406 1 94.69 137 GLU B CA 1
ATOM 3013 C C . GLU B 1 137 ? -5.352 -23 -24.922 1 94.69 137 GLU B C 1
ATOM 3015 O O . GLU B 1 137 ? -4.469 -22.266 -24.453 1 94.69 137 GLU B O 1
ATOM 3020 N N . TYR B 1 138 ? -6.27 -23.609 -24.25 1 93.88 138 TYR B N 1
ATOM 3021 C CA . TYR B 1 138 ? -6.328 -23.438 -22.797 1 93.88 138 TYR B CA 1
ATOM 3022 C C . TYR B 1 138 ? -5.082 -24.016 -22.125 1 93.88 138 TYR B C 1
ATOM 3024 O O . TYR B 1 138 ? -4.438 -23.344 -21.328 1 93.88 138 TYR B O 1
ATOM 3032 N N . LEU B 1 139 ? -4.777 -25.172 -22.484 1 93.88 139 LEU B N 1
ATOM 3033 C CA . LEU B 1 139 ? -3.627 -25.828 -21.875 1 93.88 139 LEU B CA 1
ATOM 3034 C C . LEU B 1 139 ? -2.336 -25.109 -22.219 1 93.88 139 LEU B C 1
ATOM 3036 O O . LEU B 1 139 ? -1.442 -24.969 -21.391 1 93.88 139 LEU B O 1
ATOM 3040 N N . LYS B 1 140 ? -2.254 -24.594 -23.406 1 95.06 140 LYS B N 1
ATOM 3041 C CA . LYS B 1 140 ? -1.071 -23.828 -23.812 1 95.06 140 LYS B CA 1
ATOM 3042 C C . LYS B 1 140 ? -0.903 -22.578 -22.969 1 95.06 140 LYS B C 1
ATOM 3044 O O . LYS B 1 140 ? 0.2 -22.281 -22.5 1 95.06 140 LYS B O 1
ATOM 3049 N N . LYS B 1 141 ? -1.975 -21.938 -22.797 1 94.44 141 LYS B N 1
ATOM 3050 C CA . LYS B 1 141 ? -1.953 -20.734 -21.984 1 94.44 141 LYS B CA 1
ATOM 3051 C C . LYS B 1 141 ? -1.563 -21.047 -20.547 1 94.44 141 LYS B C 1
ATOM 3053 O O . LYS B 1 141 ? -0.745 -20.344 -19.938 1 94.44 141 LYS B O 1
ATOM 3058 N N . ARG B 1 142 ? -2.143 -22.078 -20.047 1 92.69 142 ARG B N 1
ATOM 3059 C CA . ARG B 1 142 ? -1.853 -22.484 -18.672 1 92.69 142 ARG B CA 1
ATOM 3060 C C . ARG B 1 142 ? -0.397 -22.922 -18.531 1 92.69 142 ARG B C 1
ATOM 3062 O O . ARG B 1 142 ? 0.239 -22.641 -17.516 1 92.69 142 ARG B O 1
ATOM 3069 N N . THR B 1 143 ? 0.015 -23.641 -19.5 1 92.25 143 THR B N 1
ATOM 3070 C CA . THR B 1 143 ? 1.404 -24.078 -19.5 1 92.25 143 THR B CA 1
ATOM 3071 C C . THR B 1 143 ? 2.354 -22.891 -19.469 1 92.25 143 THR B C 1
ATOM 3073 O O . THR B 1 143 ? 3.309 -22.859 -18.688 1 92.25 143 THR B O 1
ATOM 3076 N N . GLN B 1 144 ? 2.039 -21.953 -20.281 1 93.38 144 GLN B N 1
ATOM 3077 C CA . GLN B 1 144 ? 2.867 -20.75 -20.312 1 93.38 144 GLN B CA 1
ATOM 3078 C C . GLN B 1 144 ? 2.842 -20.031 -18.969 1 93.38 144 GLN B C 1
ATOM 3080 O O . GLN B 1 144 ? 3.877 -19.562 -18.484 1 93.38 144 GLN B O 1
ATOM 3085 N N . ALA B 1 145 ? 1.721 -19.953 -18.406 1 92 145 ALA B N 1
ATOM 3086 C CA . ALA B 1 145 ? 1.584 -19.328 -17.094 1 92 145 ALA B CA 1
ATOM 3087 C C . ALA B 1 145 ? 2.418 -20.062 -16.047 1 92 145 ALA B C 1
ATOM 3089 O O . ALA B 1 145 ? 3.072 -19.422 -15.211 1 92 145 ALA B O 1
ATOM 3090 N N . LEU B 1 146 ? 2.387 -21.375 -16.125 1 92.19 146 LEU B N 1
ATOM 3091 C CA . LEU B 1 146 ? 3.15 -22.188 -15.18 1 92.19 146 LEU B CA 1
ATOM 3092 C C . LEU B 1 146 ? 4.648 -21.984 -15.375 1 92.19 146 LEU B C 1
ATOM 3094 O O . LEU B 1 146 ? 5.41 -21.938 -14.406 1 92.19 146 LEU B O 1
ATOM 3098 N N . LEU B 1 147 ? 5.008 -21.844 -16.562 1 91.94 147 LEU B N 1
ATOM 3099 C CA . LEU B 1 147 ? 6.414 -21.594 -16.859 1 91.94 147 LEU B CA 1
ATOM 3100 C C . LEU B 1 147 ? 6.855 -20.234 -16.344 1 91.94 147 LEU B C 1
ATOM 3102 O O . LEU B 1 147 ? 7.941 -20.109 -15.773 1 91.94 147 LEU B O 1
ATOM 3106 N N . ASP B 1 148 ? 5.996 -19.266 -16.531 1 92.69 148 ASP B N 1
ATOM 3107 C CA . ASP B 1 148 ? 6.285 -17.938 -16.016 1 92.69 148 ASP B CA 1
ATOM 3108 C C . ASP B 1 148 ? 6.461 -17.953 -14.492 1 92.69 148 ASP B C 1
ATOM 3110 O O . ASP B 1 148 ? 7.422 -17.406 -13.961 1 92.69 148 ASP B O 1
ATOM 3114 N N . ILE B 1 149 ? 5.617 -18.641 -13.906 1 91.12 149 ILE B N 1
ATOM 3115 C CA . ILE B 1 149 ? 5.66 -18.703 -12.445 1 91.12 149 ILE B CA 1
ATOM 3116 C C . ILE B 1 149 ? 6.945 -19.406 -12 1 91.12 149 ILE B C 1
ATOM 3118 O O . ILE B 1 149 ? 7.578 -18.969 -11.031 1 91.12 149 ILE B O 1
ATOM 3122 N N . ALA B 1 150 ? 7.27 -20.469 -12.633 1 90.88 150 ALA B N 1
ATOM 3123 C CA . ALA B 1 150 ? 8.5 -21.172 -12.312 1 90.88 150 ALA B CA 1
ATOM 3124 C C . ALA B 1 150 ? 9.719 -20.266 -12.453 1 90.88 150 ALA B C 1
ATOM 3126 O O . ALA B 1 150 ? 10.609 -20.266 -11.609 1 90.88 150 ALA B O 1
ATOM 3127 N N . ALA B 1 151 ? 9.703 -19.516 -13.5 1 93.06 151 ALA B N 1
ATOM 3128 C CA . ALA B 1 151 ? 10.789 -18.578 -13.727 1 93.06 151 ALA B CA 1
ATOM 3129 C C . ALA B 1 151 ? 10.828 -17.516 -12.625 1 93.06 151 ALA B C 1
ATOM 3131 O O . ALA B 1 151 ? 11.898 -17.172 -12.117 1 93.06 151 ALA B O 1
ATOM 3132 N N . PHE B 1 152 ? 9.68 -17.031 -12.297 1 94.75 152 PHE B N 1
ATOM 3133 C CA . PHE B 1 152 ? 9.594 -16.031 -11.242 1 94.75 152 PHE B CA 1
ATOM 3134 C C . PHE B 1 152 ? 10.055 -16.609 -9.906 1 94.75 152 PHE B C 1
ATOM 3136 O O . PHE B 1 152 ? 10.711 -15.93 -9.125 1 94.75 152 PHE B O 1
ATOM 3143 N N . ASN B 1 153 ? 9.695 -17.859 -9.664 1 93.69 153 ASN B N 1
ATOM 3144 C CA . ASN B 1 153 ? 10.141 -18.516 -8.438 1 93.69 153 ASN B CA 1
ATOM 3145 C C . ASN B 1 153 ? 11.656 -18.625 -8.375 1 93.69 153 ASN B C 1
ATOM 3147 O O . ASN B 1 153 ? 12.258 -18.344 -7.336 1 93.69 153 ASN B O 1
ATOM 3151 N N . GLU B 1 154 ? 12.18 -19.016 -9.453 1 93.94 154 GLU B N 1
ATOM 3152 C CA . GLU B 1 154 ? 13.633 -19.109 -9.516 1 93.94 154 GLU B CA 1
ATOM 3153 C C . GLU B 1 154 ? 14.297 -17.766 -9.258 1 93.94 154 GLU B C 1
ATOM 3155 O O . GLU B 1 154 ? 15.258 -17.672 -8.492 1 93.94 154 GLU B O 1
ATOM 3160 N N . GLN B 1 155 ? 13.758 -16.781 -9.93 1 96.12 155 GLN B N 1
ATOM 3161 C CA . GLN B 1 155 ? 14.289 -15.438 -9.727 1 96.12 155 GLN B CA 1
ATOM 3162 C C . GLN B 1 155 ? 14.125 -14.992 -8.273 1 96.12 155 GLN B C 1
ATOM 3164 O O . GLN B 1 155 ? 15.039 -14.398 -7.699 1 96.12 155 GLN B O 1
ATOM 3169 N N . THR B 1 156 ? 13.031 -15.273 -7.734 1 97.56 156 THR B N 1
ATOM 3170 C CA . THR B 1 156 ? 12.766 -14.938 -6.34 1 97.56 156 THR B CA 1
ATOM 3171 C C . THR B 1 156 ? 13.758 -15.625 -5.414 1 97.56 156 THR B C 1
ATOM 3173 O O . THR B 1 156 ? 14.281 -15.008 -4.484 1 97.56 156 THR B O 1
ATOM 3176 N N . ASP B 1 157 ? 14.023 -16.875 -5.707 1 96.38 157 ASP B N 1
ATOM 3177 C CA . ASP B 1 157 ? 14.992 -17.625 -4.914 1 96.38 157 ASP B CA 1
ATOM 3178 C C . ASP B 1 157 ? 16.359 -16.953 -4.953 1 96.38 157 ASP B C 1
ATOM 3180 O O . ASP B 1 157 ? 17.016 -16.812 -3.922 1 96.38 157 ASP B O 1
ATOM 3184 N N . LYS B 1 158 ? 16.734 -16.547 -6.094 1 97.06 158 LYS B N 1
ATOM 3185 C CA . LYS B 1 158 ? 18.031 -15.891 -6.258 1 97.06 158 LYS B CA 1
ATOM 3186 C C . LYS B 1 158 ? 18.078 -14.57 -5.496 1 97.06 158 LYS B C 1
ATOM 3188 O O . LYS B 1 158 ? 19.094 -14.242 -4.871 1 97.06 158 LYS B O 1
ATOM 3193 N N . ILE B 1 159 ? 17 -13.867 -5.57 1 97.88 159 ILE B N 1
ATOM 3194 C CA . ILE B 1 159 ? 16.938 -12.586 -4.867 1 97.88 159 ILE B CA 1
ATOM 3195 C C . ILE B 1 159 ? 17.016 -12.82 -3.361 1 97.88 159 ILE B C 1
ATOM 3197 O O . ILE B 1 159 ? 17.766 -12.133 -2.662 1 97.88 159 ILE B O 1
ATOM 3201 N N . CYS B 1 160 ? 16.281 -13.773 -2.896 1 98.19 160 CYS B N 1
ATOM 3202 C CA . CYS B 1 160 ? 16.312 -14.086 -1.472 1 98.19 160 CYS B CA 1
ATOM 3203 C C . CYS B 1 160 ? 17.703 -14.516 -1.023 1 98.19 160 CYS B C 1
ATOM 3205 O O . CYS B 1 160 ? 18.156 -14.125 0.055 1 98.19 160 CYS B O 1
ATOM 3207 N N . GLN B 1 161 ? 18.328 -15.273 -1.855 1 97.19 161 GLN B N 1
ATOM 3208 C CA . GLN B 1 161 ? 19.688 -15.695 -1.536 1 97.19 161 GLN B CA 1
ATOM 3209 C C . GLN B 1 161 ? 20.625 -14.5 -1.46 1 97.19 161 GLN B C 1
ATOM 3211 O O . GLN B 1 161 ? 21.453 -14.414 -0.55 1 97.19 161 GLN B O 1
ATOM 3216 N N . LEU B 1 162 ? 20.484 -13.664 -2.406 1 97.44 162 LEU B N 1
ATOM 3217 C CA . LEU B 1 162 ? 21.312 -12.453 -2.418 1 97.44 162 LEU B CA 1
ATOM 3218 C C . LEU B 1 162 ? 21.078 -11.633 -1.156 1 97.44 162 LEU B C 1
ATOM 3220 O O . LEU B 1 162 ? 22.047 -11.234 -0.49 1 97.44 162 LEU B O 1
ATOM 3224 N N . LEU B 1 163 ? 19.844 -11.391 -0.819 1 98.06 163 LEU B N 1
ATOM 3225 C CA . LEU B 1 163 ? 19.531 -10.609 0.366 1 98.06 163 LEU B CA 1
ATOM 3226 C C . LEU B 1 163 ? 20.047 -11.289 1.629 1 98.06 163 LEU B C 1
ATOM 3228 O O . LEU B 1 163 ? 20.547 -10.625 2.535 1 98.06 163 LEU B O 1
ATOM 3232 N N . ALA B 1 164 ? 19.906 -12.57 1.649 1 97.5 164 ALA B N 1
ATOM 3233 C CA . ALA B 1 164 ? 20.406 -13.344 2.789 1 97.5 164 ALA B CA 1
ATOM 3234 C C . ALA B 1 164 ? 21.922 -13.242 2.906 1 97.5 164 ALA B C 1
ATOM 3236 O O . ALA B 1 164 ? 22.453 -13.109 4.008 1 97.5 164 ALA B O 1
ATOM 3237 N N . SER B 1 165 ? 22.578 -13.352 1.804 1 96.88 165 SER B N 1
ATOM 3238 C CA . SER B 1 165 ? 24.047 -13.289 1.794 1 96.88 165 SER B CA 1
ATOM 3239 C C . SER B 1 165 ? 24.547 -11.945 2.312 1 96.88 165 SER B C 1
ATOM 3241 O O . SER B 1 165 ? 25.672 -11.836 2.783 1 96.88 165 SER B O 1
ATOM 3243 N N . LYS B 1 166 ? 23.703 -10.914 2.258 1 96.75 166 LYS B N 1
ATOM 3244 C CA . LYS B 1 166 ? 24.047 -9.586 2.75 1 96.75 166 LYS B CA 1
ATOM 3245 C C . LYS B 1 166 ? 23.5 -9.359 4.156 1 96.75 166 LYS B C 1
ATOM 3247 O O . LYS B 1 166 ? 23.5 -8.234 4.656 1 96.75 166 LYS B O 1
ATOM 3252 N N . SER B 1 167 ? 22.938 -10.383 4.746 1 96.81 167 SER B N 1
ATOM 3253 C CA . SER B 1 167 ? 22.391 -10.367 6.102 1 96.81 167 SER B CA 1
ATOM 3254 C C . SER B 1 167 ? 21.328 -9.289 6.258 1 96.81 167 SER B C 1
ATOM 3256 O O . SER B 1 167 ? 21.328 -8.547 7.242 1 96.81 167 SER B O 1
ATOM 3258 N N . LEU B 1 168 ? 20.453 -9.258 5.32 1 98.19 168 LEU B N 1
ATOM 3259 C CA . LEU B 1 168 ? 19.453 -8.188 5.324 1 98.19 168 LEU B CA 1
ATOM 3260 C C . LEU B 1 168 ? 18.156 -8.648 6 1 98.19 168 LEU B C 1
ATOM 3262 O O . LEU B 1 168 ? 17.297 -7.832 6.309 1 98.19 168 LEU B O 1
ATOM 3266 N N . PHE B 1 169 ? 18 -9.906 6.203 1 98.12 169 PHE B N 1
ATOM 3267 C CA . PHE B 1 169 ? 16.797 -10.406 6.852 1 98.12 169 PHE B CA 1
ATOM 3268 C C . PHE B 1 169 ? 16.953 -10.383 8.367 1 98.12 169 PHE B C 1
ATOM 3270 O O . PHE B 1 169 ? 18.031 -10.695 8.898 1 98.12 169 PHE B O 1
ATOM 3277 N N . THR B 1 170 ? 15.914 -9.977 9.039 1 97.62 170 THR B N 1
ATOM 3278 C CA . THR B 1 170 ? 15.867 -10.008 10.492 1 97.62 170 THR B CA 1
ATOM 3279 C C . THR B 1 170 ? 14.555 -10.617 10.977 1 97.62 170 THR B C 1
ATOM 3281 O O . THR B 1 170 ? 13.5 -10.398 10.367 1 97.62 170 THR B O 1
ATOM 3284 N N . ALA B 1 171 ? 14.68 -11.375 12.039 1 96.25 171 ALA B N 1
ATOM 3285 C CA . ALA B 1 171 ? 13.477 -11.961 12.633 1 96.25 171 ALA B CA 1
ATOM 3286 C C . ALA B 1 171 ? 12.586 -10.883 13.242 1 96.25 171 ALA B C 1
ATOM 3288 O O . ALA B 1 171 ? 13.078 -9.938 13.867 1 96.25 171 ALA B O 1
ATOM 3289 N N . LYS B 1 172 ? 11.344 -10.992 12.945 1 94 172 LYS B N 1
ATOM 3290 C CA . LYS B 1 172 ? 10.367 -10.062 13.5 1 94 172 LYS B CA 1
ATOM 3291 C C . LYS B 1 172 ? 9.305 -10.797 14.312 1 94 172 LYS B C 1
ATOM 3293 O O . LYS B 1 172 ? 8.82 -11.852 13.898 1 94 172 LYS B O 1
ATOM 3298 N N . GLN B 1 173 ? 9.117 -10.398 15.5 1 92.06 173 GLN B N 1
ATOM 3299 C CA . GLN B 1 173 ? 7.996 -10.883 16.297 1 92.06 173 GLN B CA 1
ATOM 3300 C C . GLN B 1 173 ? 6.84 -9.883 16.281 1 92.06 173 GLN B C 1
ATOM 3302 O O . GLN B 1 173 ? 6.992 -8.734 16.703 1 92.06 173 GLN B O 1
ATOM 3307 N N . LEU B 1 174 ? 5.734 -10.312 15.75 1 90.56 174 LEU B N 1
ATOM 3308 C CA . LEU B 1 174 ? 4.562 -9.445 15.688 1 90.56 174 LEU B CA 1
ATOM 3309 C C . LEU B 1 174 ? 3.594 -9.75 16.828 1 90.56 174 LEU B C 1
ATOM 3311 O O . LEU B 1 174 ? 3.176 -10.898 17 1 90.56 174 LEU B O 1
ATOM 3315 N N . THR B 1 175 ? 3.383 -8.836 17.625 1 91.94 175 THR B N 1
ATOM 3316 C CA . THR B 1 175 ? 2.385 -8.945 18.688 1 91.94 175 THR B CA 1
ATOM 3317 C C . THR B 1 175 ? 1.106 -8.211 18.312 1 91.94 175 THR B C 1
ATOM 3319 O O . THR B 1 175 ? 1.114 -6.984 18.156 1 91.94 175 THR B O 1
ATOM 3322 N N . ILE B 1 176 ? 0.084 -8.93 18.172 1 90.62 176 ILE B N 1
ATOM 3323 C CA . ILE B 1 176 ? -1.178 -8.383 17.688 1 90.62 176 ILE B CA 1
ATOM 3324 C C . ILE B 1 176 ? -2.215 -8.398 18.797 1 90.62 176 ILE B C 1
ATOM 3326 O O . ILE B 1 176 ? -2.43 -9.43 19.438 1 90.62 176 ILE B O 1
ATOM 3330 N N . LYS B 1 177 ? -2.771 -7.332 19.016 1 89.62 177 LYS B N 1
ATOM 3331 C CA . LYS B 1 177 ? -3.869 -7.215 19.969 1 89.62 177 LYS B CA 1
ATOM 3332 C C . LYS B 1 177 ? -5.219 -7.184 19.25 1 89.62 177 LYS B C 1
ATOM 3334 O O . LYS B 1 177 ? -5.488 -6.273 18.469 1 89.62 177 LYS B O 1
ATOM 3339 N N . LEU B 1 178 ? -5.988 -8.203 19.547 1 89.12 178 LEU B N 1
ATOM 3340 C CA . LEU B 1 178 ? -7.32 -8.281 18.953 1 89.12 178 LEU B CA 1
ATOM 3341 C C . LEU B 1 178 ? -8.375 -7.742 19.906 1 89.12 178 LEU B C 1
ATOM 3343 O O . LEU B 1 178 ? -8.211 -7.812 21.125 1 89.12 178 LEU B O 1
ATOM 3347 N N . ALA B 1 179 ? -9.453 -7.238 19.391 1 84.06 179 ALA B N 1
ATOM 3348 C CA . ALA B 1 179 ? -10.508 -6.621 20.172 1 84.06 179 ALA B CA 1
ATOM 3349 C C . ALA B 1 179 ? -11.156 -7.637 21.125 1 84.06 179 ALA B C 1
ATOM 3351 O O . ALA B 1 179 ? -11.438 -7.32 22.281 1 84.06 179 ALA B O 1
ATOM 3352 N N . GLU B 1 180 ? -11.383 -8.828 20.703 1 79.19 180 GLU B N 1
ATOM 3353 C CA . GLU B 1 180 ? -12.133 -9.82 21.453 1 79.19 180 GLU B CA 1
ATOM 3354 C C . GLU B 1 180 ? -11.203 -10.734 22.25 1 79.19 180 GLU B C 1
ATOM 3356 O O . GLU B 1 180 ? -11.664 -11.633 22.953 1 79.19 180 GLU B O 1
ATOM 3361 N N . SER B 1 181 ? -9.977 -10.492 22 1 75.19 181 SER B N 1
ATOM 3362 C CA . SER B 1 181 ? -9.055 -11.375 22.703 1 75.19 181 SER B CA 1
ATOM 3363 C C . SER B 1 181 ? -8.422 -10.688 23.906 1 75.19 181 SER B C 1
ATOM 3365 O O . SER B 1 181 ? -8.031 -9.516 23.812 1 75.19 181 SER B O 1
ATOM 3367 N N . GLN B 1 182 ? -8.461 -11.336 24.906 1 76.88 182 GLN B N 1
ATOM 3368 C CA . GLN B 1 182 ? -7.832 -10.797 26.109 1 76.88 182 GLN B CA 1
ATOM 3369 C C . GLN B 1 182 ? -6.309 -10.82 25.984 1 76.88 182 GLN B C 1
ATOM 3371 O O . GLN B 1 182 ? -5.633 -9.906 26.469 1 76.88 182 GLN B O 1
ATOM 3376 N N . GLN B 1 183 ? -5.902 -11.93 25.312 1 87 183 GLN B N 1
ATOM 3377 C CA . GLN B 1 183 ? -4.453 -12.07 25.188 1 87 183 GLN B CA 1
ATOM 3378 C C . GLN B 1 183 ? -3.982 -11.727 23.781 1 87 183 GLN B C 1
ATOM 3380 O O . GLN B 1 183 ? -4.641 -12.086 22.797 1 87 183 GLN B O 1
ATOM 3385 N N . PRO B 1 184 ? -2.906 -11.039 23.766 1 90.06 184 PRO B N 1
ATOM 3386 C CA . PRO B 1 184 ? -2.334 -10.75 22.453 1 90.06 184 PRO B CA 1
ATOM 3387 C C . PRO B 1 184 ? -1.874 -12.008 21.719 1 90.06 184 PRO B C 1
ATOM 3389 O O . PRO B 1 184 ? -1.526 -13.008 22.359 1 90.06 184 PRO B O 1
ATOM 3392 N N . ILE B 1 185 ? -1.997 -11.977 20.469 1 89.31 185 ILE B N 1
ATOM 3393 C CA . ILE B 1 185 ? -1.485 -13.039 19.625 1 89.31 185 ILE B CA 1
ATOM 3394 C C . ILE B 1 185 ? -0.074 -12.695 19.156 1 89.31 185 ILE B C 1
ATOM 3396 O O . ILE B 1 185 ? 0.167 -11.594 18.656 1 89.31 185 ILE B O 1
ATOM 3400 N N . ASN B 1 186 ? 0.769 -13.633 19.359 1 90.75 186 ASN B N 1
ATOM 3401 C CA . ASN B 1 186 ? 2.141 -13.453 18.891 1 90.75 186 ASN B CA 1
ATOM 3402 C C . ASN B 1 186 ? 2.426 -14.289 17.656 1 90.75 186 ASN B C 1
ATOM 3404 O O . ASN B 1 186 ? 2.195 -15.5 17.641 1 90.75 186 ASN B O 1
ATOM 3408 N N . ILE B 1 187 ? 2.801 -13.602 16.625 1 89.81 187 ILE B N 1
ATOM 3409 C CA . ILE B 1 187 ? 3.215 -14.289 15.414 1 89.81 187 ILE B CA 1
ATOM 3410 C C . ILE B 1 187 ? 4.738 -14.336 15.336 1 89.81 187 ILE B C 1
ATOM 3412 O O . ILE B 1 187 ? 5.398 -13.297 15.266 1 89.81 187 ILE B O 1
ATOM 3416 N N . ASP B 1 188 ? 5.219 -15.531 15.359 1 90.31 188 ASP B N 1
ATOM 3417 C CA . ASP B 1 188 ? 6.664 -15.75 15.312 1 90.31 188 ASP B CA 1
ATOM 3418 C C . ASP B 1 188 ? 7.07 -16.438 14.016 1 90.31 188 ASP B C 1
ATOM 3420 O O . ASP B 1 188 ? 6.215 -16.828 13.211 1 90.31 188 ASP B O 1
ATOM 3424 N N . GLY B 1 189 ? 8.383 -16.453 13.797 1 91.88 189 GLY B N 1
ATOM 3425 C CA . GLY B 1 189 ? 8.906 -17.188 12.664 1 91.88 189 GLY B CA 1
ATOM 3426 C C . GLY B 1 189 ? 8.859 -16.406 11.359 1 91.88 189 GLY B C 1
ATOM 3427 O O . GLY B 1 189 ? 8.977 -17 10.281 1 91.88 189 GLY B O 1
ATOM 3428 N N . ILE B 1 190 ? 8.602 -15.125 11.516 1 95.38 190 ILE B N 1
ATOM 3429 C CA . ILE B 1 190 ? 8.578 -14.328 10.289 1 95.38 190 ILE B CA 1
ATOM 3430 C C . ILE B 1 190 ? 9.82 -13.438 10.234 1 95.38 190 ILE B C 1
ATOM 3432 O O . ILE B 1 190 ? 10.414 -13.133 11.266 1 95.38 190 ILE B O 1
ATOM 3436 N N . TYR B 1 191 ? 10.172 -13.156 9.062 1 97.94 191 TYR B N 1
ATOM 3437 C CA . TYR B 1 191 ? 11.336 -12.312 8.797 1 97.94 191 TYR B CA 1
ATOM 3438 C C . TYR B 1 191 ? 10.961 -11.125 7.918 1 97.94 191 TYR B C 1
ATOM 3440 O O . TYR B 1 191 ? 10.031 -11.211 7.113 1 97.94 191 TYR B O 1
ATOM 3448 N N . VAL B 1 192 ? 11.617 -10.031 8.125 1 98.06 192 VAL B N 1
ATOM 3449 C CA . VAL B 1 192 ? 11.461 -8.852 7.285 1 98.06 192 VAL B CA 1
ATOM 3450 C C . VAL B 1 192 ? 12.844 -8.32 6.891 1 98.06 192 VAL B C 1
ATOM 3452 O O . VAL B 1 192 ? 13.852 -8.711 7.473 1 98.06 192 VAL B O 1
ATOM 3455 N N . ILE B 1 193 ? 12.891 -7.547 5.855 1 98.25 193 ILE B N 1
ATOM 3456 C CA . ILE B 1 193 ? 14.141 -6.887 5.484 1 98.25 193 ILE B CA 1
ATOM 3457 C C . ILE B 1 193 ? 14.461 -5.789 6.492 1 98.25 193 ILE B C 1
ATOM 3459 O O . ILE B 1 193 ? 13.602 -4.969 6.824 1 98.25 193 ILE B O 1
ATOM 3463 N N . ASP B 1 194 ? 15.625 -5.852 7.012 1 97.69 194 ASP B N 1
ATOM 3464 C CA . ASP B 1 194 ? 16.109 -4.859 7.965 1 97.69 194 ASP B CA 1
ATOM 3465 C C . ASP B 1 194 ? 16.5 -3.561 7.262 1 97.69 194 ASP B C 1
ATOM 3467 O O . ASP B 1 194 ? 17.547 -3.486 6.621 1 97.69 194 ASP B O 1
ATOM 3471 N N . GLU B 1 195 ? 15.672 -2.557 7.426 1 95.75 195 GLU B N 1
ATOM 3472 C CA . GLU B 1 195 ? 15.898 -1.284 6.75 1 95.75 195 GLU B CA 1
ATOM 3473 C C . GLU B 1 195 ? 17.203 -0.638 7.203 1 95.75 195 GLU B C 1
ATOM 3475 O O . GLU B 1 195 ? 17.906 -0.012 6.406 1 95.75 195 GLU B O 1
ATOM 3480 N N . GLN B 1 196 ? 17.516 -0.729 8.5 1 96.06 196 GLN B N 1
ATOM 3481 C CA . GLN B 1 196 ? 18.781 -0.183 9.008 1 96.06 196 GLN B CA 1
ATOM 3482 C C . GLN B 1 196 ? 19.969 -0.859 8.352 1 96.06 196 GLN B C 1
ATOM 3484 O O . GLN B 1 196 ? 20.922 -0.187 7.934 1 96.06 196 GLN B O 1
ATOM 3489 N N . ALA B 1 197 ? 19.922 -2.199 8.297 1 97.12 197 ALA B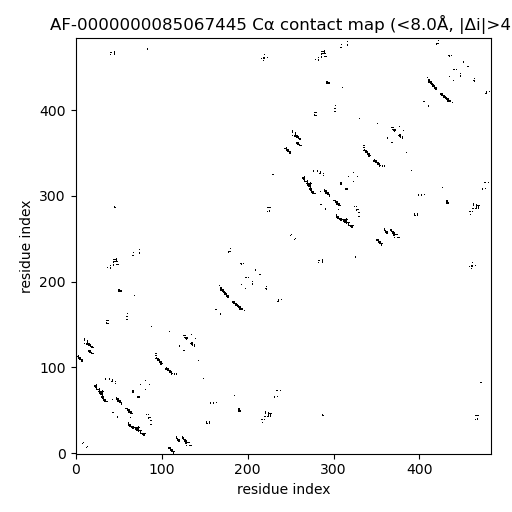 N 1
ATOM 3490 C CA . ALA B 1 197 ? 21 -2.943 7.641 1 97.12 197 ALA B CA 1
ATOM 3491 C C . ALA B 1 197 ? 21.109 -2.551 6.172 1 97.12 197 ALA B C 1
ATOM 3493 O O . ALA B 1 197 ? 22.219 -2.434 5.641 1 97.12 197 ALA B O 1
ATOM 3494 N N . LEU B 1 198 ? 19.969 -2.352 5.516 1 97.5 198 LEU B N 1
ATOM 3495 C CA . LEU B 1 198 ? 19.953 -1.92 4.121 1 97.5 198 LEU B CA 1
ATOM 3496 C C . LEU B 1 198 ? 20.688 -0.594 3.957 1 97.5 198 LEU B C 1
ATOM 3498 O O . LEU B 1 198 ? 21.5 -0.442 3.045 1 97.5 198 LEU B O 1
ATOM 3502 N N . ASN B 1 199 ? 20.469 0.319 4.867 1 95.62 199 ASN B N 1
ATOM 3503 C CA . ASN B 1 199 ? 21.047 1.657 4.797 1 95.62 199 ASN B CA 1
ATOM 3504 C C . ASN B 1 199 ? 22.531 1.643 5.145 1 95.62 199 ASN B C 1
ATOM 3506 O O . ASN B 1 199 ? 23.25 2.615 4.887 1 95.62 199 ASN B O 1
ATOM 3510 N N . GLN B 1 200 ? 22.938 0.551 5.758 1 95.56 200 GLN B N 1
ATOM 3511 C CA . GLN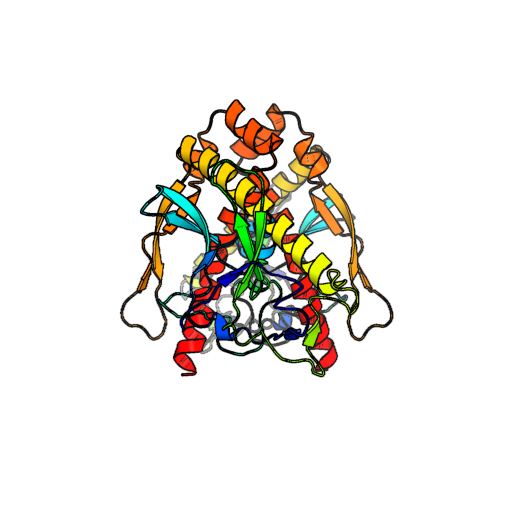 B 1 200 ? 24.328 0.445 6.176 1 95.56 200 GLN B CA 1
ATOM 3512 C C . GLN B 1 200 ? 25.172 -0.268 5.121 1 95.56 200 GLN B C 1
ATOM 3514 O O . GLN B 1 200 ? 26.391 -0.367 5.254 1 95.56 200 GLN B O 1
ATOM 3519 N N . LEU B 1 201 ? 24.547 -0.748 4.102 1 96.56 201 LEU B N 1
ATOM 3520 C CA . LEU B 1 201 ? 25.312 -1.324 3 1 96.56 201 LEU B CA 1
ATOM 3521 C C . LEU B 1 201 ? 26.297 -0.311 2.436 1 96.56 201 LEU B C 1
ATOM 3523 O O . LEU B 1 201 ? 26.078 0.899 2.535 1 96.56 201 LEU B O 1
ATOM 3527 N N . SER B 1 202 ? 27.391 -0.879 1.86 1 97.19 202 SER B N 1
ATOM 3528 C CA . SER B 1 202 ? 28.297 0.023 1.147 1 97.19 202 SER B CA 1
ATOM 3529 C C . SER B 1 202 ? 27.578 0.723 -0.002 1 97.19 202 SER B C 1
ATOM 3531 O O . SER B 1 202 ? 26.594 0.202 -0.539 1 97.19 202 SER B O 1
ATOM 3533 N N . ASN B 1 203 ? 28.062 1.957 -0.346 1 96.75 203 ASN B N 1
ATOM 3534 C CA . ASN B 1 203 ? 27.469 2.682 -1.466 1 96.75 203 ASN B CA 1
ATOM 3535 C C . ASN B 1 203 ? 27.438 1.827 -2.729 1 96.75 203 ASN B C 1
ATOM 3537 O O . ASN B 1 203 ? 26.438 1.828 -3.453 1 96.75 203 ASN B O 1
ATOM 3541 N N . GLU B 1 204 ? 28.438 1.061 -2.916 1 96.81 204 GLU B N 1
ATOM 3542 C CA . GLU B 1 204 ? 28.531 0.201 -4.094 1 96.81 204 GLU B CA 1
ATOM 3543 C C . GLU B 1 204 ? 27.453 -0.878 -4.07 1 96.81 204 GLU B C 1
ATOM 3545 O O . GLU B 1 204 ? 26.781 -1.113 -5.074 1 96.81 204 GLU B O 1
ATOM 3550 N N . GLU B 1 205 ? 27.281 -1.48 -2.969 1 96.25 205 GLU B N 1
ATOM 3551 C CA . GLU B 1 205 ? 26.281 -2.531 -2.822 1 96.25 205 GLU B CA 1
ATOM 3552 C C . GLU B 1 205 ? 24.859 -1.971 -2.975 1 96.25 205 GLU B C 1
ATOM 3554 O O . GLU B 1 205 ? 24.016 -2.572 -3.643 1 96.25 205 GLU B O 1
ATOM 3559 N N . PHE B 1 206 ? 24.734 -0.84 -2.318 1 97.44 206 PHE B N 1
ATOM 3560 C CA . PHE B 1 206 ? 23.438 -0.208 -2.4 1 97.44 206 PHE B CA 1
ATOM 3561 C C . PHE B 1 206 ? 23.094 0.151 -3.842 1 97.44 206 PHE B C 1
ATOM 3563 O O . PHE B 1 206 ? 21.969 -0.099 -4.305 1 97.44 206 PHE B O 1
ATOM 3570 N N . LEU B 1 207 ? 24.016 0.669 -4.559 1 96.94 207 LEU B N 1
ATOM 3571 C CA . LEU B 1 207 ? 23.812 1.053 -5.953 1 96.94 207 LEU B CA 1
ATOM 3572 C C . LEU B 1 207 ? 23.609 -0.178 -6.832 1 96.94 207 LEU B C 1
ATOM 3574 O O . LEU B 1 207 ? 22.859 -0.13 -7.812 1 96.94 207 LEU B O 1
ATOM 3578 N N . SER B 1 208 ? 24.219 -1.281 -6.441 1 96.69 208 SER B N 1
ATOM 3579 C CA . SER B 1 208 ? 24 -2.523 -7.172 1 96.69 208 SER B CA 1
ATOM 3580 C C . SER B 1 208 ? 22.547 -2.977 -7.07 1 96.69 208 SER B C 1
ATOM 3582 O O . SER B 1 208 ? 21.969 -3.461 -8.047 1 96.69 208 SER B O 1
ATOM 3584 N N . PHE B 1 209 ? 21.938 -2.824 -5.891 1 96.38 209 PHE B N 1
ATOM 3585 C CA . PHE B 1 209 ? 20.531 -3.135 -5.711 1 96.38 209 PHE B CA 1
ATOM 3586 C C . PHE B 1 209 ? 19.672 -2.254 -6.605 1 96.38 209 PHE B C 1
ATOM 3588 O O . PHE B 1 209 ? 18.703 -2.73 -7.207 1 96.38 209 PHE B O 1
ATOM 3595 N N . LYS B 1 210 ? 20.016 -0.995 -6.645 1 95.69 210 LYS B N 1
ATOM 3596 C CA . LYS B 1 210 ? 19.312 -0.07 -7.523 1 95.69 210 LYS B CA 1
ATOM 3597 C C . LYS B 1 210 ? 19.406 -0.515 -8.984 1 95.69 210 LYS B C 1
ATOM 3599 O O . LYS B 1 210 ? 18.391 -0.626 -9.672 1 95.69 210 LYS B O 1
ATOM 3604 N N . ASP B 1 211 ? 20.594 -0.85 -9.406 1 95.12 211 ASP B N 1
ATOM 3605 C CA . ASP B 1 211 ? 20.859 -1.175 -10.805 1 95.12 211 ASP B CA 1
ATOM 3606 C C . ASP B 1 211 ? 20.188 -2.49 -11.195 1 95.12 211 ASP B C 1
ATOM 3608 O O . ASP B 1 211 ? 19.828 -2.684 -12.359 1 95.12 211 ASP B O 1
ATOM 3612 N N . ASN B 1 212 ? 20 -3.322 -10.227 1 94.38 212 ASN B N 1
ATOM 3613 C CA . ASN B 1 212 ? 19.359 -4.605 -10.484 1 94.38 212 ASN B CA 1
ATOM 3614 C C . ASN B 1 212 ? 17.844 -4.523 -10.281 1 94.38 212 ASN B C 1
ATOM 3616 O O . ASN B 1 212 ? 17.156 -5.539 -10.367 1 94.38 212 ASN B O 1
ATOM 3620 N N . GLY B 1 213 ? 17.359 -3.355 -9.953 1 94.69 213 GLY B N 1
ATOM 3621 C CA . GLY B 1 213 ? 15.922 -3.146 -9.82 1 94.69 213 GLY B CA 1
ATOM 3622 C C . GLY B 1 213 ? 15.352 -3.719 -8.539 1 94.69 213 GLY B C 1
ATOM 3623 O O . GLY B 1 213 ? 14.148 -3.99 -8.453 1 94.69 213 GLY B O 1
ATOM 3624 N N . LEU B 1 214 ? 16.141 -3.879 -7.492 1 96.69 214 LEU B N 1
ATOM 3625 C CA . LEU B 1 214 ? 15.711 -4.562 -6.277 1 96.69 214 LEU B CA 1
ATOM 3626 C C . LEU B 1 214 ? 15.125 -3.57 -5.277 1 96.69 214 LEU B C 1
ATOM 3628 O O . LEU B 1 214 ? 14.305 -3.945 -4.434 1 96.69 214 LEU B O 1
ATOM 3632 N N . LEU B 1 215 ? 15.492 -2.279 -5.387 1 96.94 215 LEU B N 1
ATOM 3633 C CA . LEU B 1 215 ? 15.102 -1.306 -4.375 1 96.94 215 LEU B CA 1
ATOM 3634 C C . LEU B 1 215 ? 13.594 -1.104 -4.359 1 96.94 215 LEU B C 1
ATOM 3636 O O . LEU B 1 215 ? 12.961 -1.156 -3.301 1 96.94 215 LEU B O 1
ATOM 3640 N N . PRO B 1 216 ? 12.961 -0.922 -5.535 1 96.31 216 PRO B N 1
ATOM 3641 C CA . PRO B 1 216 ? 11.508 -0.786 -5.508 1 96.31 216 PRO B CA 1
ATOM 3642 C C . PRO B 1 216 ? 10.812 -1.976 -4.848 1 96.31 216 PRO B C 1
ATOM 3644 O O . PRO B 1 216 ? 9.797 -1.805 -4.172 1 96.31 216 PRO B O 1
ATOM 3647 N N . LEU B 1 217 ? 11.367 -3.127 -4.996 1 96.88 217 LEU B N 1
ATOM 3648 C CA . LEU B 1 217 ? 10.789 -4.34 -4.434 1 96.88 217 LEU B CA 1
ATOM 3649 C C . LEU B 1 217 ? 11 -4.395 -2.924 1 96.88 217 LEU B C 1
ATOM 3651 O O . LEU B 1 217 ? 10.086 -4.754 -2.178 1 96.88 217 LEU B O 1
ATOM 3655 N N . ILE B 1 218 ? 12.156 -4.023 -2.529 1 97.88 218 ILE B N 1
ATOM 3656 C CA . ILE B 1 218 ? 12.484 -3.998 -1.108 1 97.88 218 ILE B CA 1
ATOM 3657 C C . ILE B 1 218 ? 11.594 -2.984 -0.391 1 97.88 218 ILE B C 1
ATOM 3659 O O . ILE B 1 218 ? 11.016 -3.285 0.657 1 97.88 218 ILE B O 1
ATOM 3663 N N . TYR B 1 219 ? 11.438 -1.852 -0.975 1 97.5 219 TYR B N 1
ATOM 3664 C CA . TYR B 1 219 ? 10.625 -0.817 -0.341 1 97.5 219 TYR B CA 1
ATOM 3665 C C . TYR B 1 219 ? 9.148 -1.181 -0.384 1 97.5 219 TYR B C 1
ATOM 3667 O O . TYR B 1 219 ? 8.383 -0.824 0.52 1 97.5 219 TYR B O 1
ATOM 3675 N N . ALA B 1 220 ? 8.766 -1.859 -1.408 1 97.62 220 ALA B N 1
ATOM 3676 C CA . ALA B 1 220 ? 7.402 -2.383 -1.435 1 97.62 220 ALA B CA 1
ATOM 3677 C C . ALA B 1 220 ? 7.152 -3.32 -0.257 1 97.62 220 ALA B C 1
ATOM 3679 O O . ALA B 1 220 ? 6.113 -3.234 0.403 1 97.62 220 ALA B O 1
ATOM 3680 N N . HIS B 1 221 ? 8.109 -4.176 -0.035 1 97.94 221 HIS B N 1
ATOM 3681 C CA . HIS B 1 221 ? 8.031 -5.07 1.115 1 97.94 221 HIS B CA 1
ATOM 3682 C C . HIS B 1 221 ? 7.914 -4.281 2.416 1 97.94 221 HIS B C 1
ATOM 3684 O O . HIS B 1 221 ? 7.031 -4.555 3.234 1 97.94 221 HIS B O 1
ATOM 3690 N N . LEU B 1 222 ? 8.75 -3.312 2.562 1 97.56 222 LEU B N 1
ATOM 3691 C CA . LEU B 1 222 ? 8.766 -2.523 3.789 1 97.56 222 LEU B CA 1
ATOM 3692 C C . LEU B 1 222 ? 7.449 -1.779 3.973 1 97.56 222 LEU B C 1
ATOM 3694 O O . LEU B 1 222 ? 6.898 -1.743 5.078 1 97.56 222 LEU B O 1
ATOM 3698 N N . LEU B 1 223 ? 6.961 -1.261 2.9 1 96.62 223 LEU B N 1
ATOM 3699 C CA . LEU B 1 223 ? 5.699 -0.526 2.951 1 96.62 223 LEU B CA 1
ATOM 3700 C C . LEU B 1 223 ? 4.535 -1.466 3.242 1 96.62 223 LEU B C 1
ATOM 3702 O O . LEU B 1 223 ? 3.578 -1.084 3.922 1 96.62 223 LEU B O 1
ATOM 3706 N N . SER B 1 224 ? 4.613 -2.658 2.76 1 97.31 224 SER B N 1
ATOM 3707 C CA . SER B 1 224 ? 3.537 -3.629 2.926 1 97.31 224 SER B CA 1
ATOM 3708 C C . SER B 1 224 ? 3.271 -3.916 4.398 1 97.31 224 SER B C 1
ATOM 3710 O O . SER B 1 224 ? 2.166 -4.316 4.77 1 97.31 224 SER B O 1
ATOM 3712 N N . LEU B 1 225 ? 4.277 -3.736 5.207 1 95.94 225 LEU B N 1
ATOM 3713 C CA . LEU B 1 225 ? 4.141 -4 6.637 1 95.94 225 LEU B CA 1
ATOM 3714 C C . LEU B 1 225 ? 3.102 -3.076 7.262 1 95.94 225 LEU B C 1
ATOM 3716 O O . LEU B 1 225 ? 2.539 -3.389 8.312 1 95.94 225 LEU B O 1
ATOM 3720 N N . GLN B 1 226 ? 2.822 -2.006 6.566 1 94.06 226 GLN B N 1
ATOM 3721 C CA . GLN B 1 226 ? 1.816 -1.06 7.035 1 94.06 226 GLN B CA 1
ATOM 3722 C C . GLN B 1 226 ? 0.407 -1.602 6.816 1 94.06 226 GLN B C 1
ATOM 3724 O O . GLN B 1 226 ? -0.572 -1.002 7.262 1 94.06 226 GLN B O 1
ATOM 3729 N N . GLN B 1 227 ? 0.276 -2.75 6.227 1 93.75 227 GLN B N 1
ATOM 3730 C CA . GLN B 1 227 ? -1.02 -3.371 5.973 1 93.75 227 GLN B CA 1
ATOM 3731 C C . GLN B 1 227 ? -1.464 -4.219 7.16 1 93.75 227 GLN B C 1
ATOM 3733 O O . GLN B 1 227 ? -2.592 -4.719 7.188 1 93.75 227 GLN B O 1
ATOM 3738 N N . ILE B 1 228 ? -0.658 -4.371 8.133 1 93.88 228 ILE B N 1
ATOM 3739 C CA . ILE B 1 228 ? -0.93 -5.25 9.266 1 93.88 228 ILE B CA 1
ATOM 3740 C C . ILE B 1 228 ? -2.205 -4.801 9.977 1 93.88 228 ILE B C 1
ATOM 3742 O O . ILE B 1 228 ? -3.078 -5.621 10.273 1 93.88 228 ILE B O 1
ATOM 3746 N N . PRO B 1 229 ? -2.41 -3.521 10.195 1 91.62 229 PRO B N 1
ATOM 3747 C CA . PRO B 1 229 ? -3.654 -3.098 10.844 1 91.62 229 PRO B CA 1
ATOM 3748 C C . PRO B 1 229 ? -4.898 -3.512 10.062 1 91.62 229 PRO B C 1
ATOM 3750 O O . PRO B 1 229 ? -5.926 -3.84 10.656 1 91.62 229 PRO B O 1
ATOM 3753 N N . ARG B 1 230 ? -4.812 -3.438 8.773 1 92.5 230 ARG B N 1
ATOM 3754 C CA . ARG B 1 230 ? -5.926 -3.889 7.949 1 92.5 230 ARG B CA 1
ATOM 3755 C C . ARG B 1 230 ? -6.254 -5.352 8.227 1 92.5 230 ARG B C 1
ATOM 3757 O O . ARG B 1 230 ? -7.426 -5.715 8.344 1 92.5 230 ARG B O 1
ATOM 3764 N N . LEU B 1 231 ? -5.262 -6.168 8.281 1 93.81 231 LEU B N 1
ATOM 3765 C CA . LEU B 1 231 ? -5.426 -7.586 8.562 1 93.81 231 LEU B CA 1
ATOM 3766 C C . LEU B 1 231 ? -6.043 -7.793 9.945 1 93.81 231 LEU B C 1
ATOM 3768 O O . LEU B 1 231 ? -6.922 -8.648 10.117 1 93.81 231 LEU B O 1
ATOM 3772 N N . ILE B 1 232 ? -5.617 -7.02 10.883 1 93 232 ILE B N 1
ATOM 3773 C CA . ILE B 1 232 ? -6.129 -7.094 12.242 1 93 232 ILE B CA 1
ATOM 3774 C C . ILE B 1 232 ? -7.609 -6.727 12.258 1 93 232 ILE B C 1
ATOM 3776 O O . ILE B 1 232 ? -8.414 -7.395 12.914 1 93 232 ILE B O 1
ATOM 3780 N N . GLU B 1 233 ? -7.938 -5.703 11.539 1 92.69 233 GLU B N 1
ATOM 3781 C CA . GLU B 1 233 ? -9.336 -5.297 11.461 1 92.69 233 GLU B CA 1
ATOM 3782 C C . GLU B 1 233 ? -10.195 -6.391 10.836 1 92.69 233 GLU B C 1
ATOM 3784 O O . GLU B 1 233 ? -11.312 -6.645 11.289 1 92.69 233 GLU B O 1
ATOM 3789 N N . LYS B 1 234 ? -9.68 -6.973 9.805 1 93.38 234 LYS B N 1
ATOM 3790 C CA . LYS B 1 234 ? -10.391 -8.086 9.188 1 93.38 234 LYS B CA 1
ATOM 3791 C C . LYS B 1 234 ? -10.602 -9.227 10.18 1 93.38 234 LYS B C 1
ATOM 3793 O O . LYS B 1 234 ? -11.672 -9.828 10.227 1 93.38 234 LYS B O 1
ATOM 3798 N N . GLN B 1 235 ? -9.602 -9.516 10.953 1 93.69 235 GLN B N 1
ATOM 3799 C CA . GLN B 1 235 ? -9.711 -10.555 11.969 1 93.69 235 GLN B CA 1
ATOM 3800 C C . GLN B 1 235 ? -10.773 -10.203 13.008 1 93.69 235 GLN B C 1
ATOM 3802 O O . GLN B 1 235 ? -11.578 -11.047 13.391 1 93.69 235 GLN B O 1
ATOM 3807 N N . ASN B 1 236 ? -10.75 -8.953 13.445 1 93 236 ASN B N 1
ATOM 3808 C CA . ASN B 1 236 ? -11.734 -8.492 14.414 1 93 236 ASN B CA 1
ATOM 3809 C C . ASN B 1 236 ? -13.156 -8.641 13.883 1 93 236 ASN B C 1
ATOM 3811 O O . ASN B 1 236 ? -14.047 -9.094 14.602 1 93 236 ASN B O 1
ATOM 3815 N N . HIS B 1 237 ? -13.32 -8.266 12.68 1 92.06 237 HIS B N 1
ATOM 3816 C CA . HIS B 1 237 ? -14.633 -8.398 12.047 1 92.06 237 HIS B CA 1
ATOM 3817 C C . HIS B 1 237 ? -15.055 -9.859 11.953 1 92.06 237 HIS B C 1
ATOM 3819 O O . HIS B 1 237 ? -16.203 -10.203 12.242 1 92.06 237 HIS B O 1
ATOM 3825 N N . TYR B 1 238 ? -14.133 -10.68 11.586 1 92.44 238 TYR B N 1
ATOM 3826 C CA . TYR B 1 238 ? -14.391 -12.117 11.484 1 92.44 238 TYR B CA 1
ATOM 3827 C C . TYR B 1 238 ? -14.797 -12.688 12.836 1 92.44 238 TYR B C 1
ATOM 3829 O O . TYR B 1 238 ? -15.742 -13.469 12.922 1 92.44 238 TYR B O 1
ATOM 3837 N N . ASP B 1 239 ? -14.117 -12.227 13.875 1 91.19 239 ASP B N 1
ATOM 3838 C CA . ASP B 1 239 ? -14.367 -12.758 15.211 1 91.19 239 ASP B CA 1
ATOM 3839 C C . ASP B 1 239 ? -15.719 -12.281 15.75 1 91.19 239 ASP B C 1
ATOM 3841 O O . ASP B 1 239 ? -16.375 -12.984 16.516 1 91.19 239 ASP B O 1
ATOM 3845 N N . LEU B 1 240 ? -16.094 -11.086 15.344 1 89.19 240 LEU B N 1
ATOM 3846 C CA . LEU B 1 240 ? -17.344 -10.492 15.812 1 89.19 240 LEU B CA 1
ATOM 3847 C C . LEU B 1 240 ? -18.531 -11.125 15.109 1 89.19 240 LEU B C 1
ATOM 3849 O O . LEU B 1 240 ? -19.641 -11.172 15.672 1 89.19 240 LEU B O 1
ATOM 3853 N N . THR B 1 241 ? -18.406 -11.523 13.898 1 85.69 241 THR B N 1
ATOM 3854 C CA . THR B 1 241 ? -19.531 -12 13.102 1 85.69 241 THR B CA 1
ATOM 3855 C C . THR B 1 241 ? -19.656 -13.516 13.188 1 85.69 241 THR B C 1
ATOM 3857 O O . THR B 1 241 ? -20.547 -14.109 12.586 1 85.69 241 THR B O 1
ATOM 3860 N N . ARG B 1 242 ? -18.812 -14.156 13.852 1 79.62 242 ARG B N 1
ATOM 3861 C CA . ARG B 1 242 ? -18.922 -15.602 14.039 1 79.62 242 ARG B CA 1
ATOM 3862 C C . ARG B 1 242 ? -19.125 -15.953 15.508 1 79.62 242 ARG B C 1
ATOM 3864 O O . ARG B 1 242 ? -18.641 -15.242 16.391 1 79.62 242 ARG B O 1
#

Nearest PDB structures (foldseek):
  3tyt-assembly1_A  TM=1.446E-01  e=2.166E+00  Mus musculus
  3s01-assembly1_A  TM=1.347E-01  e=5.234E+00  Mus musculus
  6k15-assembly1_G  TM=1.596E-01  e=8.886E+00  Saccharomyces cerevisiae S288C
  2hpg-assembly4_D  TM=3.530E-01  e=8.441E+00  Thermotoga maritima
  3tyt-assembly1_A  TM=1.446E-01  e=2.320E+00  Mus musculus

Secondary structure (DSSP, 8-state):
----EEE--TTTSTT-EEE----GGGGTT-SEEE--GGGHHHHTTTS-EEEEE-TTT--EEEEEE--SSTT--TTSSSSS--SS---GGGG-TTEEEEES-SS---EEEEEETTSTTEE-S-TTEEESB-TTSPBPHHHHHHHHHHHHHHHHHHHHHHHHHHHHHTT-EEEEEEEE--TT-SS-EEEEEEEEE-HHHHHHS-HHHHHHHHHTT-HHHHHHHHHHGGGHHHHHHHHHHHHHH-/----EEE--TTTSTT-EEE----GGGGTT-SEEE--GGGHHHHTTTS-EEEEE-TTT--EEEEEE--SSTT--TTSSSSS--SS---GGGG-TTEEEEES-SS---EEEEEETTSTTEE-S-TTEEESB-TTSPBPHHHHHHHHHHHHHHHHHHHHHHHHHHHHHTT-EEEEEEEE--TT-SS-EEEEEEEEE-HHHHHHS-HHHHHHHHHTT-HHHHHHHHHHGGGHHHHHHHHHHHHHH-

InterPro domains:
  IPR010836 SapC [PF07277] (8-231)

Sequence (484 aa):
MNNNIVPLNSDTHLEMCVSESQDYRRFAEQQLIPVVFHEFHQLATEFPLVFVKNSETGQFIPIAMMGVKNGLNLYCQTGEWPAMIKPRGFSNAPLSLVKTSKESDNVLICIDTESPLVTEAGENSQRLFDDNKEQSEYLKKRTQALLDIAAFNEQTDKICQLLASKSLFTAKQLTIKLAESQQPINIDGIYVIDEQALNQLSNEEFLSFKDNGLLPLIYAHLLSLQQIPRLIEKQNHYDLTRMNNNIVPLNSDTHLEMCVSESQDYRRFAEQQLIPVVFHEFHQLATEFPLVFVKNSETGQFIPIAMMGVKNGLNLYCQTGEWPAMIKPRGFSNAPLSLVKTSKESDNVLICIDTESPLVTEAGENSQRLFDDNKEQSEYLKKRTQALLDIAAFNEQTDKICQLLASKSLFTAKQLTIKLAESQQPINIDGIYVIDEQALNQLSNEEFLSFKDNGLLPLIYAHLLSLQQIPRLIEKQNHYDLTR

Radius of gyration: 26.81 Å; Cα contacts (8 Å, |Δi|>4): 846; chains: 2; bounding box: 55×79×67 Å

Foldseek 3Di:
DPFDKDFDFLVVCVQKWFFQQLFLLVCQQPQKAFAFLVCLLPLLVAFQWWWFADPPPRFITIITGQAQDHGGRLQRNGGHGDDPDDGLVSRLPQWAWDDPDPPDPDITIIGRCPDPRIDGDDDRIGGQADPVSHGDPVVVVSVVSNVVRVVRVVVRRVVRVVLVVLVQKDWDWDWADAPPDPGTRIDGRIIAGHVVSLVPDDPVVNVVCVVVVNVVSNVSNVSSNVNVVVNRVSVNVVVVVD/DPFDKDFDFLVVCVQKWFFQQLFLLVCQQPQKAFAFLVCLLPLLVAFQWWWFADPPPRFITIITGQAQDHGGRLQRNGGHGDDPDDGLVSRLPQWAWDDPDPPDPDITIIGRCPDPRIDGDDPRIGGQADPVSHGDPVVVVSVVSNVVRVVRVVVRRVVRVVLVVLVQKDWDWDWADAPPDPGTRIDGRIIAGHVVSLVVDDPVVNVVCVVVVNVVSNVSNVSSNVNVVVNRVSVNVVVVVD

Solvent-accessible surface area (backbone atoms only — not comparable to full-atom values): 26604 Å² total; per-residue (Å²): 129,80,79,47,73,38,72,64,42,51,85,85,40,36,71,41,12,37,37,76,74,70,58,39,45,83,44,24,51,46,16,66,39,70,56,44,64,91,45,30,63,64,45,26,54,71,24,24,44,37,26,35,61,39,84,88,78,64,46,59,40,43,26,36,44,41,42,89,51,90,54,32,12,73,57,14,75,43,44,57,73,80,63,94,68,75,69,75,70,76,67,42,73,50,45,45,76,41,69,74,38,99,87,44,92,50,67,41,56,24,31,29,71,63,34,89,41,51,34,63,84,53,96,65,36,44,50,40,27,41,96,84,55,39,74,19,73,58,35,50,52,50,50,51,50,49,50,50,48,52,52,42,44,50,50,33,45,51,49,39,49,52,42,50,76,67,60,25,63,37,83,42,77,46,76,43,78,48,85,89,41,90,62,65,46,74,46,69,75,34,28,40,76,33,64,67,52,56,71,63,44,53,71,66,57,47,49,48,34,52,76,69,60,43,46,68,46,51,47,25,36,62,47,2,53,68,28,46,62,58,54,50,50,52,49,42,52,52,57,69,76,97,128,80,79,46,71,38,72,65,42,52,85,84,39,38,71,40,12,38,37,78,74,70,58,39,46,83,45,24,51,45,16,68,39,72,55,44,61,90,44,31,65,63,44,26,54,71,23,24,45,38,26,35,62,39,84,86,78,63,45,59,41,44,26,36,45,41,42,87,50,88,54,32,12,74,57,14,75,42,44,57,72,80,63,95,68,76,68,74,68,76,68,43,73,53,44,43,76,39,69,75,38,98,86,45,92,48,68,42,55,25,31,29,72,64,35,89,40,50,34,62,83,53,96,63,36,43,49,40,27,42,96,84,56,38,74,19,74,57,35,49,52,51,49,50,50,48,50,50,49,51,51,41,46,53,52,32,46,52,50,39,50,52,41,50,76,66,62,24,63,38,83,40,76,46,75,42,77,47,87,89,42,91,62,64,45,72,45,70,75,34,27,41,75,32,64,69,54,56,72,63,43,53,72,67,57,46,48,48,34,52,76,69,61,43,47,67,49,52,49,27,37,62,47,2,53,66,27,46,63,58,54,50,50,53,49,44,52,54,58,70,75,98

Organism: Shewanella halifaxensis (strain HAW-EB4) (NCBI:txid458817)